Protein AF-0000000072278310 (afdb_homodimer)

pLDDT: mean 89.53, std 16.53, range [24.03, 98.81]

Nearest PDB structures (foldseek):
  1s1d-assembly2_B  TM=9.211E-01  e=7.479E-30  Homo sapiens
  2h2u-assembly1_A  TM=9.288E-01  e=3.136E-29  Homo sapiens
  9d8p-assembly1_A  TM=4.079E-01  e=2.972E-05  Homo sapiens
  6fhp-assembly2_B  TM=4.850E-01  e=1.511E-03  Streptomyces mobaraensis
  8k80-assembly1_C  TM=3.909E-01  e=3.725E-03  Langya virus

Radius of gyration: 33.29 Å; Cα contacts (8 Å, |Δi|>4): 1859; chains: 2; bounding box: 48×92×116 Å

Secondary structure (DSSP, 8-state):
------HHHHHHHHHHHHHHHHHHHHHHHHHHHHHHS---------TT-HHHHTS-SS-SEEEEEEEE--GGGGEETTEEEEEEEEEEEEEETTEEEEEEEEEEEEEE-EEETTB---EEEEEEETTEEEEEETTT-EEEEEETTTTEEEEEEE-BSTTS--SSBP---EEEEETTEEEEE----TTTTSTT--TT-EEEEE-TT--EEEEE-HHHHHHHHHHTT--TT-EEEEEEEEEETTTTEEEEEEEEEESS---HHHHTT-B--EEEEE-TTSSSEEEEE-TT--TTEEEEEEEEETTEEEEEEEEEEEEETTEEEEEEEEEE-TT-SSSSPPEEEEEEEEEESS-EEEEEEPPTT-/------HHHHHHHHHHHHHHHHHHHHHHHHHHHHHHS---------TT-HHHHTS-SS-SEEEEEEEE--GGGGEETTEEEEEEEEEEEEEETTEEEEEEEEEEEEEE-EEETTB---EEEEEEETTEEEEEETTT-EEEEEETTTTEEEEEEE-BSTTS--SSBP---EEEEETTEEEEE----TTTTSTT--TT-EEEEE-TT--EEEEE-HHHHHHHHHHTT--TT-EEEEEEEEEETTTTEEEEEEEEEESS---HHHHTT-B--EEEEE-TTSSSEEEEE-TT--TTEEEEEEEEETTEEEEEEEEEEEEETTEEEEEEEEEE-TT-SSSSPPEEEEEEEEEESS-EEEEEEPPTT-

Sequence (724 aa):
MGIFLTTEMKVNIVTMVVVLSIIVITTIGFVGIITGFSIQNTFKYPIVLDNYQSYEKKMTSINLGMISDDDELTRYGNDYYCQIYLGKIFITEKGWEYVETSHSKLISKFNKGTRGNELSELVWYNKKLYGFDDKTGIGYEINIDRQELYPRIILNEGNGTSEDGMKVEWGTVYNDEMIVGSQGNIHVQGINDYANSYIYHINTKLEKRVESWIDKYERIHKLLNISYPGYITNEGILYSNMYHEWYIFPRKVSKIEWIDELDEIASSQYIIICDENINVCRKYKDPQYVNERCFSSIKILPFNERTVIYTKSVEHNDKIESYIGAISLDGVNENEDVKIIMKDTLISKYKIEGIEILPNYWMGIFLTTEMKVNIVTMVVVLSIIVITTIGFVGIITGFSIQNTFKYPIVLDNYQSYEKKMTSINLGMISDDDELTRYGNDYYCQIYLGKIFITEKGWEYVETSHSKLISKFNKGTRGNELSELVWYNKKLYGFDDKTGIGYEINIDRQELYPRIILNEGNGTSEDGMKVEWGTVYNDEMIVGSQGNIHVQGINDYANSYIYHINTKLEKRVESWIDKYERIHKLLNISYPGYITNEGILYSNMYHEWYIFPRKVSKIEWIDELDEIASSQYIIICDENINVCRKYKDPQYVNERCFSSIKILPFNERTVIYTKSVEHNDKIESYIGAISLDGVNENEDVKIIMKDTLISKYKIEGIEILPNYW

Organism: Entamoeba histolytica (strain ATCC 30459 / HM-1:IMSS / ABRM) (NCBI:txid294381)

Foldseek 3Di:
DPPPPDPVVVVVVVVVVVVVVVVVVCVVVVVVVVPPPPVVVPDDAAPFPVQLVLDDLDDQKFKKKFKFFFWLVQDDPLKGKIKIWIWMWGQDPVFTDIDTDDMDIEIGNDDDPRTDDRWQAWDRTNNWIWTAIQFQQWIWTADPVVSYTHTDDFAAWDQGPHPTTHRWQAWEDDRQWIKTFFFQWAQQVHNHRRRRQKMWTQHPVRDIDIDGNNVLSVVVCVQVVADPPWTWTWREWYADPVQLKIKTFTFFTGNYHDDPQQRQQRADQWIKIAHNVSPDIDIAGDPQDDRRWGWQYWAARRSQRQKIKTKTWGDHPNFTWMWIFIWGNPPDDPPHHIGGRGHTDTDDSGGIRYMDTGHPVD/DDPPPDPVVVVVVVVVVVVVVVVVVVVVVVVVVVPPPPVVVPDDAAPFPVQLVLDDLDDQKFKKKFKFFFWLVQDDPLKGKIKIWIWMWGQDPVATDIDTDDMDIEIGNDDDPRDDDRWQAWDRTNNWIWTAIQFQQWIWTADPVVSYTHTDDFAAWDQGPHPTTHRWQAWEDDRQWIKTFFFQWAQQVHNHRRRRQKMWTQHPVRDIDIDGNNVLSVVVCVQVVADPPWTWTWREWYADPVQLKIKTFTFFTGNYHDDPQQRQQRADQWIKIAHNVSPDIDIAGDPQDDRRWGWQYWAARRSQRQKIKTKTWGDHPNFTWMWIFIWGNPPDDPPHHIGGRGHTDTDDSGGIRYMDTGHPVD

Structure (mmCIF, N/CA/C/O backbone):
data_AF-0000000072278310-model_v1
#
loop_
_entity.id
_entity.type
_entity.pdbx_description
1 polymer 'Apyrase, putative'
#
loop_
_atom_site.group_PDB
_atom_site.id
_atom_site.type_symbol
_atom_site.label_atom_id
_atom_site.label_alt_id
_atom_site.label_comp_id
_atom_site.label_asym_id
_atom_site.label_entity_id
_atom_site.label_seq_id
_atom_site.pdbx_PDB_ins_code
_atom_site.Cartn_x
_atom_site.Cartn_y
_atom_site.Cartn_z
_atom_site.occupancy
_atom_site.B_iso_or_equiv
_atom_site.auth_seq_id
_atom_site.auth_comp_id
_atom_site.auth_asym_id
_atom_site.auth_atom_id
_atom_site.pdbx_PDB_model_num
ATOM 1 N N . MET A 1 1 ? -20.891 18.375 -83.25 1 26.27 1 MET A N 1
ATOM 2 C CA . MET A 1 1 ? -19.859 19.297 -82.812 1 26.27 1 MET A CA 1
ATOM 3 C C . MET A 1 1 ? -18.891 18.609 -81.875 1 26.27 1 MET A C 1
ATOM 5 O O . MET A 1 1 ? -19.297 18.078 -80.812 1 26.27 1 MET A O 1
ATOM 9 N N . GLY A 1 2 ? -17.891 17.938 -82.5 1 31.12 2 GLY A N 1
ATOM 10 C CA . GLY A 1 2 ? -16.828 17.125 -81.938 1 31.12 2 GLY A CA 1
ATOM 11 C C . GLY A 1 2 ? -15.992 17.875 -80.875 1 31.12 2 GLY A C 1
ATOM 12 O O . GLY A 1 2 ? -15.625 19.031 -81.125 1 31.12 2 GLY A O 1
ATOM 13 N N . ILE A 1 3 ? -16.328 17.609 -79.688 1 32.66 3 ILE A N 1
ATOM 14 C CA . ILE A 1 3 ? -15.602 18.156 -78.562 1 32.66 3 ILE A CA 1
ATOM 15 C C . ILE A 1 3 ? -14.102 17.969 -78.75 1 32.66 3 ILE A C 1
ATOM 17 O O . ILE A 1 3 ? -13.602 16.844 -78.812 1 32.66 3 ILE A O 1
ATOM 21 N N . PHE A 1 4 ? -13.453 18.859 -79.625 1 32.22 4 PHE A N 1
ATOM 22 C CA . PHE A 1 4 ? -12.023 18.984 -79.938 1 32.22 4 PHE A CA 1
ATOM 23 C C . PHE A 1 4 ? -11.25 19.25 -78.625 1 32.22 4 PHE A C 1
ATOM 25 O O . PHE A 1 4 ? -11.422 20.281 -78 1 32.22 4 PHE A O 1
ATOM 32 N N . LEU A 1 5 ? -11.086 18.203 -77.875 1 37.44 5 LEU A N 1
ATOM 33 C CA . LEU A 1 5 ? -10.234 18.297 -76.688 1 37.44 5 LEU A CA 1
ATOM 34 C C . LEU A 1 5 ? -8.836 18.781 -77.062 1 37.44 5 LEU A C 1
ATOM 36 O O . LEU A 1 5 ? -8.242 18.297 -78.062 1 37.44 5 LEU A O 1
ATOM 40 N N . THR A 1 6 ? -8.633 20.094 -76.812 1 41.03 6 THR A N 1
ATOM 41 C CA . THR A 1 6 ? -7.387 20.781 -77.125 1 41.03 6 THR A CA 1
ATOM 42 C C . THR A 1 6 ? -6.191 19.984 -76.625 1 41.03 6 THR A C 1
ATOM 44 O O . THR A 1 6 ? -6.332 19.141 -75.75 1 41.03 6 THR A O 1
ATOM 47 N N . THR A 1 7 ? -5.035 20.016 -77.375 1 48.34 7 THR A N 1
ATOM 48 C CA . THR A 1 7 ? -3.744 19.375 -77.188 1 48.34 7 THR A CA 1
ATOM 49 C C . THR A 1 7 ? -3.254 19.531 -75.75 1 48.34 7 THR A C 1
ATOM 51 O O . THR A 1 7 ? -2.676 18.609 -75.188 1 48.34 7 THR A O 1
ATOM 54 N N . GLU A 1 8 ? -3.674 20.625 -75.125 1 52.25 8 GLU A N 1
ATOM 55 C CA . GLU A 1 8 ? -3.188 20.922 -73.75 1 52.25 8 GLU A CA 1
ATOM 56 C C . GLU A 1 8 ? -3.887 20.047 -72.75 1 52.25 8 GLU A C 1
ATOM 58 O O . GLU A 1 8 ? -3.256 19.578 -71.812 1 52.25 8 GLU A O 1
ATOM 63 N N . MET A 1 9 ? -5.113 19.766 -72.938 1 46.47 9 MET A N 1
ATOM 64 C CA . MET A 1 9 ? -5.836 18.922 -72 1 46.47 9 MET A CA 1
ATOM 65 C C . MET A 1 9 ? -5.383 17.469 -72.125 1 46.47 9 MET A C 1
ATOM 67 O O . MET A 1 9 ? -5.344 16.734 -71.188 1 46.47 9 MET A O 1
ATOM 71 N N . LYS A 1 10 ? -4.859 17.188 -73.438 1 50.47 10 LYS A N 1
ATOM 72 C CA . LYS A 1 10 ? -4.363 15.828 -73.625 1 50.47 10 LYS A CA 1
ATOM 73 C C . LYS A 1 10 ? -3.055 15.609 -72.875 1 50.47 10 LYS A C 1
ATOM 75 O O . LYS A 1 10 ? -2.854 14.562 -72.25 1 50.47 10 LYS A O 1
ATOM 80 N N . VAL A 1 11 ? -2.283 16.656 -72.875 1 54.62 11 VAL A N 1
ATOM 81 C CA . VAL A 1 11 ? -0.992 16.547 -72.188 1 54.62 11 VAL A CA 1
ATOM 82 C C . VAL A 1 11 ? -1.197 16.484 -70.688 1 54.62 11 VAL A C 1
ATOM 84 O O . VAL A 1 11 ? -0.551 15.688 -70 1 54.62 11 VAL A O 1
ATOM 87 N N . ASN A 1 12 ? -2.277 17.188 -70.312 1 54.81 12 ASN A N 1
ATOM 88 C CA . ASN A 1 12 ? -2.52 17.188 -68.875 1 54.81 12 ASN A CA 1
ATOM 89 C C . ASN A 1 12 ? -3.105 15.852 -68.375 1 54.81 12 ASN A C 1
ATOM 91 O O . ASN A 1 12 ? -2.762 15.367 -67.312 1 54.81 12 ASN A O 1
ATOM 95 N N . ILE A 1 13 ? -3.83 15.242 -69.312 1 56.91 13 ILE A N 1
ATOM 96 C CA . ILE A 1 13 ? -4.41 13.953 -68.938 1 56.91 13 ILE A CA 1
ATOM 97 C C . ILE A 1 13 ? -3.336 12.867 -69 1 56.91 13 ILE A C 1
ATOM 99 O O . ILE A 1 13 ? -3.252 12.023 -68.062 1 56.91 13 ILE A O 1
ATOM 103 N N . VAL A 1 14 ? -2.441 13.016 -70 1 57.03 14 VAL A N 1
ATOM 104 C CA . VAL A 1 14 ? -1.373 12.031 -70.125 1 57.03 14 VAL A CA 1
ATOM 105 C C . VAL A 1 14 ? -0.395 12.188 -68.938 1 57.03 14 VAL A C 1
ATOM 107 O O . VAL A 1 14 ? 0.033 11.203 -68.375 1 57.03 14 VAL A O 1
ATOM 110 N N . THR A 1 15 ? -0.153 13.469 -68.625 1 57.59 15 THR A N 1
ATOM 111 C CA . THR A 1 15 ? 0.728 13.695 -67.5 1 57.59 15 THR A CA 1
ATOM 112 C C . THR A 1 15 ? 0.069 13.234 -66.188 1 57.59 15 THR A C 1
ATOM 114 O O . THR A 1 15 ? 0.721 12.625 -65.312 1 57.59 15 THR A O 1
ATOM 117 N N . MET A 1 16 ? -1.253 13.344 -66.125 1 58.03 16 MET A N 1
ATOM 118 C CA . MET A 1 16 ? -1.961 12.891 -64.938 1 58.03 16 MET A CA 1
ATOM 119 C C . MET A 1 16 ? -2.016 11.367 -64.875 1 58.03 16 MET A C 1
ATOM 121 O O . MET A 1 16 ? -1.831 10.773 -63.781 1 58.03 16 MET A O 1
ATOM 125 N N . VAL A 1 17 ? -2.092 10.742 -66.062 1 58.16 17 VAL A N 1
ATOM 126 C CA . VAL A 1 17 ? -2.146 9.281 -66.062 1 58.16 17 VAL A CA 1
ATOM 127 C C . VAL A 1 17 ? -0.76 8.703 -65.812 1 58.16 17 VAL A C 1
ATOM 129 O O . VAL A 1 17 ? -0.623 7.719 -65.062 1 58.16 17 VAL A O 1
ATOM 132 N N . VAL A 1 18 ? 0.272 9.414 -66.25 1 56.81 18 VAL A N 1
ATOM 133 C CA . VAL A 1 18 ? 1.635 8.953 -66 1 56.81 18 VAL A CA 1
ATOM 134 C C . VAL A 1 18 ? 1.974 9.148 -64.562 1 56.81 18 VAL A C 1
ATOM 136 O O . VAL A 1 18 ? 2.553 8.266 -63.906 1 56.81 18 VAL A O 1
ATOM 139 N N . VAL A 1 19 ? 1.524 10.273 -63.969 1 57.47 19 VAL A N 1
ATOM 140 C CA . VAL A 1 19 ? 1.799 10.523 -62.562 1 57.47 19 VAL A CA 1
ATOM 141 C C . VAL A 1 19 ? 0.997 9.547 -61.688 1 57.47 19 VAL A C 1
ATOM 143 O O . VAL A 1 19 ? 1.525 8.977 -60.75 1 57.47 19 VAL A O 1
ATOM 146 N N . LEU A 1 20 ? -0.236 9.219 -62.094 1 56.91 20 LEU A N 1
ATOM 147 C CA . LEU A 1 20 ? -1.033 8.25 -61.344 1 56.91 20 LEU A CA 1
ATOM 148 C C . LEU A 1 20 ? -0.463 6.848 -61.5 1 56.91 20 LEU A C 1
ATOM 150 O O . LEU A 1 20 ? -0.432 6.078 -60.531 1 56.91 20 LEU A O 1
ATOM 154 N N . SER A 1 21 ? 0.115 6.543 -62.656 1 53.97 21 SER A N 1
ATOM 155 C CA . SER A 1 21 ? 0.73 5.234 -62.875 1 53.97 21 SER A CA 1
ATOM 156 C C . SER A 1 21 ? 2.029 5.102 -62.094 1 53.97 21 SER A C 1
ATOM 158 O O . SER A 1 21 ? 2.316 4.039 -61.531 1 53.97 21 SER A O 1
ATOM 160 N N . ILE A 1 22 ? 2.773 6.18 -61.969 1 53.88 22 ILE A N 1
ATOM 161 C CA . ILE A 1 22 ? 3.986 6.145 -61.188 1 53.88 22 ILE A CA 1
ATOM 162 C C . ILE A 1 22 ? 3.621 6.012 -59.688 1 53.88 22 ILE A C 1
ATOM 164 O O . ILE A 1 22 ? 4.246 5.246 -58.969 1 53.88 22 ILE A O 1
ATOM 168 N N . ILE A 1 23 ? 2.52 6.613 -59.25 1 53.5 23 ILE A N 1
ATOM 169 C CA . ILE A 1 23 ? 2.082 6.484 -57.875 1 53.5 23 ILE A CA 1
ATOM 170 C C . ILE A 1 23 ? 1.604 5.055 -57.625 1 53.5 23 ILE A C 1
ATOM 172 O O . ILE A 1 23 ? 1.926 4.461 -56.594 1 53.5 23 ILE A O 1
ATOM 176 N N . VAL A 1 24 ? 0.956 4.449 -58.594 1 52.25 24 VAL A N 1
ATOM 177 C CA . VAL A 1 24 ? 0.469 3.082 -58.406 1 52.25 24 VAL A CA 1
ATOM 178 C C . VAL A 1 24 ? 1.639 2.104 -58.469 1 52.25 24 VAL A C 1
ATOM 180 O O . VAL A 1 24 ? 1.727 1.174 -57.688 1 52.25 24 VAL A O 1
ATOM 183 N N . ILE A 1 25 ? 2.596 2.311 -59.375 1 49.47 25 ILE A N 1
ATOM 184 C CA . ILE A 1 25 ? 3.736 1.407 -59.469 1 49.47 25 ILE A CA 1
ATOM 185 C C . ILE A 1 25 ? 4.637 1.565 -58.25 1 49.47 25 ILE A C 1
ATOM 187 O O . ILE A 1 25 ? 5.109 0.575 -57.688 1 49.47 25 ILE A O 1
ATOM 191 N N . THR A 1 26 ? 4.887 2.838 -57.844 1 47.91 26 THR A N 1
ATOM 192 C CA . THR A 1 26 ? 5.68 3.012 -56.625 1 47.91 26 THR A CA 1
ATOM 193 C C . THR A 1 26 ? 4.926 2.492 -55.406 1 47.91 26 THR A C 1
ATOM 195 O O . THR A 1 26 ? 5.535 1.962 -54.5 1 47.91 26 THR A O 1
ATOM 198 N N . THR A 1 27 ? 3.547 2.559 -55.469 1 48.81 27 THR A N 1
ATOM 199 C CA . THR A 1 27 ? 2.783 1.964 -54.375 1 48.81 27 THR A CA 1
ATOM 200 C C . THR A 1 27 ? 2.768 0.442 -54.5 1 48.81 27 THR A C 1
ATOM 202 O O . THR A 1 27 ? 2.848 -0.264 -53.469 1 48.81 27 THR A O 1
ATOM 205 N N . ILE A 1 28 ? 2.729 -0.103 -55.688 1 47.69 28 ILE A N 1
ATOM 206 C CA . ILE A 1 28 ? 2.752 -1.553 -55.875 1 47.69 28 ILE A CA 1
ATOM 207 C C . ILE A 1 28 ? 4.164 -2.076 -55.625 1 47.69 28 ILE A C 1
ATOM 209 O O . ILE A 1 28 ? 4.348 -3.109 -54.969 1 47.69 28 ILE A O 1
ATOM 213 N N . GLY A 1 29 ? 5.23 -1.461 -56.188 1 43.12 29 GLY A N 1
ATOM 214 C CA . GLY A 1 29 ? 6.582 -1.883 -55.844 1 43.12 29 GLY A CA 1
ATOM 215 C C . GLY A 1 29 ? 6.906 -1.774 -54.375 1 43.12 29 GLY A C 1
ATOM 216 O O . GLY A 1 29 ? 7.574 -2.645 -53.812 1 43.12 29 GLY A O 1
ATOM 217 N N . PHE A 1 30 ? 6.441 -0.599 -53.781 1 41.69 30 PHE A N 1
ATOM 218 C CA . PHE A 1 30 ? 6.617 -0.512 -52.344 1 41.69 30 PHE A CA 1
ATOM 219 C C . PHE A 1 30 ? 5.746 -1.54 -51.625 1 41.69 30 PHE A C 1
ATOM 221 O O . PHE A 1 30 ? 6.152 -2.105 -50.594 1 41.69 30 PHE A O 1
ATOM 228 N N . VAL A 1 31 ? 4.598 -1.917 -52.219 1 43.25 31 VAL A N 1
ATOM 229 C CA . VAL A 1 31 ? 3.805 -2.965 -51.594 1 43.25 31 VAL A CA 1
ATOM 230 C C . VAL A 1 31 ? 4.457 -4.324 -51.844 1 43.25 31 VAL A C 1
ATOM 232 O O . VAL A 1 31 ? 4.445 -5.188 -50.938 1 43.25 31 VAL A O 1
ATOM 235 N N . GLY A 1 32 ? 5.078 -4.602 -52.969 1 38.41 32 GLY A N 1
ATOM 236 C CA . GLY A 1 32 ? 5.742 -5.875 -53.219 1 38.41 32 GLY A CA 1
ATOM 237 C C . GLY A 1 32 ? 6.98 -6.07 -52.344 1 38.41 32 GLY A C 1
ATOM 238 O O . GLY A 1 32 ? 7.289 -7.188 -51.938 1 38.41 32 GLY A O 1
ATOM 239 N N . ILE A 1 33 ? 7.918 -5.059 -52.25 1 39.31 33 ILE A N 1
ATOM 240 C CA . ILE A 1 33 ? 9.031 -5.18 -51.312 1 39.31 33 ILE A CA 1
ATOM 241 C C . ILE A 1 33 ? 8.508 -5.359 -49.906 1 39.31 33 ILE A C 1
ATOM 243 O O . ILE A 1 33 ? 9.062 -6.133 -49.125 1 39.31 33 ILE A O 1
ATOM 247 N N . ILE A 1 34 ? 7.355 -4.762 -49.625 1 38.19 34 ILE A N 1
ATOM 248 C CA . ILE A 1 34 ? 6.828 -4.992 -48.281 1 38.19 34 ILE A CA 1
ATOM 249 C C . ILE A 1 34 ? 6.281 -6.414 -48.188 1 38.19 34 ILE A C 1
ATOM 251 O O . ILE A 1 34 ? 6.383 -7.055 -47.125 1 38.19 34 ILE A O 1
ATOM 255 N N . THR A 1 35 ? 5.789 -7.012 -49.281 1 39.44 35 THR A N 1
ATOM 256 C CA . THR A 1 35 ? 5.16 -8.312 -49.125 1 39.44 35 THR A CA 1
ATOM 257 C C . THR A 1 35 ? 6.211 -9.414 -49 1 39.44 35 THR A C 1
ATOM 259 O O . THR A 1 35 ? 5.969 -10.461 -48.406 1 39.44 35 THR A O 1
ATOM 262 N N . GLY A 1 36 ? 7.195 -9.391 -49.844 1 38.97 36 GLY A N 1
ATOM 263 C CA . GLY A 1 36 ? 8.086 -10.539 -49.844 1 38.97 36 GLY A CA 1
ATOM 264 C C . GLY A 1 36 ? 8.961 -10.602 -48.594 1 38.97 36 GLY A C 1
ATOM 265 O O . GLY A 1 36 ? 9.781 -11.508 -48.469 1 38.97 36 GLY A O 1
ATOM 266 N N . PHE A 1 37 ? 9.453 -9.438 -48.094 1 35.72 37 PHE A N 1
ATOM 267 C CA . PHE A 1 37 ? 10.078 -9.695 -46.812 1 35.72 37 PHE A CA 1
ATOM 268 C C . PHE A 1 37 ? 9.109 -10.43 -45.875 1 35.72 37 PHE A C 1
ATOM 270 O O . PHE A 1 37 ? 8.086 -9.875 -45.5 1 35.72 37 PHE A O 1
ATOM 277 N N . SER A 1 38 ? 8.914 -11.641 -46.125 1 33.5 38 SER A N 1
ATOM 278 C CA . SER A 1 38 ? 8.445 -12.367 -44.938 1 33.5 38 SER A CA 1
ATOM 279 C C . SER A 1 38 ? 8.961 -11.734 -43.656 1 33.5 38 SER A C 1
ATOM 281 O O . SER A 1 38 ? 10.156 -11.82 -43.375 1 33.5 38 SER A O 1
ATOM 283 N N . ILE A 1 39 ? 8.68 -10.5 -43.375 1 36.34 39 ILE A N 1
ATOM 284 C CA . ILE A 1 39 ? 8.93 -10.086 -42 1 36.34 39 ILE A CA 1
ATOM 285 C C . ILE A 1 39 ? 8.703 -11.258 -41.062 1 36.34 39 ILE A C 1
ATOM 287 O O . ILE A 1 39 ? 7.559 -11.672 -40.844 1 36.34 39 ILE A O 1
ATOM 291 N N . GLN A 1 40 ? 9.422 -12.344 -41.25 1 38.06 40 GLN A N 1
ATOM 292 C CA . GLN A 1 40 ? 9.391 -13.242 -40.125 1 38.06 40 GLN A CA 1
ATOM 293 C C . GLN A 1 40 ? 9.148 -12.477 -38.812 1 38.06 40 GLN A C 1
ATOM 295 O O . GLN A 1 40 ? 10 -11.695 -38.375 1 38.06 40 GLN A O 1
ATOM 300 N N . ASN A 1 41 ? 8.07 -11.867 -38.656 1 47.44 41 ASN A N 1
ATOM 301 C CA . ASN A 1 41 ? 7.566 -11.18 -37.5 1 47.44 41 ASN A CA 1
ATOM 302 C C . ASN A 1 41 ? 8.07 -11.828 -36.188 1 47.44 41 ASN A C 1
ATOM 304 O O . ASN A 1 41 ? 7.527 -12.836 -35.75 1 47.44 41 ASN A O 1
ATOM 308 N N . THR A 1 42 ? 9.445 -11.859 -36.094 1 68.25 42 THR A N 1
ATOM 309 C CA . THR A 1 42 ? 10.078 -12.359 -34.875 1 68.25 42 THR A CA 1
ATOM 310 C C . THR A 1 42 ? 9.383 -11.812 -33.625 1 68.25 42 THR A C 1
ATOM 312 O O . THR A 1 42 ? 9.18 -10.602 -33.5 1 68.25 42 THR A O 1
ATOM 315 N N . PHE A 1 43 ? 8.711 -12.68 -32.938 1 86.06 43 PHE A N 1
ATOM 316 C CA . PHE A 1 43 ? 8.07 -12.328 -31.688 1 86.06 43 PHE A CA 1
ATOM 317 C C . PHE A 1 43 ? 9.023 -11.555 -30.797 1 86.06 43 PHE A C 1
ATOM 319 O O . PHE A 1 43 ? 10.188 -11.922 -30.656 1 86.06 43 PHE A O 1
ATOM 326 N N . LYS A 1 44 ? 8.5 -10.352 -30.484 1 88.38 44 LYS A N 1
ATOM 327 C CA . LYS A 1 44 ? 9.242 -9.562 -29.516 1 88.38 44 LYS A CA 1
ATOM 328 C C . LYS A 1 44 ? 8.469 -9.422 -28.219 1 88.38 44 LYS A C 1
ATOM 330 O O . LYS A 1 44 ? 7.277 -9.086 -28.219 1 88.38 44 LYS A O 1
ATOM 335 N N . TYR A 1 45 ? 9.133 -9.734 -27.172 1 93.62 45 TYR A N 1
ATOM 336 C CA . TYR A 1 45 ? 8.5 -9.586 -25.859 1 93.62 45 TYR A CA 1
ATOM 337 C C . TYR A 1 45 ? 8.234 -8.125 -25.547 1 93.62 45 TYR A C 1
ATOM 339 O O . TYR A 1 45 ? 9 -7.246 -25.953 1 93.62 45 TYR A O 1
ATOM 347 N N . PRO A 1 46 ? 7.109 -7.887 -24.766 1 94 46 PRO A N 1
ATOM 348 C CA . PRO A 1 46 ? 6.938 -6.527 -24.25 1 94 46 PRO A CA 1
ATOM 349 C C . PRO A 1 46 ? 8.164 -6.027 -23.484 1 94 46 PRO A C 1
ATOM 351 O O . PRO A 1 46 ? 8.883 -6.824 -22.875 1 94 46 PRO A O 1
ATOM 354 N N . ILE A 1 47 ? 8.336 -4.691 -23.469 1 94.88 47 ILE A N 1
ATOM 355 C CA . ILE A 1 47 ? 9.516 -4.066 -22.875 1 94.88 47 ILE A CA 1
ATOM 356 C C . ILE A 1 47 ? 9.578 -4.387 -21.375 1 94.88 47 ILE A C 1
ATOM 358 O O . ILE A 1 47 ? 10.664 -4.512 -20.812 1 94.88 47 ILE A O 1
ATOM 362 N N . VAL A 1 48 ? 8.469 -4.641 -20.734 1 97 48 VAL A N 1
ATOM 363 C CA . VAL A 1 48 ? 8.383 -4.852 -19.297 1 97 48 VAL A CA 1
ATOM 364 C C . VAL A 1 48 ? 8.867 -6.258 -18.953 1 97 48 VAL A C 1
ATOM 366 O O . VAL A 1 48 ? 9.109 -6.57 -17.781 1 97 48 VAL A O 1
ATOM 369 N N . LEU A 1 49 ? 8.984 -7.145 -19.938 1 97.25 49 LEU A N 1
ATOM 370 C CA . LEU A 1 49 ? 9.516 -8.492 -19.75 1 97.25 49 LEU A CA 1
ATOM 371 C C . LEU A 1 49 ? 10.984 -8.555 -20.172 1 97.25 49 LEU A C 1
ATOM 373 O O . LEU A 1 49 ? 11.367 -9.414 -20.969 1 97.25 49 LEU A O 1
ATOM 377 N N . ASP A 1 50 ? 11.766 -7.676 -19.578 1 96.5 50 ASP A N 1
ATOM 378 C CA . ASP A 1 50 ? 13.18 -7.551 -19.922 1 96.5 50 ASP A CA 1
ATOM 379 C C . ASP A 1 50 ? 13.961 -8.781 -19.484 1 96.5 50 ASP A C 1
ATOM 381 O O . ASP A 1 50 ? 15.008 -9.094 -20.047 1 96.5 50 ASP A O 1
ATOM 385 N N . ASN A 1 51 ? 13.438 -9.5 -18.516 1 96.75 51 ASN A N 1
ATOM 386 C CA . ASN A 1 51 ? 14.086 -10.758 -18.141 1 96.75 51 ASN A CA 1
ATOM 387 C C . ASN A 1 51 ? 14.008 -11.781 -19.281 1 96.75 51 ASN A C 1
ATOM 389 O O . ASN A 1 51 ? 15 -12.438 -19.594 1 96.75 51 ASN A O 1
ATOM 393 N N . TYR A 1 52 ? 12.859 -11.906 -19.891 1 96.44 52 TYR A N 1
ATOM 394 C CA . TYR A 1 52 ? 12.703 -12.828 -21 1 96.44 52 TYR A CA 1
ATOM 395 C C . TYR A 1 52 ? 13.531 -12.367 -22.203 1 96.44 52 TYR A C 1
ATOM 397 O O . TYR A 1 52 ? 14.164 -13.188 -22.875 1 96.44 52 TYR A O 1
ATOM 405 N N . GLN A 1 53 ? 13.617 -11.031 -22.391 1 95 53 GLN A N 1
ATOM 406 C CA . GLN A 1 53 ? 14.367 -10.461 -23.5 1 95 53 GLN A CA 1
ATOM 407 C C . GLN A 1 53 ? 15.867 -10.727 -23.359 1 95 53 GLN A C 1
ATOM 409 O O . GLN A 1 53 ? 16.594 -10.742 -24.344 1 95 53 GLN A O 1
ATOM 414 N N . SER A 1 54 ? 16.266 -10.898 -22.188 1 96.06 54 SER A N 1
ATOM 415 C CA . SER A 1 54 ? 17.688 -11.039 -21.906 1 96.06 54 SER A CA 1
ATOM 416 C C . SER A 1 54 ? 18.203 -12.406 -22.359 1 96.06 54 SER A C 1
ATOM 418 O O . SER A 1 54 ? 19.422 -12.617 -22.422 1 96.06 54 SER A O 1
ATOM 420 N N . TYR A 1 55 ? 17.312 -13.32 -22.688 1 95.94 55 TYR A N 1
ATOM 421 C CA . TYR A 1 55 ? 17.719 -14.664 -23.094 1 95.94 55 TYR A CA 1
ATOM 422 C C . TYR A 1 55 ? 17.766 -14.781 -24.625 1 95.94 55 TYR A C 1
ATOM 424 O O . TYR A 1 55 ? 17.219 -13.938 -25.328 1 95.94 55 TYR A O 1
ATOM 432 N N . GLU A 1 56 ? 18.484 -15.844 -25.047 1 91.94 56 GLU A N 1
ATOM 433 C CA . GLU A 1 56 ? 18.469 -16.25 -26.438 1 91.94 56 GLU A CA 1
ATOM 434 C C . GLU A 1 56 ? 17.578 -17.453 -26.656 1 91.94 56 GLU A C 1
ATOM 436 O O . GLU A 1 56 ? 17.203 -18.141 -25.703 1 91.94 56 GLU A O 1
ATOM 441 N N . LYS A 1 57 ? 17.219 -17.625 -27.859 1 90.25 57 LYS A N 1
ATOM 442 C CA . LYS A 1 57 ? 16.359 -18.766 -28.203 1 90.25 57 LYS A CA 1
ATOM 443 C C . LYS A 1 57 ? 16.984 -20.078 -27.75 1 90.25 57 LYS A C 1
ATOM 445 O O . LYS A 1 57 ? 16.297 -20.938 -27.203 1 90.25 57 LYS A O 1
ATOM 450 N N . LYS A 1 58 ? 18.281 -20.172 -28.047 1 89.44 58 LYS A N 1
ATOM 451 C CA . LYS A 1 58 ? 19.016 -21.328 -27.547 1 89.44 58 LYS A CA 1
ATOM 452 C C . LYS A 1 58 ? 19.672 -21.016 -26.203 1 89.44 58 LYS A C 1
ATOM 454 O O . LYS A 1 58 ? 20.5 -20.094 -26.109 1 89.44 58 LYS A O 1
ATOM 459 N N . MET A 1 59 ? 19.156 -21.75 -25.203 1 90.69 59 MET A N 1
ATOM 460 C CA . MET A 1 59 ? 19.672 -21.484 -23.875 1 90.69 59 MET A CA 1
ATOM 461 C C . MET A 1 59 ? 20.297 -22.75 -23.281 1 90.69 59 MET A C 1
ATOM 463 O O . MET A 1 59 ? 19.828 -23.859 -23.531 1 90.69 59 MET A O 1
ATOM 467 N N . THR A 1 60 ? 21.359 -22.516 -22.5 1 94.25 60 THR A N 1
ATOM 468 C CA . THR A 1 60 ? 22.031 -23.625 -21.812 1 94.25 60 THR A CA 1
ATOM 469 C C . THR A 1 60 ? 21.703 -23.609 -20.328 1 94.25 60 THR A C 1
ATOM 471 O O . THR A 1 60 ? 21.953 -24.594 -19.625 1 94.25 60 THR A O 1
ATOM 474 N N . SER A 1 61 ? 21.156 -22.5 -19.906 1 96.31 61 SER A N 1
ATOM 475 C CA . SER A 1 61 ? 20.75 -22.406 -18.516 1 96.31 61 SER A CA 1
ATOM 476 C C . SER A 1 61 ? 19.719 -21.297 -18.312 1 96.31 61 SER A C 1
ATOM 478 O O . SER A 1 61 ? 19.562 -20.422 -19.172 1 96.31 61 SER A O 1
ATOM 480 N N . ILE A 1 62 ? 19.031 -21.391 -17.25 1 97.12 62 ILE A N 1
ATOM 481 C CA . ILE A 1 62 ? 18.047 -20.391 -16.859 1 97.12 62 ILE A CA 1
ATOM 482 C C . ILE A 1 62 ? 18.234 -20.031 -15.383 1 97.12 62 ILE A C 1
ATOM 484 O O . ILE A 1 62 ? 18.422 -20.922 -14.547 1 97.12 62 ILE A O 1
ATOM 488 N N . ASN A 1 63 ? 18.25 -18.766 -15.102 1 98.12 63 ASN A N 1
ATOM 489 C CA . ASN A 1 63 ? 18.344 -18.297 -13.727 1 98.12 63 ASN A CA 1
ATOM 490 C C . ASN A 1 63 ? 16.969 -18.219 -13.055 1 98.12 63 ASN A C 1
ATOM 492 O O . ASN A 1 63 ? 16.016 -17.734 -13.648 1 98.12 63 ASN A O 1
ATOM 496 N N . LEU A 1 64 ? 16.953 -18.703 -11.812 1 98.19 64 LEU A N 1
ATOM 497 C CA . LEU A 1 64 ? 15.672 -18.766 -11.117 1 98.19 64 LEU A CA 1
ATOM 498 C C . LEU A 1 64 ? 15.758 -18.094 -9.75 1 98.19 64 LEU A C 1
ATOM 500 O O . LEU A 1 64 ? 16.797 -18.141 -9.094 1 98.19 64 LEU A O 1
ATOM 504 N N . GLY A 1 65 ? 14.703 -17.438 -9.375 1 98.19 65 GLY A N 1
ATOM 505 C CA . GLY A 1 65 ? 14.414 -17.062 -8 1 98.19 65 GLY A CA 1
ATOM 506 C C . GLY A 1 65 ? 13.18 -17.734 -7.445 1 98.19 65 GLY A C 1
ATOM 507 O O . GLY A 1 65 ? 12.164 -17.844 -8.133 1 98.19 65 GLY A O 1
ATOM 508 N N . MET A 1 66 ? 13.297 -18.203 -6.242 1 98.25 66 MET A N 1
ATOM 509 C CA . MET A 1 66 ? 12.172 -18.828 -5.551 1 98.25 66 MET A CA 1
ATOM 510 C C . MET A 1 66 ? 12 -18.25 -4.152 1 98.25 66 MET A C 1
ATOM 512 O O . MET A 1 66 ? 12.961 -17.766 -3.553 1 98.25 66 MET A O 1
ATOM 516 N N . ILE A 1 67 ? 10.758 -18.297 -3.684 1 97.81 67 ILE A N 1
ATOM 517 C CA . ILE A 1 67 ? 10.492 -17.703 -2.381 1 97.81 67 ILE A CA 1
ATOM 518 C C . ILE A 1 67 ? 9.695 -18.688 -1.521 1 97.81 67 ILE A C 1
ATOM 520 O O . ILE A 1 67 ? 8.844 -19.422 -2.031 1 97.81 67 ILE A O 1
ATOM 524 N N . SER A 1 68 ? 9.953 -18.625 -0.227 1 94.81 68 SER A N 1
ATOM 525 C CA . SER A 1 68 ? 9.266 -19.516 0.698 1 94.81 68 SER A CA 1
ATOM 526 C C . SER A 1 68 ? 8.109 -18.812 1.398 1 94.81 68 SER A C 1
ATOM 528 O O . SER A 1 68 ? 8.109 -17.578 1.512 1 94.81 68 SER A O 1
ATOM 530 N N . ASP A 1 69 ? 7.156 -19.516 1.789 1 92.75 69 ASP A N 1
ATOM 531 C CA . ASP A 1 69 ? 6.098 -19.141 2.719 1 92.75 69 ASP A CA 1
ATOM 532 C C . ASP A 1 69 ? 5.992 -20.141 3.865 1 92.75 69 ASP A C 1
ATOM 534 O O . ASP A 1 69 ? 5.48 -21.25 3.686 1 92.75 69 ASP A O 1
ATOM 538 N N . ASP A 1 70 ? 6.363 -19.719 5.027 1 82 70 ASP A N 1
ATOM 539 C CA . ASP A 1 70 ? 6.418 -20.641 6.16 1 82 70 ASP A CA 1
ATOM 540 C C . ASP A 1 70 ? 5.227 -20.422 7.09 1 82 70 ASP A C 1
ATOM 542 O O . ASP A 1 70 ? 5.262 -20.828 8.258 1 82 70 ASP A O 1
ATOM 546 N N . ASP A 1 71 ? 4.266 -19.75 6.656 1 77.81 71 ASP A N 1
ATOM 547 C CA . ASP A 1 71 ? 3.039 -19.484 7.402 1 77.81 71 ASP A CA 1
ATOM 548 C C . ASP A 1 71 ? 3.35 -18.906 8.781 1 77.81 71 ASP A C 1
ATOM 550 O O . ASP A 1 71 ? 4.074 -17.922 8.906 1 77.81 71 ASP A O 1
ATOM 554 N N . GLU A 1 72 ? 2.885 -19.516 9.797 1 73.81 72 GLU A N 1
ATOM 555 C CA . GLU A 1 72 ? 3.012 -18.984 11.148 1 73.81 72 GLU A CA 1
ATOM 556 C C . GLU A 1 72 ? 4.453 -19.078 11.641 1 73.81 72 GLU A C 1
ATOM 558 O O . GLU A 1 72 ? 4.82 -18.422 12.617 1 73.81 72 GLU A O 1
ATOM 563 N N . LEU A 1 73 ? 5.277 -19.766 10.867 1 72.69 73 LEU A N 1
ATOM 564 C CA . LEU A 1 73 ? 6.664 -19.938 11.289 1 72.69 73 LEU A CA 1
ATOM 565 C C . LEU A 1 73 ? 7.523 -18.781 10.789 1 72.69 73 LEU A C 1
ATOM 567 O O . LEU A 1 73 ? 8.734 -18.734 11.047 1 72.69 73 LEU A O 1
ATOM 571 N N . THR A 1 74 ? 6.875 -17.828 10.258 1 78.12 74 THR A N 1
ATOM 572 C CA . THR A 1 74 ? 7.613 -16.703 9.68 1 78.12 74 THR A CA 1
ATOM 573 C C . THR A 1 74 ? 8.062 -15.734 10.766 1 78.12 74 THR A C 1
ATOM 575 O O . THR A 1 74 ? 8.906 -14.867 10.516 1 78.12 74 THR A O 1
ATOM 578 N N . ARG A 1 75 ? 7.648 -15.844 11.938 1 81.81 75 ARG A N 1
ATOM 579 C CA . ARG A 1 75 ? 7.957 -14.875 12.984 1 81.81 75 ARG A CA 1
ATOM 580 C C . ARG A 1 75 ? 9.453 -14.867 13.297 1 81.81 75 ARG A C 1
ATOM 582 O O . ARG A 1 75 ? 10.078 -15.922 13.383 1 81.81 75 ARG A O 1
ATOM 589 N N . TYR A 1 76 ? 10 -13.797 13.414 1 84.69 76 TYR A N 1
ATOM 590 C CA . TYR A 1 76 ? 11.391 -13.516 13.742 1 84.69 76 TYR A CA 1
ATOM 591 C C . TYR A 1 76 ? 11.492 -12.375 14.742 1 84.69 76 TYR A C 1
ATOM 593 O O . TYR A 1 76 ? 11.664 -11.211 14.359 1 84.69 76 TYR A O 1
ATOM 601 N N . GLY A 1 77 ? 11.406 -12.688 16.047 1 81.12 77 GLY A N 1
ATOM 602 C CA . GLY A 1 77 ? 11.234 -11.633 17.031 1 81.12 77 GLY A CA 1
ATOM 603 C C . GLY A 1 77 ? 9.938 -10.867 16.859 1 81.12 77 GLY A C 1
ATOM 604 O O . GLY A 1 77 ? 8.859 -11.461 16.875 1 81.12 77 GLY A O 1
ATOM 605 N N . ASN A 1 78 ? 10.102 -9.578 16.609 1 81.44 78 ASN A N 1
ATOM 606 C CA . ASN A 1 78 ? 8.938 -8.742 16.344 1 81.44 78 ASN A CA 1
ATOM 607 C C . ASN A 1 78 ? 8.703 -8.539 14.852 1 81.44 78 ASN A C 1
ATOM 609 O O . ASN A 1 78 ? 7.785 -7.82 14.453 1 81.44 78 ASN A O 1
ATOM 613 N N . ASP A 1 79 ? 9.555 -9.312 14.148 1 90.56 79 ASP A N 1
ATOM 614 C CA . ASP A 1 79 ? 9.477 -9.18 12.695 1 90.56 79 ASP A CA 1
ATOM 615 C C . ASP A 1 79 ? 9.078 -10.508 12.047 1 90.56 79 ASP A C 1
ATOM 617 O O . ASP A 1 79 ? 8.695 -11.453 12.742 1 90.56 79 ASP A O 1
ATOM 621 N N . TYR A 1 80 ? 9.055 -10.516 10.781 1 92 80 TYR A N 1
ATOM 622 C CA . TYR A 1 80 ? 8.711 -11.688 9.992 1 92 80 TYR A CA 1
ATOM 623 C C . TYR A 1 80 ? 9.719 -11.906 8.867 1 92 80 TYR A C 1
ATOM 625 O O . TYR A 1 80 ? 10.219 -10.945 8.273 1 92 80 TYR A O 1
ATOM 633 N N . TYR A 1 81 ? 9.984 -13.172 8.594 1 93.06 81 TYR A N 1
ATOM 634 C CA . TYR A 1 81 ? 10.969 -13.422 7.547 1 93.06 81 TYR A CA 1
ATOM 635 C C . TYR A 1 81 ? 10.438 -14.414 6.52 1 93.06 81 TYR A C 1
ATOM 637 O O . TYR A 1 81 ? 9.492 -15.156 6.797 1 93.06 81 TYR A O 1
ATOM 645 N N . CYS A 1 82 ? 10.938 -14.359 5.352 1 94 82 CYS A N 1
ATOM 646 C CA . CYS A 1 82 ? 10.891 -15.398 4.336 1 94 82 CYS A CA 1
ATOM 647 C C . CYS A 1 82 ? 12.273 -15.641 3.732 1 94 82 CYS A C 1
ATOM 649 O O . CYS A 1 82 ? 13.234 -14.945 4.07 1 94 82 CYS A O 1
ATOM 651 N N . GLN A 1 83 ? 12.328 -16.703 2.996 1 94.88 83 GLN A N 1
ATOM 652 C CA . GLN A 1 83 ? 13.609 -17.031 2.383 1 94.88 83 GLN A CA 1
ATOM 653 C C . GLN A 1 83 ? 13.523 -16.984 0.861 1 94.88 83 GLN A C 1
ATOM 655 O O . GLN A 1 83 ? 12.555 -17.484 0.279 1 94.88 83 GLN A O 1
ATOM 660 N N . ILE A 1 84 ? 14.523 -16.344 0.308 1 96.69 84 ILE A N 1
ATOM 661 C CA . ILE A 1 84 ? 14.641 -16.375 -1.146 1 96.69 84 ILE A CA 1
ATOM 662 C C . ILE A 1 84 ? 15.766 -17.328 -1.552 1 96.69 84 ILE A C 1
ATOM 664 O O . ILE A 1 84 ? 16.828 -17.344 -0.943 1 96.69 84 ILE A O 1
ATOM 668 N N . TYR A 1 85 ? 15.461 -18.188 -2.504 1 96.75 85 TYR A N 1
ATOM 669 C CA . TYR A 1 85 ? 16.406 -19.141 -3.072 1 96.75 85 TYR A CA 1
ATOM 670 C C . TYR A 1 85 ? 16.75 -18.781 -4.512 1 96.75 85 TYR A C 1
ATOM 672 O O . TYR A 1 85 ? 15.852 -18.609 -5.344 1 96.75 85 TYR A O 1
ATOM 680 N N . LEU A 1 86 ? 18 -18.625 -4.73 1 97.44 86 LEU A N 1
ATOM 681 C CA . LEU A 1 86 ? 18.484 -18.422 -6.09 1 97.44 86 LEU A CA 1
ATOM 682 C C . LEU A 1 86 ? 19.109 -19.703 -6.645 1 97.44 86 LEU A C 1
ATOM 684 O O . LEU A 1 86 ? 19.734 -20.453 -5.902 1 97.44 86 LEU A O 1
ATOM 688 N N . GLY A 1 87 ? 18.844 -19.922 -7.898 1 97.25 87 GLY A N 1
ATOM 689 C CA . GLY A 1 87 ? 19.406 -21.109 -8.539 1 97.25 87 GLY A CA 1
ATOM 690 C C . GLY A 1 87 ? 19.344 -21.047 -10.055 1 97.25 87 GLY A C 1
ATOM 691 O O . GLY A 1 87 ? 19.047 -20 -10.625 1 97.25 87 GLY A O 1
ATOM 692 N N . LYS A 1 88 ? 19.797 -22.234 -10.641 1 97 88 LYS A N 1
ATOM 693 C CA . LYS A 1 88 ? 19.844 -22.359 -12.094 1 97 88 LYS A CA 1
ATOM 694 C C . LYS A 1 88 ? 19.344 -23.734 -12.539 1 97 88 LYS A C 1
ATOM 696 O O . LYS A 1 88 ? 19.562 -24.719 -11.852 1 97 88 LYS A O 1
ATOM 701 N N . ILE A 1 89 ? 18.609 -23.688 -13.609 1 97.69 89 ILE A N 1
ATOM 702 C CA . ILE A 1 89 ? 18.391 -24.938 -14.336 1 97.69 89 ILE A CA 1
ATOM 703 C C . ILE A 1 89 ? 19.344 -25.031 -15.516 1 97.69 89 ILE A C 1
ATOM 705 O O . ILE A 1 89 ? 19.359 -24.156 -16.391 1 97.69 89 ILE A O 1
ATOM 709 N N . PHE A 1 90 ? 20.156 -26.047 -15.516 1 97.12 90 PHE A N 1
ATOM 710 C CA . PHE A 1 90 ? 21.031 -26.328 -16.641 1 97.12 90 PHE A CA 1
ATOM 711 C C . PHE A 1 90 ? 20.328 -27.234 -17.656 1 97.12 90 PHE A C 1
ATOM 713 O O . PHE A 1 90 ? 19.734 -28.25 -17.297 1 97.12 90 PHE A O 1
ATOM 720 N N . ILE A 1 91 ? 20.375 -26.812 -18.844 1 95.12 91 ILE A N 1
ATOM 721 C CA . ILE A 1 91 ? 19.75 -27.531 -19.953 1 95.12 91 ILE A CA 1
ATOM 722 C C . ILE A 1 91 ? 20.812 -28.234 -20.781 1 95.12 91 ILE A C 1
ATOM 724 O O . ILE A 1 91 ? 21.562 -27.609 -21.531 1 95.12 91 ILE A O 1
ATOM 728 N N . THR A 1 92 ? 20.875 -29.562 -20.625 1 90.94 92 THR A N 1
ATOM 729 C CA . THR A 1 92 ? 21.875 -30.344 -21.359 1 90.94 92 THR A CA 1
ATOM 730 C C . THR A 1 92 ? 21.203 -31.438 -22.188 1 90.94 92 THR A C 1
ATOM 732 O O . THR A 1 92 ? 19.984 -31.625 -22.109 1 90.94 92 THR A O 1
ATOM 735 N N . GLU A 1 93 ? 22 -32.156 -22.969 1 89.31 93 GLU A N 1
ATOM 736 C CA . GLU A 1 93 ? 21.5 -33.281 -23.75 1 89.31 93 GLU A CA 1
ATOM 737 C C . GLU A 1 93 ? 21.016 -34.406 -22.859 1 89.31 93 GLU A C 1
ATOM 739 O O . GLU A 1 93 ? 20.141 -35.188 -23.234 1 89.31 93 GLU A O 1
ATOM 744 N N . LYS A 1 94 ? 21.531 -34.469 -21.719 1 90.19 94 LYS A N 1
ATOM 745 C CA . LYS A 1 94 ? 21.203 -35.531 -20.766 1 90.19 94 LYS A CA 1
ATOM 746 C C . LYS A 1 94 ? 19.922 -35.219 -20 1 90.19 94 LYS A C 1
ATOM 748 O O . LYS A 1 94 ? 19.344 -36.062 -19.344 1 90.19 94 LYS A O 1
ATOM 753 N N . GLY A 1 95 ? 19.516 -33.906 -20.094 1 93 95 GLY A N 1
ATOM 754 C CA . GLY A 1 95 ? 18.312 -33.5 -19.375 1 93 95 GLY A CA 1
ATOM 755 C C . GLY A 1 95 ? 18.484 -32.188 -18.641 1 93 95 GLY A C 1
ATOM 756 O O . GLY A 1 95 ? 19.516 -31.516 -18.797 1 93 95 GLY A O 1
ATOM 757 N N . TRP A 1 96 ? 17.422 -31.812 -17.906 1 96.69 96 TRP A N 1
ATOM 758 C CA . TRP A 1 96 ? 17.422 -30.578 -17.141 1 96.69 96 TRP A CA 1
ATOM 759 C C . TRP A 1 96 ? 17.797 -30.844 -15.68 1 96.69 96 TRP A C 1
ATOM 761 O O . TRP A 1 96 ? 17.328 -31.812 -15.078 1 96.69 96 TRP A O 1
ATOM 771 N N . GLU A 1 97 ? 18.703 -30.016 -15.164 1 96.62 97 GLU A N 1
ATOM 772 C CA . GLU A 1 97 ? 19.141 -30.172 -13.781 1 96.62 97 GLU A CA 1
ATOM 773 C C . GLU A 1 97 ? 19.109 -28.844 -13.039 1 96.62 97 GLU A C 1
ATOM 775 O O . GLU A 1 97 ? 19.641 -27.828 -13.523 1 96.62 97 GLU A O 1
ATOM 780 N N . TYR A 1 98 ? 18.469 -28.859 -11.883 1 97.44 98 TYR A N 1
ATOM 781 C CA . TYR A 1 98 ? 18.438 -27.672 -11.039 1 97.44 98 TYR A CA 1
ATOM 782 C C . TYR A 1 98 ? 19.594 -27.672 -10.047 1 97.44 98 TYR A C 1
ATOM 784 O O . TYR A 1 98 ? 19.906 -28.703 -9.438 1 97.44 98 TYR A O 1
ATOM 792 N N . VAL A 1 99 ? 20.25 -26.5 -9.859 1 97.12 99 VAL A N 1
ATOM 793 C CA . VAL A 1 99 ? 21.312 -26.297 -8.867 1 97.12 99 VAL A CA 1
ATOM 794 C C . VAL A 1 99 ? 21.047 -25 -8.094 1 97.12 99 VAL A C 1
ATOM 796 O O . VAL A 1 99 ? 20.906 -23.938 -8.695 1 97.12 99 VAL A O 1
ATOM 799 N N . GLU A 1 100 ? 20.938 -25.094 -6.793 1 96.75 100 GLU A N 1
ATOM 800 C CA . GLU A 1 100 ? 20.828 -23.891 -5.973 1 96.75 100 GLU A CA 1
ATOM 801 C C . GLU A 1 100 ? 22.156 -23.156 -5.891 1 96.75 100 GLU A C 1
ATOM 803 O O . GLU A 1 100 ? 23.203 -23.766 -5.684 1 96.75 100 GLU A O 1
ATOM 808 N N . THR A 1 101 ? 22.125 -21.875 -6.035 1 95.69 101 THR A N 1
ATOM 809 C CA . THR A 1 101 ? 23.344 -21.078 -5.969 1 95.69 101 THR A CA 1
ATOM 810 C C . THR A 1 101 ? 23.453 -20.375 -4.625 1 95.69 101 THR A C 1
ATOM 812 O O . THR A 1 101 ? 24.547 -20.219 -4.086 1 95.69 101 THR A O 1
ATOM 815 N N . SER A 1 102 ? 22.391 -19.875 -4.043 1 95.12 102 SER A N 1
ATOM 816 C CA . SER A 1 102 ? 22.391 -19.203 -2.752 1 95.12 102 SER A CA 1
ATOM 817 C C . SER A 1 102 ? 20.969 -19.062 -2.199 1 95.12 102 SER A C 1
ATOM 819 O O . SER A 1 102 ? 20 -19.234 -2.93 1 95.12 102 SER A O 1
ATOM 821 N N . HIS A 1 103 ? 20.859 -18.812 -0.924 1 94.81 103 HIS A N 1
ATOM 822 C CA . HIS A 1 103 ? 19.609 -18.438 -0.286 1 94.81 103 HIS A CA 1
ATOM 823 C C . HIS A 1 103 ? 19.844 -17.438 0.839 1 94.81 103 HIS A C 1
ATOM 825 O O . HIS A 1 103 ? 20.938 -17.359 1.395 1 94.81 103 HIS A O 1
ATOM 831 N N . SER A 1 104 ? 18.922 -16.641 1.086 1 95.56 104 SER A N 1
ATOM 832 C CA . SER A 1 104 ? 19.016 -15.625 2.131 1 95.56 104 SER A CA 1
ATOM 833 C C . SER A 1 104 ? 17.641 -15.297 2.713 1 95.56 104 SER A C 1
ATOM 835 O O . SER A 1 104 ? 16.609 -15.602 2.102 1 95.56 104 SER A O 1
ATOM 837 N N . LYS A 1 105 ? 17.703 -14.688 3.881 1 94.06 105 LYS A N 1
ATOM 838 C CA . LYS A 1 105 ? 16.453 -14.273 4.539 1 94.06 105 LYS A CA 1
ATOM 839 C C . LYS A 1 105 ? 16.062 -12.859 4.137 1 94.06 105 LYS A C 1
ATOM 841 O O . LYS A 1 105 ? 16.922 -11.984 3.996 1 94.06 105 LYS A O 1
ATOM 846 N N . LEU A 1 106 ? 14.852 -12.695 3.902 1 96.31 106 LEU A N 1
ATOM 847 C CA . LEU A 1 106 ? 14.234 -11.383 3.736 1 96.31 106 LEU A CA 1
ATOM 848 C C . LEU A 1 106 ? 13.328 -11.055 4.918 1 96.31 106 LEU A C 1
ATOM 850 O O . LEU A 1 106 ? 12.469 -11.859 5.289 1 96.31 106 LEU A O 1
ATOM 854 N N . ILE A 1 107 ? 13.516 -9.859 5.48 1 94.62 107 ILE A N 1
ATOM 855 C CA . ILE A 1 107 ? 12.828 -9.523 6.723 1 94.62 107 ILE A CA 1
ATOM 856 C C . ILE A 1 107 ? 11.875 -8.359 6.477 1 94.62 107 ILE A C 1
ATOM 858 O O . ILE A 1 107 ? 12.227 -7.395 5.789 1 94.62 107 ILE A O 1
ATOM 862 N N . SER A 1 108 ? 10.664 -8.469 7.008 1 93.25 108 SER A N 1
ATOM 863 C CA . SER A 1 108 ? 9.688 -7.383 6.98 1 93.25 108 SER A CA 1
ATOM 864 C C . SER A 1 108 ? 9.055 -7.172 8.352 1 93.25 108 SER A C 1
ATOM 866 O O . SER A 1 108 ? 8.906 -8.125 9.125 1 93.25 108 SER A O 1
ATOM 868 N N . LYS A 1 109 ? 8.641 -5.938 8.633 1 89.81 109 LYS A N 1
ATOM 869 C CA . LYS A 1 109 ? 7.973 -5.613 9.891 1 89.81 109 LYS A CA 1
ATOM 870 C C . LYS A 1 109 ? 6.457 -5.535 9.703 1 89.81 109 LYS A C 1
ATOM 872 O O . LYS A 1 109 ? 5.715 -5.445 10.68 1 89.81 109 LYS A O 1
ATOM 877 N N . PHE A 1 110 ? 6.035 -5.578 8.523 1 92.44 110 PHE A N 1
ATOM 878 C CA . PHE A 1 110 ? 4.613 -5.426 8.242 1 92.44 110 PHE A CA 1
ATOM 879 C C . PHE A 1 110 ? 3.861 -6.719 8.531 1 92.44 110 PHE A C 1
ATOM 881 O O . PHE A 1 110 ? 4.34 -7.809 8.211 1 92.44 110 PHE A O 1
ATOM 888 N N . ASN A 1 111 ? 2.732 -6.531 9.188 1 88.75 111 ASN A N 1
ATOM 889 C CA . ASN A 1 111 ? 1.901 -7.703 9.438 1 88.75 111 ASN A CA 1
ATOM 890 C C . ASN A 1 111 ? 0.429 -7.328 9.578 1 88.75 111 ASN A C 1
ATOM 892 O O . ASN A 1 111 ? 0.089 -6.145 9.625 1 88.75 111 ASN A O 1
ATOM 896 N N . LYS A 1 112 ? -0.334 -8.234 9.445 1 88.06 112 LYS A N 1
ATOM 897 C CA . LYS A 1 112 ? -1.767 -8.164 9.719 1 88.06 112 LYS A CA 1
ATOM 898 C C . LYS A 1 112 ? -2.164 -9.148 10.812 1 88.06 112 LYS A C 1
ATOM 900 O O . LYS A 1 112 ? -2.09 -10.359 10.625 1 88.06 112 LYS A O 1
ATOM 905 N N . GLY A 1 113 ? -2.549 -8.508 11.93 1 83.94 113 GLY A N 1
ATOM 906 C CA . GLY A 1 113 ? -2.74 -9.344 13.102 1 83.94 113 GLY A CA 1
ATOM 907 C C . GLY A 1 113 ? -1.439 -9.875 13.672 1 83.94 113 GLY A C 1
ATOM 908 O O . GLY A 1 113 ? -0.712 -9.156 14.359 1 83.94 113 GLY A O 1
ATOM 909 N N . THR A 1 114 ? -1.171 -11.148 13.352 1 81.88 114 THR A N 1
ATOM 910 C CA . THR A 1 114 ? 0.055 -11.75 13.867 1 81.88 114 THR A CA 1
ATOM 911 C C . THR A 1 114 ? 0.803 -12.484 12.758 1 81.88 114 THR A C 1
ATOM 913 O O . THR A 1 114 ? 1.673 -13.312 13.031 1 81.88 114 THR A O 1
ATOM 916 N N . ARG A 1 115 ? 0.414 -12.117 11.617 1 87.12 115 ARG A N 1
ATOM 917 C CA . ARG A 1 115 ? 1.024 -12.812 10.484 1 87.12 115 ARG A CA 1
ATOM 918 C C . ARG A 1 115 ? 1.515 -11.812 9.438 1 87.12 115 ARG A C 1
ATOM 920 O O . ARG A 1 115 ? 0.875 -10.789 9.203 1 87.12 115 ARG A O 1
ATOM 927 N N . GLY A 1 116 ? 2.684 -12.148 8.922 1 88.75 116 GLY A N 1
ATOM 928 C CA . GLY A 1 116 ? 3.26 -11.281 7.906 1 88.75 116 GLY A CA 1
ATOM 929 C C . GLY A 1 116 ? 4.41 -11.922 7.152 1 88.75 116 GLY A C 1
ATOM 930 O O . GLY A 1 116 ? 4.941 -12.945 7.582 1 88.75 116 GLY A O 1
ATOM 931 N N . ASN A 1 117 ? 4.578 -11.344 5.996 1 93.19 117 ASN A N 1
ATOM 932 C CA . ASN A 1 117 ? 5.695 -11.742 5.141 1 93.19 117 ASN A CA 1
ATOM 933 C C . ASN A 1 117 ? 5.539 -13.172 4.641 1 93.19 117 ASN A C 1
ATOM 935 O O . ASN A 1 117 ? 6.516 -13.922 4.582 1 93.19 117 ASN A O 1
ATOM 939 N N . GLU A 1 118 ? 4.367 -13.586 4.375 1 93.94 118 GLU A N 1
ATOM 940 C CA . GLU A 1 118 ? 4.043 -14.867 3.74 1 93.94 118 GLU A CA 1
ATOM 941 C C . GLU A 1 118 ? 3.924 -14.711 2.227 1 93.94 118 GLU A C 1
ATOM 943 O O . GLU A 1 118 ? 2.82 -14.773 1.678 1 93.94 118 GLU A O 1
ATOM 948 N N . LEU A 1 119 ? 5.047 -14.602 1.562 1 96.5 119 LEU A N 1
ATOM 949 C CA . LEU A 1 119 ? 5.062 -14.328 0.128 1 96.5 119 LEU A CA 1
ATOM 950 C C . LEU A 1 119 ? 4.719 -15.586 -0.667 1 96.5 119 LEU A C 1
ATOM 952 O O . LEU A 1 119 ? 5.352 -16.625 -0.492 1 96.5 119 LEU A O 1
ATOM 956 N N . SER A 1 120 ? 3.725 -15.445 -1.526 1 96.81 120 SER A N 1
ATOM 957 C CA . SER A 1 120 ? 3.162 -16.609 -2.188 1 96.81 120 SER A CA 1
ATOM 958 C C . SER A 1 120 ? 3.461 -16.609 -3.684 1 96.81 120 SER A C 1
ATOM 960 O O . SER A 1 120 ? 3.189 -17.578 -4.383 1 96.81 120 SER A O 1
ATOM 962 N N . GLU A 1 121 ? 4.023 -15.539 -4.207 1 98.31 121 GLU A N 1
ATOM 963 C CA . GLU A 1 121 ? 4.281 -15.453 -5.641 1 98.31 121 GLU A CA 1
ATOM 964 C C . GLU A 1 121 ? 5.379 -14.438 -5.945 1 98.31 121 GLU A C 1
ATOM 966 O O . GLU A 1 121 ? 5.543 -13.453 -5.219 1 98.31 121 GLU A O 1
ATOM 971 N N . LEU A 1 122 ? 6.09 -14.711 -7.059 1 98.75 122 LEU A N 1
ATOM 972 C CA . LEU A 1 122 ? 7.086 -13.797 -7.605 1 98.75 122 LEU A CA 1
ATOM 973 C C . LEU A 1 122 ? 6.75 -13.422 -9.039 1 98.75 122 LEU A C 1
ATOM 975 O O . LEU A 1 122 ? 6.301 -14.266 -9.82 1 98.75 122 LEU A O 1
ATOM 979 N N . VAL A 1 123 ? 6.988 -12.18 -9.375 1 98.81 123 VAL A N 1
ATOM 980 C CA . VAL A 1 123 ? 6.84 -11.711 -10.75 1 98.81 123 VAL A CA 1
ATOM 981 C C . VAL A 1 123 ? 7.965 -10.742 -11.086 1 98.81 123 VAL A C 1
ATOM 983 O O . VAL A 1 123 ? 8.188 -9.766 -10.367 1 98.81 123 VAL A O 1
ATOM 986 N N . TRP A 1 124 ? 8.711 -11.07 -12.125 1 98.62 124 TRP A N 1
ATOM 987 C CA . TRP A 1 124 ? 9.609 -10.062 -12.695 1 98.62 124 TRP A CA 1
ATOM 988 C C . TRP A 1 124 ? 8.844 -9.117 -13.625 1 98.62 124 TRP A C 1
ATOM 990 O O . TRP A 1 124 ? 8.164 -9.57 -14.555 1 98.62 124 TRP A O 1
ATOM 1000 N N . TYR A 1 125 ? 8.953 -7.816 -13.336 1 98.56 125 TYR A N 1
ATOM 1001 C CA . TYR A 1 125 ? 8.18 -6.828 -14.078 1 98.56 125 TYR A CA 1
ATOM 1002 C C . TYR A 1 125 ? 8.922 -5.5 -14.156 1 98.56 125 TYR A C 1
ATOM 1004 O O . TYR A 1 125 ? 9.266 -4.914 -13.125 1 98.56 125 TYR A O 1
ATOM 1012 N N . ASN A 1 126 ? 9.219 -5.051 -15.383 1 97.81 126 ASN A N 1
ATOM 1013 C CA . ASN A 1 126 ? 9.812 -3.74 -15.633 1 97.81 126 ASN A CA 1
ATOM 1014 C C . ASN A 1 126 ? 11.094 -3.541 -14.828 1 97.81 126 ASN A C 1
ATOM 1016 O O . ASN A 1 126 ? 11.211 -2.57 -14.078 1 97.81 126 ASN A O 1
ATOM 1020 N N . LYS A 1 127 ? 12.016 -4.52 -14.875 1 97.06 127 LYS A N 1
ATOM 1021 C CA . LYS A 1 127 ? 13.383 -4.504 -14.367 1 97.06 127 LYS A CA 1
ATOM 1022 C C . LYS A 1 127 ? 13.406 -4.711 -12.852 1 97.06 127 LYS A C 1
ATOM 1024 O O . LYS A 1 127 ? 14.414 -4.434 -12.203 1 97.06 127 LYS A O 1
ATOM 1029 N N . LYS A 1 128 ? 12.297 -5.156 -12.32 1 97.62 128 LYS A N 1
ATOM 1030 C CA . LYS A 1 128 ? 12.203 -5.371 -10.883 1 97.62 128 LYS A CA 1
ATOM 1031 C C . LYS A 1 128 ? 11.578 -6.727 -10.57 1 97.62 128 LYS A C 1
ATOM 1033 O O . LYS A 1 128 ? 10.734 -7.219 -11.328 1 97.62 128 LYS A O 1
ATOM 1038 N N . LEU A 1 129 ? 12.016 -7.289 -9.453 1 98.62 129 LEU A N 1
ATOM 1039 C CA . LEU A 1 129 ? 11.375 -8.484 -8.922 1 98.62 129 LEU A CA 1
ATOM 1040 C C . LEU A 1 129 ? 10.352 -8.125 -7.852 1 98.62 129 LEU A C 1
ATOM 1042 O O . LEU A 1 129 ? 10.688 -7.445 -6.875 1 98.62 129 LEU A O 1
ATOM 1046 N N . TYR A 1 130 ? 9.141 -8.594 -8.062 1 98.75 130 TYR A N 1
ATOM 1047 C CA . TYR A 1 130 ? 8.086 -8.352 -7.086 1 98.75 130 TYR A CA 1
ATOM 1048 C C . TYR A 1 130 ? 7.703 -9.633 -6.363 1 98.75 130 TYR A C 1
ATOM 1050 O O . TYR A 1 130 ? 7.684 -10.711 -6.965 1 98.75 130 TYR A O 1
ATOM 1058 N N . GLY A 1 131 ? 7.445 -9.531 -5.082 1 98.5 131 GLY A N 1
ATOM 1059 C CA . GLY A 1 131 ? 6.848 -10.57 -4.258 1 98.5 131 GLY A CA 1
ATOM 1060 C C . GLY A 1 131 ? 5.566 -10.125 -3.576 1 98.5 131 GLY A C 1
ATOM 1061 O O . GLY A 1 131 ? 5.449 -8.977 -3.154 1 98.5 131 GLY A O 1
ATOM 1062 N N . PHE A 1 132 ? 4.652 -11.062 -3.422 1 98.25 132 PHE A N 1
ATOM 1063 C CA . PHE A 1 132 ? 3.342 -10.672 -2.91 1 98.25 132 PHE A CA 1
ATOM 1064 C C . PHE A 1 132 ? 2.984 -11.477 -1.666 1 98.25 132 PHE A C 1
ATOM 1066 O O . PHE A 1 132 ? 3.078 -12.711 -1.666 1 98.25 132 PHE A O 1
ATOM 1073 N N . ASP A 1 133 ? 2.57 -10.766 -0.617 1 96.38 133 ASP A N 1
ATOM 1074 C CA . ASP A 1 133 ? 2.162 -11.352 0.656 1 96.38 133 ASP A CA 1
ATOM 1075 C C . ASP A 1 133 ? 0.685 -11.734 0.632 1 96.38 133 ASP A C 1
ATOM 1077 O O . ASP A 1 133 ? -0.179 -10.898 0.37 1 96.38 133 ASP A O 1
ATOM 1081 N N . ASP A 1 134 ? 0.382 -12.945 0.982 1 94.25 134 ASP A N 1
ATOM 1082 C CA . ASP A 1 134 ? -0.99 -13.43 0.856 1 94.25 134 ASP A CA 1
ATOM 1083 C C . ASP A 1 134 ? -1.794 -13.133 2.121 1 94.25 134 ASP A C 1
ATOM 1085 O O . ASP A 1 134 ? -2.932 -13.586 2.26 1 94.25 134 ASP A O 1
ATOM 1089 N N . LYS A 1 135 ? -1.256 -12.398 3.021 1 93.31 135 LYS A N 1
ATOM 1090 C CA . LYS A 1 135 ? -1.966 -12.016 4.238 1 93.31 135 LYS A CA 1
ATOM 1091 C C . LYS A 1 135 ? -2.268 -10.523 4.254 1 93.31 135 LYS A C 1
ATOM 1093 O O . LYS A 1 135 ? -3.426 -10.117 4.383 1 93.31 135 LYS A O 1
ATOM 1098 N N . THR A 1 136 ? -1.257 -9.781 4.023 1 94.31 136 THR A N 1
ATOM 1099 C CA . THR A 1 136 ? -1.406 -8.336 4.121 1 94.31 136 THR A CA 1
ATOM 1100 C C . THR A 1 136 ? -1.889 -7.75 2.795 1 94.31 136 THR A C 1
ATOM 1102 O O . THR A 1 136 ? -2.438 -6.648 2.76 1 94.31 136 THR A O 1
ATOM 1105 N N . GLY A 1 137 ? -1.67 -8.469 1.714 1 96.56 137 GLY A N 1
ATOM 1106 C CA . GLY A 1 137 ? -1.968 -7.906 0.407 1 96.56 137 GLY A CA 1
ATOM 1107 C C . GLY A 1 137 ? -0.902 -6.945 -0.087 1 96.56 137 GLY A C 1
ATOM 1108 O O . GLY A 1 137 ? -1.059 -6.324 -1.14 1 96.56 137 GLY A O 1
ATOM 1109 N N . ILE A 1 138 ? 0.199 -6.852 0.596 1 97.75 138 ILE A N 1
ATOM 1110 C CA . ILE A 1 138 ? 1.288 -5.965 0.201 1 97.75 138 ILE A CA 1
ATOM 1111 C C . ILE A 1 138 ? 2.137 -6.637 -0.875 1 97.75 138 ILE A C 1
ATOM 1113 O O . ILE A 1 138 ? 2.459 -7.824 -0.771 1 97.75 138 ILE A O 1
ATOM 1117 N N . GLY A 1 139 ? 2.387 -5.926 -1.94 1 98.12 139 GLY A N 1
ATOM 1118 C CA . GLY A 1 139 ? 3.408 -6.273 -2.916 1 98.12 139 GLY A CA 1
ATOM 1119 C C . GLY A 1 139 ? 4.727 -5.566 -2.676 1 98.12 139 GLY A C 1
ATOM 1120 O O . GLY A 1 139 ? 4.773 -4.34 -2.58 1 98.12 139 GLY A O 1
ATOM 1121 N N . TYR A 1 140 ? 5.777 -6.379 -2.621 1 98.31 140 TYR A N 1
ATOM 1122 C CA . TYR A 1 140 ? 7.113 -5.852 -2.359 1 98.31 140 TYR A CA 1
ATOM 1123 C C . TYR A 1 140 ? 7.969 -5.879 -3.621 1 98.31 140 TYR A C 1
ATOM 1125 O O . TYR A 1 140 ? 7.879 -6.812 -4.418 1 98.31 140 TYR A O 1
ATOM 1133 N N . GLU A 1 141 ? 8.742 -4.836 -3.779 1 98.25 141 GLU A N 1
ATOM 1134 C CA . GLU A 1 141 ? 9.945 -4.965 -4.602 1 98.25 141 GLU A CA 1
ATOM 1135 C C . GLU A 1 141 ? 11.07 -5.656 -3.832 1 98.25 141 GLU A C 1
ATOM 1137 O O . GLU A 1 141 ? 11.398 -5.258 -2.711 1 98.25 141 GLU A O 1
ATOM 1142 N N . ILE A 1 142 ? 11.602 -6.637 -4.375 1 98.19 142 ILE A N 1
ATOM 1143 C CA . ILE A 1 142 ? 12.656 -7.398 -3.729 1 98.19 142 ILE A CA 1
ATOM 1144 C C . ILE A 1 142 ? 14.016 -6.988 -4.301 1 98.19 142 ILE A C 1
ATOM 1146 O O . ILE A 1 142 ? 14.266 -7.16 -5.496 1 98.19 142 ILE A O 1
ATOM 1150 N N . ASN A 1 143 ? 14.82 -6.434 -3.492 1 97.31 143 ASN A N 1
ATOM 1151 C CA . ASN A 1 143 ? 16.219 -6.203 -3.855 1 97.31 143 ASN A CA 1
ATOM 1152 C C . ASN A 1 143 ? 17.094 -7.375 -3.453 1 97.31 143 ASN A C 1
ATOM 1154 O O . ASN A 1 143 ? 17.484 -7.5 -2.287 1 97.31 143 ASN A O 1
ATOM 1158 N N . ILE A 1 144 ? 17.422 -8.148 -4.367 1 96 144 ILE A N 1
ATOM 1159 C CA . ILE A 1 144 ? 18.141 -9.391 -4.113 1 96 144 ILE A CA 1
ATOM 1160 C C . ILE A 1 144 ? 19.516 -9.086 -3.543 1 96 144 ILE A C 1
ATOM 1162 O O . ILE A 1 144 ? 19.938 -9.703 -2.562 1 96 144 ILE A O 1
ATOM 1166 N N . ASP A 1 145 ? 20.234 -8.133 -4.086 1 94.88 145 ASP A N 1
ATOM 1167 C CA . ASP A 1 145 ? 21.594 -7.805 -3.678 1 94.88 145 ASP A CA 1
ATOM 1168 C C . ASP A 1 145 ? 21.641 -7.305 -2.234 1 94.88 145 ASP A C 1
ATOM 1170 O O . ASP A 1 145 ? 22.516 -7.695 -1.459 1 94.88 145 ASP A O 1
ATOM 1174 N N . ARG A 1 146 ? 20.672 -6.535 -1.9 1 95.81 146 ARG A N 1
ATOM 1175 C CA . ARG A 1 146 ? 20.656 -5.941 -0.567 1 95.81 146 ARG A CA 1
ATOM 1176 C C . ARG A 1 146 ? 19.875 -6.812 0.41 1 95.81 146 ARG A C 1
ATOM 1178 O O . ARG A 1 146 ? 19.875 -6.559 1.616 1 95.81 146 ARG A O 1
ATOM 1185 N N . GLN A 1 147 ? 19.219 -7.805 -0.129 1 96.38 147 GLN A N 1
ATOM 1186 C CA . GLN A 1 147 ? 18.359 -8.672 0.672 1 96.38 147 GLN A CA 1
ATOM 1187 C C . GLN A 1 147 ? 17.328 -7.855 1.441 1 96.38 147 GLN A C 1
ATOM 1189 O O . GLN A 1 147 ? 17.172 -8.016 2.654 1 96.38 147 GLN A O 1
ATOM 1194 N N . GLU A 1 148 ? 16.656 -6.977 0.682 1 97 148 GLU A N 1
ATOM 1195 C CA . GLU A 1 148 ? 15.688 -6.062 1.282 1 97 148 GLU A CA 1
ATOM 1196 C C . GLU A 1 148 ? 14.336 -6.152 0.576 1 97 148 GLU A C 1
ATOM 1198 O O . GLU A 1 148 ? 14.273 -6.473 -0.612 1 97 148 GLU A O 1
ATOM 1203 N N . LEU A 1 149 ? 13.297 -5.887 1.358 1 97.25 149 LEU A N 1
ATOM 1204 C CA . LEU A 1 149 ? 11.93 -5.805 0.859 1 97.25 149 LEU A CA 1
ATOM 1205 C C . LEU A 1 149 ? 11.406 -4.375 0.936 1 97.25 149 LEU A C 1
ATOM 1207 O O . LEU A 1 149 ? 11.359 -3.785 2.018 1 97.25 149 LEU A O 1
ATOM 1211 N N . TYR A 1 150 ? 11.055 -3.83 -0.209 1 97.19 150 TYR A N 1
ATOM 1212 C CA . TYR A 1 150 ? 10.445 -2.506 -0.241 1 97.19 150 TYR A CA 1
ATOM 1213 C C . TYR A 1 150 ? 8.953 -2.602 -0.533 1 97.19 150 TYR A C 1
ATOM 1215 O O . TYR A 1 150 ? 8.547 -2.988 -1.633 1 97.19 150 TYR A O 1
ATOM 1223 N N . PRO A 1 151 ? 8.086 -2.25 0.456 1 96.94 151 PRO A N 1
ATOM 1224 C CA . PRO A 1 151 ? 6.656 -2.244 0.122 1 96.94 151 PRO A CA 1
ATOM 1225 C C . PRO A 1 151 ? 6.312 -1.238 -0.974 1 96.94 151 PRO A C 1
ATOM 1227 O O . PRO A 1 151 ? 6.738 -0.083 -0.914 1 96.94 151 PRO A O 1
ATOM 1230 N N . ARG A 1 152 ? 5.555 -1.678 -2.027 1 97.44 152 ARG A N 1
ATOM 1231 C CA . ARG A 1 152 ? 5.281 -0.816 -3.174 1 97.44 152 ARG A CA 1
ATOM 1232 C C . ARG A 1 152 ? 3.781 -0.645 -3.389 1 97.44 152 ARG A C 1
ATOM 1234 O O . ARG A 1 152 ? 3.328 0.414 -3.826 1 97.44 152 ARG A O 1
ATOM 1241 N N . ILE A 1 153 ? 3.055 -1.693 -3.111 1 97.25 153 ILE A N 1
ATOM 1242 C CA . ILE A 1 153 ? 1.634 -1.691 -3.439 1 97.25 153 ILE A CA 1
ATOM 1243 C C . ILE A 1 153 ? 0.852 -2.424 -2.35 1 97.25 153 ILE A C 1
ATOM 1245 O O . ILE A 1 153 ? 1.399 -3.281 -1.654 1 97.25 153 ILE A O 1
ATOM 1249 N N . ILE A 1 154 ? -0.363 -2.059 -2.137 1 97.56 154 ILE A N 1
ATOM 1250 C CA . ILE A 1 154 ? -1.269 -2.775 -1.246 1 97.56 154 ILE A CA 1
ATOM 1251 C C . ILE A 1 154 ? -2.598 -3.029 -1.956 1 97.56 154 ILE A C 1
ATOM 1253 O O . ILE A 1 154 ? -3.178 -2.113 -2.545 1 97.56 154 ILE A O 1
ATOM 1257 N N . LEU A 1 155 ? -3.021 -4.262 -1.939 1 97.94 155 LEU A N 1
ATOM 1258 C CA . LEU A 1 155 ? -4.203 -4.695 -2.676 1 97.94 155 LEU A CA 1
ATOM 1259 C C . LEU A 1 155 ? -5.297 -5.164 -1.72 1 97.94 155 LEU A C 1
ATOM 1261 O O . LEU A 1 155 ? -5.012 -5.867 -0.745 1 97.94 155 LEU A O 1
ATOM 1265 N N . ASN A 1 156 ? -6.527 -4.805 -2.08 1 96.44 156 ASN A N 1
ATOM 1266 C CA . ASN A 1 156 ? -7.672 -5.203 -1.269 1 96.44 156 ASN A CA 1
ATOM 1267 C C . ASN A 1 156 ? -8.273 -6.516 -1.755 1 96.44 156 ASN A C 1
ATOM 1269 O O . ASN A 1 156 ? -8.25 -6.809 -2.953 1 96.44 156 ASN A O 1
ATOM 1273 N N . GLU A 1 157 ? -8.766 -7.18 -0.779 1 95.62 157 GLU A N 1
ATOM 1274 C CA . GLU A 1 157 ? -9.555 -8.344 -1.152 1 95.62 157 GLU A CA 1
ATOM 1275 C C . GLU A 1 157 ? -10.82 -7.938 -1.908 1 95.62 157 GLU A C 1
ATOM 1277 O O . GLU A 1 157 ? -11.344 -6.844 -1.703 1 95.62 157 GLU A O 1
ATOM 1282 N N . GLY A 1 158 ? -11.25 -8.812 -2.74 1 94.38 158 GLY A N 1
ATOM 1283 C CA . GLY A 1 158 ? -12.516 -8.594 -3.424 1 94.38 158 GLY A CA 1
ATOM 1284 C C . GLY A 1 158 ? -12.445 -7.523 -4.492 1 94.38 158 GLY A C 1
ATOM 1285 O O . GLY A 1 158 ? -11.461 -7.449 -5.238 1 94.38 158 GLY A O 1
ATOM 1286 N N . ASN A 1 159 ? -13.523 -6.738 -4.598 1 93.44 159 ASN A N 1
ATOM 1287 C CA . ASN A 1 159 ? -13.672 -5.781 -5.688 1 93.44 159 ASN A CA 1
ATOM 1288 C C . ASN A 1 159 ? -13.016 -4.445 -5.355 1 93.44 159 ASN A C 1
ATOM 1290 O O . ASN A 1 159 ? -13.281 -3.436 -6.008 1 93.44 159 ASN A O 1
ATOM 1294 N N . GLY A 1 160 ? -12.258 -4.43 -4.32 1 91.12 160 GLY A N 1
ATOM 1295 C CA . GLY A 1 160 ? -11.531 -3.217 -3.984 1 91.12 160 GLY A CA 1
ATOM 1296 C C . GLY A 1 160 ? -12.109 -2.492 -2.781 1 91.12 160 GLY A C 1
ATOM 1297 O O . GLY A 1 160 ? -11.523 -1.517 -2.303 1 91.12 160 GLY A O 1
ATOM 1298 N N . THR A 1 161 ? -13.227 -2.855 -2.264 1 90.94 161 THR A N 1
ATOM 1299 C CA . THR A 1 161 ? -13.852 -2.176 -1.135 1 90.94 161 THR A CA 1
ATOM 1300 C C . THR A 1 161 ? -13.836 -3.061 0.108 1 90.94 161 THR A C 1
ATOM 1302 O O . THR A 1 161 ? -14.875 -3.291 0.728 1 90.94 161 THR A O 1
ATOM 1305 N N . SER A 1 162 ? -12.703 -3.615 0.38 1 93.12 162 SER A N 1
ATOM 1306 C CA . SER A 1 162 ? -12.508 -4.449 1.56 1 93.12 162 SER A CA 1
ATOM 1307 C C . SER A 1 162 ? -11.492 -3.832 2.512 1 93.12 162 SER A C 1
ATOM 1309 O O . SER A 1 162 ? -10.547 -3.166 2.072 1 93.12 162 SER A O 1
ATOM 1311 N N . GLU A 1 163 ? -11.719 -4.059 3.791 1 94.81 163 GLU A N 1
ATOM 1312 C CA . GLU A 1 163 ? -10.742 -3.654 4.801 1 94.81 163 GLU A CA 1
ATOM 1313 C C . GLU A 1 163 ? -9.555 -4.613 4.84 1 94.81 163 GLU A C 1
ATOM 1315 O O . GLU A 1 163 ? -8.523 -4.309 5.445 1 94.81 163 GLU A O 1
ATOM 1320 N N . ASP A 1 164 ? -9.742 -5.719 4.141 1 93.88 164 ASP A N 1
ATOM 1321 C CA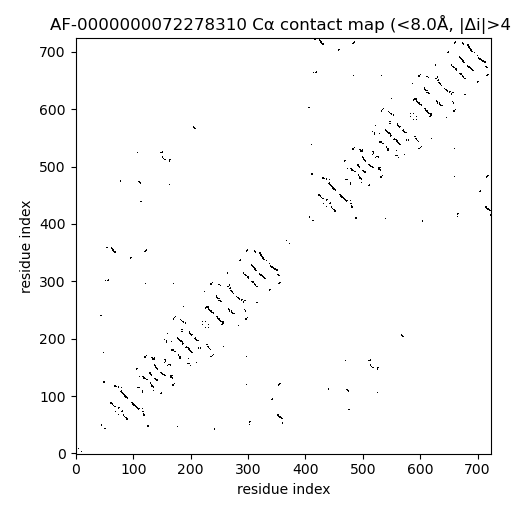 . ASP A 1 164 ? -8.727 -6.766 4.191 1 93.88 164 ASP A CA 1
ATOM 1322 C C . ASP A 1 164 ? -7.816 -6.707 2.961 1 93.88 164 ASP A C 1
ATOM 1324 O O . ASP A 1 164 ? -8.234 -6.242 1.898 1 93.88 164 ASP A O 1
ATOM 1328 N N . GLY A 1 165 ? -6.555 -7.164 3.184 1 95.06 165 GLY A N 1
ATOM 1329 C CA . GLY A 1 165 ? -5.645 -7.324 2.061 1 95.06 165 GLY A CA 1
ATOM 1330 C C . GLY A 1 165 ? -5.992 -8.508 1.178 1 95.06 165 GLY A C 1
ATOM 1331 O O . GLY A 1 165 ? -6.496 -9.523 1.662 1 95.06 165 GLY A O 1
ATOM 1332 N N . MET A 1 166 ? -5.672 -8.383 -0.038 1 97.06 166 MET A N 1
ATOM 1333 C CA . MET A 1 166 ? -5.906 -9.477 -0.979 1 97.06 166 MET A CA 1
ATOM 1334 C C . MET A 1 166 ? -4.984 -10.656 -0.682 1 97.06 166 MET A C 1
ATOM 1336 O O . MET A 1 166 ? -3.799 -10.469 -0.406 1 97.06 166 MET A O 1
ATOM 1340 N N . LYS A 1 167 ? -5.551 -11.82 -0.781 1 96.5 167 LYS A N 1
ATOM 1341 C CA . LYS A 1 167 ? -4.75 -13.047 -0.755 1 96.5 167 LYS A CA 1
ATOM 1342 C C . LYS A 1 167 ? -4.141 -13.328 -2.123 1 96.5 167 LYS A C 1
ATOM 1344 O O . LYS A 1 167 ? -4.676 -14.133 -2.895 1 96.5 167 LYS A O 1
ATOM 1349 N N . VAL A 1 168 ? -3.041 -12.773 -2.416 1 97.94 168 VAL A N 1
ATOM 1350 C CA . VAL A 1 168 ? -2.402 -12.938 -3.717 1 97.94 168 VAL A CA 1
ATOM 1351 C C . VAL A 1 168 ? -1.721 -14.305 -3.783 1 97.94 168 VAL A C 1
ATOM 1353 O O . VAL A 1 168 ? -0.853 -14.617 -2.965 1 97.94 168 VAL A O 1
ATOM 1356 N N . GLU A 1 169 ? -2.053 -15.055 -4.824 1 98.25 169 GLU A N 1
ATOM 1357 C CA . GLU A 1 169 ? -1.554 -16.422 -4.871 1 98.25 169 GLU A CA 1
ATOM 1358 C C . GLU A 1 169 ? -0.865 -16.719 -6.199 1 98.25 169 GLU A C 1
ATOM 1360 O O . GLU A 1 169 ? -0.146 -17.703 -6.328 1 98.25 169 GLU A O 1
ATOM 1365 N N . TRP A 1 170 ? -1.096 -15.883 -7.164 1 98.69 170 TRP A N 1
ATOM 1366 C CA . TRP A 1 170 ? -0.441 -16.062 -8.453 1 98.69 170 TRP A CA 1
ATOM 1367 C C . TRP A 1 170 ? -0.256 -14.734 -9.164 1 98.69 170 TRP A C 1
ATOM 1369 O O . TRP A 1 170 ? -0.874 -13.734 -8.789 1 98.69 170 TRP A O 1
ATOM 1379 N N . GLY A 1 171 ? 0.629 -14.711 -10.148 1 98.75 171 GLY A N 1
ATOM 1380 C CA . GLY A 1 171 ? 0.908 -13.508 -10.914 1 98.75 171 GLY A CA 1
ATOM 1381 C C . GLY A 1 171 ? 1.585 -13.797 -12.242 1 98.75 171 GLY A C 1
ATOM 1382 O O . GLY A 1 171 ? 2.275 -14.805 -12.391 1 98.75 171 GLY A O 1
ATOM 1383 N N . THR A 1 172 ? 1.358 -12.898 -13.188 1 98.62 172 THR A N 1
ATOM 1384 C CA . THR A 1 172 ? 1.907 -13.023 -14.531 1 98.62 172 THR A CA 1
ATOM 1385 C C . THR A 1 172 ? 1.979 -11.664 -15.211 1 98.62 172 THR A C 1
ATOM 1387 O O . THR A 1 172 ? 1.521 -10.664 -14.656 1 98.62 172 THR A O 1
ATOM 1390 N N . VAL A 1 173 ? 2.682 -11.648 -16.312 1 98.5 173 VAL A N 1
ATOM 1391 C CA . VAL A 1 173 ? 2.689 -10.453 -17.141 1 98.5 173 VAL A CA 1
ATOM 1392 C C . VAL A 1 173 ? 1.788 -10.656 -18.344 1 98.5 173 VAL A C 1
ATOM 1394 O O . VAL A 1 173 ? 1.961 -11.617 -19.109 1 98.5 173 VAL A O 1
ATOM 1397 N N . TYR A 1 174 ? 0.773 -9.875 -18.438 1 97.81 174 TYR A N 1
ATOM 1398 C CA . TYR A 1 174 ? -0.189 -9.828 -19.531 1 97.81 174 TYR A CA 1
ATOM 1399 C C . TYR A 1 174 ? 0.025 -8.594 -20.406 1 97.81 174 TYR A C 1
ATOM 1401 O O . TYR A 1 174 ? -0.354 -7.484 -20.016 1 97.81 174 TYR A O 1
ATOM 1409 N N . ASN A 1 175 ? 0.647 -8.797 -21.609 1 95.75 175 ASN A N 1
ATOM 1410 C CA . ASN A 1 175 ? 1.061 -7.684 -22.453 1 95.75 175 ASN A CA 1
ATOM 1411 C C . ASN A 1 175 ? 2.029 -6.758 -21.734 1 95.75 175 ASN A C 1
ATOM 1413 O O . ASN A 1 175 ? 3.152 -7.152 -21.406 1 95.75 175 ASN A O 1
ATOM 1417 N N . ASP A 1 176 ? 1.572 -5.57 -21.375 1 97 176 ASP A N 1
ATOM 1418 C CA . ASP A 1 176 ? 2.498 -4.641 -20.734 1 97 176 ASP A CA 1
ATOM 1419 C C . ASP A 1 176 ? 2.123 -4.414 -19.281 1 97 176 ASP A C 1
ATOM 1421 O O . ASP A 1 176 ? 2.629 -3.486 -18.641 1 97 176 ASP A O 1
ATOM 1425 N N . GLU A 1 177 ? 1.244 -5.301 -18.766 1 98.38 177 GLU A N 1
ATOM 1426 C CA . GLU A 1 177 ? 0.808 -5.133 -17.375 1 98.38 177 GLU A CA 1
ATOM 1427 C C . GLU A 1 177 ? 1.133 -6.367 -16.547 1 98.38 177 GLU A C 1
ATOM 1429 O O . GLU A 1 177 ? 1.165 -7.484 -17.062 1 98.38 177 GLU A O 1
ATOM 1434 N N . MET A 1 178 ? 1.395 -6.098 -15.312 1 98.62 178 MET A N 1
ATOM 1435 C CA . MET A 1 178 ? 1.448 -7.18 -14.336 1 98.62 178 MET A CA 1
ATOM 1436 C C . MET A 1 178 ? 0.054 -7.512 -13.812 1 98.62 178 MET A C 1
ATOM 1438 O O . MET A 1 178 ? -0.708 -6.617 -13.453 1 98.62 178 MET A O 1
ATOM 1442 N N . ILE A 1 179 ? -0.291 -8.773 -13.859 1 98.69 179 ILE A N 1
ATOM 1443 C CA . ILE A 1 179 ? -1.553 -9.242 -13.297 1 98.69 179 ILE A CA 1
ATOM 1444 C C . ILE A 1 179 ? -1.28 -10.141 -12.094 1 98.69 179 ILE A C 1
ATOM 1446 O O . ILE A 1 179 ? -0.408 -11.016 -12.148 1 98.69 179 ILE A O 1
ATOM 1450 N N . VAL A 1 180 ? -1.975 -9.844 -11.016 1 98.75 180 VAL A N 1
ATOM 1451 C CA . VAL A 1 180 ? -1.928 -10.742 -9.859 1 98.75 180 VAL A CA 1
ATOM 1452 C C . VAL A 1 180 ? -3.346 -11.125 -9.445 1 98.75 180 VAL A C 1
ATOM 1454 O O . VAL A 1 180 ? -4.285 -10.352 -9.633 1 98.75 180 VAL A O 1
ATOM 1457 N N . GLY A 1 181 ? -3.463 -12.32 -8.93 1 98.62 181 GLY A N 1
ATOM 1458 C CA . GLY A 1 181 ? -4.793 -12.797 -8.586 1 98.62 181 GLY A CA 1
ATOM 1459 C C . GLY A 1 181 ? -4.816 -13.617 -7.309 1 98.62 181 GLY A C 1
ATOM 1460 O O . GLY A 1 181 ? -3.771 -14.047 -6.816 1 98.62 181 GLY A O 1
ATOM 1461 N N . SER A 1 182 ? -6.004 -13.711 -6.793 1 97.81 182 SER A N 1
ATOM 1462 C CA . SER A 1 182 ? -6.258 -14.555 -5.633 1 97.81 182 SER A CA 1
ATOM 1463 C C . SER A 1 182 ? -6.559 -15.992 -6.051 1 97.81 182 SER A C 1
ATOM 1465 O O . SER A 1 182 ? -6.414 -16.344 -7.223 1 97.81 182 SER A O 1
ATOM 1467 N N . GLN A 1 183 ? -6.961 -16.844 -5.141 1 97.25 183 GLN A N 1
ATOM 1468 C CA . GLN A 1 183 ? -7.004 -18.281 -5.316 1 97.25 183 GLN A CA 1
ATOM 1469 C C . GLN A 1 183 ? -8.156 -18.703 -6.227 1 97.25 183 GLN A C 1
ATOM 1471 O O . GLN A 1 183 ? -8.156 -19.797 -6.77 1 97.25 183 GLN A O 1
ATOM 1476 N N . GLY A 1 184 ? -9.148 -17.875 -6.344 1 97.12 184 GLY A N 1
ATOM 1477 C CA . GLY A 1 184 ? -10.273 -18.203 -7.199 1 97.12 184 GLY A CA 1
ATOM 1478 C C . GLY A 1 184 ? -11.109 -19.359 -6.672 1 97.12 184 GLY A C 1
ATOM 1479 O O . GLY A 1 184 ? -11.844 -20 -7.43 1 97.12 184 GLY A O 1
ATOM 1480 N N . ASN A 1 185 ? -10.953 -19.703 -5.395 1 95.38 185 ASN A N 1
ATOM 1481 C CA . ASN A 1 185 ? -11.773 -20.766 -4.824 1 95.38 185 ASN A CA 1
ATOM 1482 C C . ASN A 1 185 ? -13.156 -20.266 -4.438 1 95.38 185 ASN A C 1
ATOM 1484 O O . ASN A 1 185 ? -13.43 -20.031 -3.26 1 95.38 185 ASN A O 1
ATOM 1488 N N . ILE A 1 186 ? -14.047 -20.344 -5.359 1 91.69 186 ILE A N 1
ATOM 1489 C CA . ILE A 1 186 ? -15.383 -19.797 -5.164 1 91.69 186 ILE A CA 1
ATOM 1490 C C . ILE A 1 186 ? -16.203 -20.766 -4.305 1 91.69 186 ILE A C 1
ATOM 1492 O O . ILE A 1 186 ? -15.953 -21.969 -4.293 1 91.69 186 ILE A O 1
ATOM 1496 N N . HIS A 1 187 ? -17.141 -20.281 -3.402 1 88.81 187 HIS A N 1
ATOM 1497 C CA . HIS A 1 187 ? -18.203 -20.984 -2.68 1 88.81 187 HIS A CA 1
ATOM 1498 C C . HIS A 1 187 ? -17.641 -21.703 -1.455 1 88.81 187 HIS A C 1
ATOM 1500 O O . HIS A 1 187 ? -18.328 -22.562 -0.875 1 88.81 187 HIS A O 1
ATOM 1506 N N . VAL A 1 188 ? -16.438 -21.391 -1.1 1 88 188 VAL A N 1
ATOM 1507 C CA . VAL A 1 188 ? -15.836 -22.109 0.026 1 88 188 VAL A CA 1
ATOM 1508 C C . VAL A 1 188 ? -16.531 -21.688 1.324 1 88 188 VAL A C 1
ATOM 1510 O O . VAL A 1 188 ? -16.797 -22.531 2.189 1 88 188 VAL A O 1
ATOM 1513 N N . GLN A 1 189 ? -16.844 -20.422 1.518 1 85.75 189 GLN A N 1
ATOM 1514 C CA . GLN A 1 189 ? -17.531 -19.938 2.713 1 85.75 189 GLN A CA 1
ATOM 1515 C C . GLN A 1 189 ? -19.016 -19.75 2.457 1 85.75 189 GLN A C 1
ATOM 1517 O O . GLN A 1 189 ? -19.656 -18.891 3.076 1 85.75 189 GLN A O 1
ATOM 1522 N N . GLY A 1 190 ? -19.594 -20.453 1.508 1 89.5 190 GLY A N 1
ATOM 1523 C CA . GLY A 1 190 ? -20.984 -20.344 1.106 1 89.5 190 GLY A CA 1
ATOM 1524 C C . GLY A 1 190 ? -21.156 -20.156 -0.388 1 89.5 190 GLY A C 1
ATOM 1525 O O . GLY A 1 190 ? -20.219 -19.75 -1.083 1 89.5 190 GLY A O 1
ATOM 1526 N N . ILE A 1 191 ? -22.344 -20.375 -0.844 1 86.88 191 ILE A N 1
ATOM 1527 C CA . ILE A 1 191 ? -22.625 -20.422 -2.273 1 86.88 191 ILE A CA 1
ATOM 1528 C C . ILE A 1 191 ? -22.359 -19.047 -2.896 1 86.88 191 ILE A C 1
ATOM 1530 O O . ILE A 1 191 ? -22.016 -18.953 -4.078 1 86.88 191 ILE A O 1
ATOM 1534 N N . ASN A 1 192 ? -22.422 -17.938 -2.166 1 90.12 192 ASN A N 1
ATOM 1535 C CA . ASN A 1 192 ? -22.234 -16.578 -2.682 1 90.12 192 ASN A CA 1
ATOM 1536 C C . ASN A 1 192 ? -20.844 -16.031 -2.334 1 90.12 192 ASN A C 1
ATOM 1538 O O . ASN A 1 192 ? -20.625 -14.828 -2.402 1 90.12 192 ASN A O 1
ATOM 1542 N N . ASP A 1 193 ? -19.938 -16.922 -2.027 1 91 193 ASP A N 1
ATOM 1543 C CA . ASP A 1 193 ? -18.578 -16.516 -1.67 1 91 193 ASP A CA 1
ATOM 1544 C C . ASP A 1 193 ? -17.719 -16.328 -2.916 1 91 193 ASP A C 1
ATOM 1546 O O . ASP A 1 193 ? -17.344 -17.297 -3.572 1 91 193 ASP A O 1
ATOM 1550 N N . TYR A 1 194 ? -17.406 -15.039 -3.238 1 94.06 194 TYR A N 1
ATOM 1551 C CA . TYR A 1 194 ? -16.578 -14.727 -4.402 1 94.06 194 TYR A CA 1
ATOM 1552 C C . TYR A 1 194 ? -15.406 -13.836 -4.016 1 94.06 194 TYR A C 1
ATOM 1554 O O . TYR A 1 194 ? -14.812 -13.172 -4.871 1 94.06 194 TYR A O 1
ATOM 1562 N N . ALA A 1 195 ? -15 -13.836 -2.748 1 93.31 195 ALA A N 1
ATOM 1563 C CA . ALA A 1 195 ? -14.016 -12.898 -2.225 1 93.31 195 ALA A CA 1
ATOM 1564 C C . ALA A 1 195 ? -12.656 -13.094 -2.896 1 93.31 195 ALA A C 1
ATOM 1566 O O . ALA A 1 195 ? -11.938 -12.125 -3.146 1 93.31 195 ALA A O 1
ATOM 1567 N N . ASN A 1 196 ? -12.344 -14.281 -3.289 1 96.62 196 ASN A N 1
ATOM 1568 C CA . ASN A 1 196 ? -11.047 -14.617 -3.855 1 96.62 196 ASN A CA 1
ATOM 1569 C C . ASN A 1 196 ? -11.102 -14.719 -5.375 1 96.62 196 ASN A C 1
ATOM 1571 O O . ASN A 1 196 ? -10.266 -15.383 -5.992 1 96.62 196 ASN A O 1
ATOM 1575 N N . SER A 1 197 ? -12.094 -14.07 -6.012 1 97.81 197 SER A N 1
ATOM 1576 C CA . SER A 1 197 ? -12.32 -14.289 -7.434 1 97.81 197 SER A CA 1
ATOM 1577 C C . SER A 1 197 ? -11.984 -13.039 -8.242 1 97.81 197 SER A C 1
ATOM 1579 O O . SER A 1 197 ? -12.555 -12.82 -9.32 1 97.81 197 SER A O 1
ATOM 1581 N N . TYR A 1 198 ? -11.078 -12.266 -7.723 1 98 198 TYR A N 1
ATOM 1582 C CA . TYR A 1 198 ? -10.711 -11.023 -8.391 1 98 198 TYR A CA 1
ATOM 1583 C C . TYR A 1 198 ? -9.219 -10.992 -8.703 1 98 198 TYR A C 1
ATOM 1585 O O . TYR A 1 198 ? -8.438 -11.719 -8.086 1 98 198 TYR A O 1
ATOM 1593 N N . ILE A 1 199 ? -8.883 -10.156 -9.734 1 98.62 199 ILE A N 1
ATOM 1594 C CA . ILE A 1 199 ? -7.484 -9.953 -10.094 1 98.62 199 ILE A CA 1
ATOM 1595 C C . ILE A 1 199 ? -7.195 -8.453 -10.203 1 98.62 199 ILE A C 1
ATOM 1597 O O . ILE A 1 199 ? -8.117 -7.645 -10.312 1 98.62 199 ILE A O 1
ATOM 1601 N N . TYR A 1 200 ? -5.977 -8.102 -10.055 1 98.56 200 TYR A N 1
ATOM 1602 C CA . TYR A 1 200 ? -5.539 -6.727 -10.25 1 98.56 200 TYR A CA 1
ATOM 1603 C C . TYR A 1 200 ? -4.633 -6.609 -11.469 1 98.56 200 TYR A C 1
ATOM 1605 O O . TYR A 1 200 ? -3.717 -7.418 -11.648 1 98.56 200 TYR A O 1
ATOM 1613 N N . HIS A 1 201 ? -4.965 -5.656 -12.359 1 98.5 201 HIS A N 1
ATOM 1614 C CA . HIS A 1 201 ? -4.035 -5.145 -13.359 1 98.5 201 HIS A CA 1
ATOM 1615 C C . HIS A 1 201 ? -3.17 -4.027 -12.781 1 98.5 201 HIS A C 1
ATOM 1617 O O . HIS A 1 201 ? -3.688 -3.082 -12.18 1 98.5 201 HIS A O 1
ATOM 1623 N N . ILE A 1 202 ? -1.896 -4.137 -12.93 1 98.31 202 ILE A N 1
ATOM 1624 C CA . ILE A 1 202 ? -0.954 -3.154 -12.406 1 98.31 202 ILE A CA 1
ATOM 1625 C C . ILE A 1 202 ? -0.019 -2.693 -13.523 1 98.31 202 ILE A C 1
ATOM 1627 O O . ILE A 1 202 ? 0.676 -3.51 -14.133 1 98.31 202 ILE A O 1
ATOM 1631 N N . ASN A 1 203 ? 0.084 -1.419 -13.789 1 97.81 203 ASN A N 1
ATOM 1632 C CA . ASN A 1 203 ? 0.954 -0.923 -14.852 1 97.81 203 ASN A CA 1
ATOM 1633 C C . ASN A 1 203 ? 2.307 -0.479 -14.305 1 97.81 203 ASN A C 1
ATOM 1635 O O . ASN A 1 203 ? 2.613 -0.707 -13.133 1 97.81 203 ASN A O 1
ATOM 1639 N N . THR A 1 204 ? 3.172 0.126 -15.172 1 97.06 204 THR A N 1
ATOM 1640 C CA . THR A 1 204 ? 4.555 0.423 -14.82 1 97.06 204 THR A CA 1
ATOM 1641 C C . THR A 1 204 ? 4.625 1.555 -13.805 1 97.06 204 THR A C 1
ATOM 1643 O O . THR A 1 204 ? 5.66 1.76 -13.164 1 97.06 204 THR A O 1
ATOM 1646 N N . LYS A 1 205 ? 3.547 2.307 -13.672 1 95.5 205 LYS A N 1
ATOM 1647 C CA . LYS A 1 205 ? 3.482 3.367 -12.672 1 95.5 205 LYS A CA 1
ATOM 1648 C C . LYS A 1 205 ? 2.803 2.879 -11.398 1 95.5 205 LYS A C 1
ATOM 1650 O O . LYS A 1 205 ? 2.551 3.664 -10.477 1 95.5 205 LYS A O 1
ATOM 1655 N N . LEU A 1 206 ? 2.367 1.589 -11.367 1 96.19 206 LEU A N 1
ATOM 1656 C CA . LEU A 1 206 ? 1.753 0.869 -10.258 1 96.19 206 LEU A CA 1
ATOM 1657 C C . LEU A 1 206 ? 0.321 1.342 -10.031 1 96.19 206 LEU A C 1
ATOM 1659 O O . LEU A 1 206 ? -0.171 1.319 -8.898 1 96.19 206 LEU A O 1
ATOM 1663 N N . GLU A 1 207 ? -0.237 1.898 -11.117 1 96.25 207 GLU A N 1
ATOM 1664 C CA . GLU A 1 207 ? -1.685 2.088 -11.102 1 96.25 207 GLU A CA 1
ATOM 1665 C C . GLU A 1 207 ? -2.416 0.748 -11.102 1 96.25 207 GLU A C 1
ATOM 1667 O O . GLU A 1 207 ? -2.016 -0.183 -11.805 1 96.25 207 GLU A O 1
ATOM 1672 N N . LYS A 1 208 ? -3.49 0.679 -10.281 1 96.94 208 LYS A N 1
ATOM 1673 C CA . LYS A 1 208 ? -4.203 -0.583 -10.102 1 96.94 208 LYS A CA 1
ATOM 1674 C C . LYS A 1 208 ? -5.609 -0.51 -10.688 1 96.94 208 LYS A C 1
ATOM 1676 O O . LYS A 1 208 ? -6.297 0.502 -10.531 1 96.94 208 LYS A O 1
ATOM 1681 N N . ARG A 1 209 ? -5.941 -1.594 -11.32 1 96.69 209 ARG A N 1
ATOM 1682 C CA . ARG A 1 209 ? -7.32 -1.791 -11.758 1 96.69 209 ARG A CA 1
ATOM 1683 C C . ARG A 1 209 ? -7.812 -3.191 -11.414 1 96.69 209 ARG A C 1
ATOM 1685 O O . ARG A 1 209 ? -7.16 -4.184 -11.742 1 96.69 209 ARG A O 1
ATOM 1692 N N . VAL A 1 210 ? -8.961 -3.275 -10.719 1 97.25 210 VAL A N 1
ATOM 1693 C CA . VAL A 1 210 ? -9.5 -4.562 -10.289 1 97.25 210 VAL A CA 1
ATOM 1694 C C . VAL A 1 210 ? -10.43 -5.113 -11.359 1 97.25 210 VAL A C 1
ATOM 1696 O O . VAL A 1 210 ? -11.125 -4.352 -12.047 1 97.25 210 VAL A O 1
ATOM 1699 N N . GLU A 1 211 ? -10.391 -6.375 -11.562 1 98.12 211 GLU A N 1
ATOM 1700 C CA . GLU A 1 211 ? -11.258 -7.086 -12.5 1 98.12 211 GLU A CA 1
ATOM 1701 C C . GLU A 1 211 ? -11.844 -8.344 -11.867 1 98.12 211 GLU A C 1
ATOM 1703 O O . GLU A 1 211 ? -11.141 -9.086 -11.188 1 98.12 211 GLU A O 1
ATOM 1708 N N . SER A 1 212 ? -13.133 -8.562 -12.086 1 97.94 212 SER A N 1
ATOM 1709 C CA . SER A 1 212 ? -13.773 -9.789 -11.633 1 97.94 212 SER A CA 1
ATOM 1710 C C . SER A 1 212 ? -13.438 -10.961 -12.555 1 97.94 212 SER A C 1
ATOM 1712 O O . SER A 1 212 ? -13.562 -10.852 -13.773 1 97.94 212 SER A O 1
ATOM 1714 N N . TRP A 1 213 ? -13.016 -12.062 -11.984 1 98.38 213 TRP A N 1
ATOM 1715 C CA . TRP A 1 213 ? -12.789 -13.297 -12.727 1 98.38 213 TRP A CA 1
ATOM 1716 C C . TRP A 1 213 ? -13.812 -14.359 -12.352 1 98.38 213 TRP A C 1
ATOM 1718 O O . TRP A 1 213 ? -13.617 -15.547 -12.625 1 98.38 213 TRP A O 1
ATOM 1728 N N . ILE A 1 214 ? -14.906 -13.953 -11.758 1 97.56 214 ILE A N 1
ATOM 1729 C CA . ILE A 1 214 ? -15.938 -14.875 -11.289 1 97.56 214 ILE A CA 1
ATOM 1730 C C . ILE A 1 214 ? -16.406 -15.766 -12.438 1 97.56 214 ILE A C 1
ATOM 1732 O O . ILE A 1 214 ? -16.422 -17 -12.305 1 97.56 214 ILE A O 1
ATOM 1736 N N . ASP A 1 215 ? -16.75 -15.172 -13.57 1 97.62 215 ASP A N 1
ATOM 1737 C CA . ASP A 1 215 ? -17.234 -15.938 -14.719 1 97.62 215 ASP A CA 1
ATOM 1738 C C . ASP A 1 215 ? -16.172 -16.906 -15.211 1 97.62 215 ASP A C 1
ATOM 1740 O O . ASP A 1 215 ? -16.484 -18.031 -15.617 1 97.62 215 ASP A O 1
ATOM 1744 N N . LYS A 1 216 ? -14.953 -16.5 -15.219 1 98.25 216 LYS A N 1
ATOM 1745 C CA . LYS A 1 216 ? -13.852 -17.344 -15.68 1 98.25 216 LYS A CA 1
ATOM 1746 C C . LYS A 1 216 ? -13.656 -18.547 -14.75 1 98.25 216 LYS A C 1
ATOM 1748 O O . LYS A 1 216 ? -13.5 -19.672 -15.211 1 98.25 216 LYS A O 1
ATOM 1753 N N . TYR A 1 217 ? -13.688 -18.312 -13.414 1 97.94 217 TYR A N 1
ATOM 1754 C CA . TYR A 1 217 ? -13.531 -19.406 -12.461 1 97.94 217 TYR A CA 1
ATOM 1755 C C . TYR A 1 217 ? -14.727 -20.359 -12.523 1 97.94 217 TYR A C 1
ATOM 1757 O O . TYR A 1 217 ? -14.57 -21.562 -12.359 1 97.94 217 TYR A O 1
ATOM 1765 N N . GLU A 1 218 ? -15.891 -19.844 -12.773 1 96.75 218 GLU A N 1
ATOM 1766 C CA . GLU A 1 218 ? -17.062 -20.703 -12.945 1 96.75 218 GLU A CA 1
ATOM 1767 C C . GLU A 1 218 ? -16.906 -21.609 -14.164 1 96.75 218 GLU A C 1
ATOM 1769 O O . GLU A 1 218 ? -17.312 -22.766 -14.141 1 96.75 218 GLU A O 1
ATOM 1774 N N . ARG A 1 219 ? -16.344 -21.078 -15.211 1 97.62 219 ARG A N 1
ATOM 1775 C CA . ARG A 1 219 ? -16.109 -21.891 -16.406 1 97.62 219 ARG A CA 1
ATOM 1776 C C . ARG A 1 219 ? -15.133 -23.031 -16.109 1 97.62 219 ARG A C 1
ATOM 1778 O O . ARG A 1 219 ? -15.297 -24.125 -16.625 1 97.62 219 ARG A O 1
ATOM 1785 N N . ILE A 1 220 ? -14.156 -22.719 -15.352 1 98 220 ILE A N 1
ATOM 1786 C CA . ILE A 1 220 ? -13.195 -23.75 -14.984 1 98 220 ILE A CA 1
ATOM 1787 C C . ILE A 1 220 ? -13.883 -24.812 -14.133 1 98 220 ILE A C 1
ATOM 1789 O O . ILE A 1 220 ? -13.617 -26.016 -14.289 1 98 220 ILE A O 1
ATOM 1793 N N . HIS A 1 221 ? -14.719 -24.391 -13.156 1 97.44 221 HIS A N 1
ATOM 1794 C CA . HIS A 1 221 ? -15.516 -25.328 -12.383 1 97.44 221 HIS A CA 1
ATOM 1795 C C . HIS A 1 221 ? -16.312 -26.266 -13.289 1 97.44 221 HIS A C 1
ATOM 1797 O O . HIS A 1 221 ? -16.312 -27.469 -13.094 1 97.44 221 HIS A O 1
ATOM 1803 N N . LYS A 1 222 ? -16.984 -25.672 -14.273 1 97.44 222 LYS A N 1
ATOM 1804 C CA . LYS A 1 222 ? -17.797 -26.453 -15.211 1 97.44 222 LYS A CA 1
ATOM 1805 C C . LYS A 1 222 ? -16.922 -27.422 -16 1 97.44 222 LYS A C 1
ATOM 1807 O O . LYS A 1 222 ? -17.297 -28.594 -16.188 1 97.44 222 LYS A O 1
ATOM 1812 N N . LEU A 1 223 ? -15.781 -26.938 -16.453 1 98.06 223 LEU A N 1
ATOM 1813 C CA . LEU A 1 223 ? -14.859 -27.781 -17.219 1 98.06 223 LEU A CA 1
ATOM 1814 C C . LEU A 1 223 ? -14.484 -29.031 -16.438 1 98.06 223 LEU A C 1
ATOM 1816 O O . LEU A 1 223 ? -14.383 -30.125 -17 1 98.06 223 LEU A O 1
ATOM 1820 N N . LEU A 1 224 ? -14.266 -28.875 -15.117 1 97.88 224 LEU A N 1
ATOM 1821 C CA . LEU A 1 224 ? -13.781 -29.969 -14.289 1 97.88 224 LEU A CA 1
ATOM 1822 C C . LEU A 1 224 ? -14.938 -30.672 -13.586 1 97.88 224 LEU A C 1
ATOM 1824 O O . LEU A 1 224 ? -14.719 -31.562 -12.758 1 97.88 224 LEU A O 1
ATOM 1828 N N . ASN A 1 225 ? -16.188 -30.297 -13.859 1 97.44 225 ASN A N 1
ATOM 1829 C CA . ASN A 1 225 ? -17.391 -30.875 -13.273 1 97.44 225 ASN A CA 1
ATOM 1830 C C . ASN A 1 225 ? -17.391 -30.766 -11.758 1 97.44 225 ASN A C 1
ATOM 1832 O O . ASN A 1 225 ? -17.609 -31.75 -11.055 1 97.44 225 ASN A O 1
ATOM 1836 N N . ILE A 1 226 ? -17.031 -29.609 -11.258 1 97.31 226 ILE A N 1
ATOM 1837 C CA . ILE A 1 226 ? -17.062 -29.312 -9.828 1 97.31 226 ILE A CA 1
ATOM 1838 C C . ILE A 1 226 ? -18.266 -28.422 -9.531 1 97.31 226 ILE A C 1
ATOM 1840 O O . ILE A 1 226 ? -18.453 -27.375 -10.156 1 97.31 226 ILE A O 1
ATOM 1844 N N . SER A 1 227 ? -19.109 -28.844 -8.625 1 94.5 227 SER A N 1
ATOM 1845 C CA . SER A 1 227 ? -20.266 -28.078 -8.156 1 94.5 227 SER A CA 1
ATOM 1846 C C . SER A 1 227 ? -20.203 -27.859 -6.648 1 94.5 227 SER A C 1
ATOM 1848 O O . SER A 1 227 ? -19.5 -28.594 -5.941 1 94.5 227 SER A O 1
ATOM 1850 N N . TYR A 1 228 ? -20.922 -26.859 -6.246 1 93.56 228 TYR A N 1
ATOM 1851 C CA . TYR A 1 228 ? -21.016 -26.641 -4.809 1 93.56 228 TYR A CA 1
ATOM 1852 C C . TYR A 1 228 ? -21.422 -27.922 -4.09 1 93.56 228 TYR A C 1
ATOM 1854 O O . TYR A 1 228 ? -22.344 -28.609 -4.531 1 93.56 228 TYR A O 1
ATOM 1862 N N . PRO A 1 229 ? -20.75 -28.328 -2.961 1 95.38 229 PRO A N 1
ATOM 1863 C CA . PRO A 1 229 ? -19.812 -27.562 -2.131 1 95.38 229 PRO A CA 1
ATOM 1864 C C . PRO A 1 229 ? -18.359 -27.844 -2.492 1 95.38 229 PRO A C 1
ATOM 1866 O O . PRO A 1 229 ? -17.453 -27.516 -1.727 1 95.38 229 PRO A O 1
ATOM 1869 N N . GLY A 1 230 ? -18.141 -28.5 -3.658 1 96.88 230 GLY A N 1
ATOM 1870 C CA . GLY A 1 230 ? -16.766 -28.703 -4.109 1 96.88 230 GLY A CA 1
ATOM 1871 C C . GLY A 1 230 ? -16.031 -27.406 -4.414 1 96.88 230 GLY A C 1
ATOM 1872 O O . GLY A 1 230 ? -16.641 -26.344 -4.445 1 96.88 230 GLY A O 1
ATOM 1873 N N . TYR A 1 231 ? -14.664 -27.5 -4.617 1 97 231 TYR A N 1
ATOM 1874 C CA . TYR A 1 231 ? -13.906 -26.281 -4.82 1 97 231 TYR A CA 1
ATOM 1875 C C . TYR A 1 231 ? -12.656 -26.547 -5.648 1 97 231 TYR A C 1
ATOM 1877 O O . TYR A 1 231 ? -12.227 -27.688 -5.789 1 97 231 TYR A O 1
ATOM 1885 N N . ILE A 1 232 ? -12.195 -25.516 -6.27 1 98.12 232 ILE A N 1
ATOM 1886 C CA . ILE A 1 232 ? -10.914 -25.469 -6.961 1 98.12 232 ILE A CA 1
ATOM 1887 C C . ILE A 1 232 ? -10.07 -24.328 -6.402 1 98.12 232 ILE A C 1
ATOM 1889 O O . ILE A 1 232 ? -10.531 -23.188 -6.328 1 98.12 232 ILE A O 1
ATOM 1893 N N . THR A 1 233 ? -8.844 -24.609 -5.918 1 97.94 233 THR A N 1
ATOM 1894 C CA . THR A 1 233 ? -7.887 -23.609 -5.492 1 97.94 233 THR A CA 1
ATOM 1895 C C . THR A 1 233 ? -6.785 -23.422 -6.535 1 97.94 233 THR A C 1
ATOM 1897 O O . THR A 1 233 ? -6.133 -24.391 -6.926 1 97.94 233 THR A O 1
ATOM 1900 N N . ASN A 1 234 ? -6.621 -22.219 -6.957 1 98.44 234 ASN A N 1
ATOM 1901 C CA . ASN A 1 234 ? -5.641 -21.953 -8.008 1 98.44 234 ASN A CA 1
ATOM 1902 C C . ASN A 1 234 ? -4.426 -21.203 -7.465 1 98.44 234 ASN A C 1
ATOM 1904 O O . ASN A 1 234 ? -4.57 -20.172 -6.797 1 98.44 234 ASN A O 1
ATOM 1908 N N . GLU A 1 235 ? -3.219 -21.672 -7.801 1 98.12 235 GLU A N 1
ATOM 1909 C CA . GLU A 1 235 ? -1.991 -20.969 -7.422 1 98.12 235 GLU A CA 1
ATOM 1910 C C . GLU A 1 235 ? -0.999 -20.938 -8.578 1 98.12 235 GLU A C 1
ATOM 1912 O O . GLU A 1 235 ? 0.053 -20.297 -8.484 1 98.12 235 GLU A O 1
ATOM 1917 N N . GLY A 1 236 ? -1.305 -21.594 -9.672 1 98.5 236 GLY A N 1
ATOM 1918 C CA . GLY A 1 236 ? -0.504 -21.578 -10.891 1 98.5 236 GLY A CA 1
ATOM 1919 C C . GLY A 1 236 ? -1.269 -21.094 -12.102 1 98.5 236 GLY A C 1
ATOM 1920 O O . GLY A 1 236 ? -1.838 -21.891 -12.852 1 98.5 236 GLY A O 1
ATOM 1921 N N . ILE A 1 237 ? -1.297 -19.828 -12.273 1 98.69 237 ILE A N 1
ATOM 1922 C CA . ILE A 1 237 ? -1.937 -19.234 -13.438 1 98.69 237 ILE A CA 1
ATOM 1923 C C . ILE A 1 237 ? -0.944 -18.328 -14.156 1 98.69 237 ILE A C 1
ATOM 1925 O O . ILE A 1 237 ? -0.269 -17.516 -13.531 1 98.69 237 ILE A O 1
ATOM 1929 N N . LEU A 1 238 ? -0.896 -18.531 -15.477 1 98.31 238 LEU A N 1
ATOM 1930 C CA . LEU A 1 238 ? 0.076 -17.797 -16.281 1 98.31 238 LEU A CA 1
ATOM 1931 C C . LEU A 1 238 ? -0.49 -17.469 -17.656 1 98.31 238 LEU A C 1
ATOM 1933 O O . LEU A 1 238 ? -1.257 -18.266 -18.219 1 98.31 238 LEU A O 1
ATOM 1937 N N . TYR A 1 239 ? -0.086 -16.312 -18.156 1 98.31 239 TYR A N 1
ATOM 1938 C CA . TYR A 1 239 ? -0.454 -15.914 -19.516 1 98.31 239 TYR A CA 1
ATOM 1939 C C . TYR A 1 239 ? 0.741 -16.016 -20.453 1 98.31 239 TYR A C 1
ATOM 1941 O O . TYR A 1 239 ? 1.828 -15.523 -20.141 1 98.31 239 TYR A O 1
ATOM 1949 N N . SER A 1 240 ? 0.556 -16.625 -21.594 1 97.69 240 SER A N 1
ATOM 1950 C CA . SER A 1 240 ? 1.562 -16.672 -22.641 1 97.69 240 SER A CA 1
ATOM 1951 C C . SER A 1 240 ? 1.365 -15.547 -23.641 1 97.69 240 SER A C 1
ATOM 1953 O O . SER A 1 240 ? 0.428 -15.578 -24.453 1 97.69 240 SER A O 1
ATOM 1955 N N . ASN A 1 241 ? 2.293 -14.633 -23.641 1 96.38 241 ASN A N 1
ATOM 1956 C CA . ASN A 1 241 ? 2.221 -13.523 -24.594 1 96.38 241 ASN A CA 1
ATOM 1957 C C . ASN A 1 241 ? 2.457 -13.992 -26.031 1 96.38 241 ASN A C 1
ATOM 1959 O O . ASN A 1 241 ? 1.896 -13.43 -26.969 1 96.38 241 ASN A O 1
ATOM 1963 N N . MET A 1 242 ? 3.207 -14.992 -26.219 1 95.06 242 MET A N 1
ATOM 1964 C CA . MET A 1 242 ? 3.539 -15.516 -27.547 1 95.06 242 MET A CA 1
ATOM 1965 C C . MET A 1 242 ? 2.342 -16.234 -28.156 1 95.06 242 MET A C 1
ATOM 1967 O O . MET A 1 242 ? 2.057 -16.062 -29.344 1 95.06 242 MET A O 1
ATOM 1971 N N . TYR A 1 243 ? 1.63 -17 -27.359 1 96.12 243 TYR A N 1
ATOM 1972 C CA . TYR A 1 243 ? 0.571 -17.844 -27.891 1 96.12 243 TYR A CA 1
ATOM 1973 C C . TYR A 1 243 ? -0.803 -17.266 -27.578 1 96.12 243 TYR A C 1
ATOM 1975 O O . TYR A 1 243 ? -1.822 -17.781 -28.047 1 96.12 243 TYR A O 1
ATOM 1983 N N . HIS A 1 244 ? -0.843 -16.219 -26.781 1 97.06 244 HIS A N 1
ATOM 1984 C CA . HIS A 1 244 ? -2.096 -15.609 -26.344 1 97.06 244 HIS A CA 1
ATOM 1985 C C . HIS A 1 244 ? -3.021 -16.641 -25.719 1 97.06 244 HIS A C 1
ATOM 1987 O O . HIS A 1 244 ? -4.188 -16.75 -26.094 1 97.06 244 HIS A O 1
ATOM 1993 N N . GLU A 1 245 ? -2.42 -17.375 -24.75 1 97.69 245 GLU A N 1
ATOM 1994 C CA . GLU A 1 245 ? -3.121 -18.438 -24.031 1 97.69 245 GLU A CA 1
ATOM 1995 C C . GLU A 1 245 ? -2.91 -18.297 -22.516 1 97.69 245 GLU A C 1
ATOM 1997 O O . GLU A 1 245 ? -1.895 -17.75 -22.078 1 97.69 245 GLU A O 1
ATOM 2002 N N . TRP A 1 246 ? -3.922 -18.766 -21.844 1 98.62 246 TRP A N 1
ATOM 2003 C CA . TRP A 1 246 ? -3.791 -18.891 -20.406 1 98.62 246 TRP A CA 1
ATOM 2004 C C . TRP A 1 246 ? -3.488 -20.328 -20 1 98.62 246 TRP A C 1
ATOM 2006 O O . TRP A 1 246 ? -4.086 -21.266 -20.531 1 98.62 246 TRP A O 1
ATOM 2016 N N . TYR A 1 247 ? -2.498 -20.531 -19.188 1 98.81 247 TYR A N 1
ATOM 2017 C CA . TYR A 1 247 ? -2.205 -21.797 -18.531 1 98.81 247 TYR A CA 1
ATOM 2018 C C . TYR A 1 247 ? -2.652 -21.781 -17.078 1 98.81 247 TYR A C 1
ATOM 2020 O O . TYR A 1 247 ? -2.242 -20.906 -16.297 1 98.81 247 TYR A O 1
ATOM 2028 N N . ILE A 1 248 ? -3.523 -22.688 -16.719 1 98.81 248 ILE A N 1
ATOM 2029 C CA . ILE A 1 248 ? -4.059 -22.781 -15.359 1 98.81 248 ILE A CA 1
ATOM 2030 C C . ILE A 1 248 ? -3.752 -24.156 -14.766 1 98.81 248 ILE A C 1
ATOM 2032 O O . ILE A 1 248 ? -4.238 -25.172 -15.266 1 98.81 248 ILE A O 1
ATOM 2036 N N . PHE A 1 249 ? -2.861 -24.141 -13.789 1 98.75 249 PHE A N 1
ATOM 2037 C CA . PHE A 1 249 ? -2.506 -25.328 -13.023 1 98.75 249 PHE A CA 1
ATOM 2038 C C . PHE A 1 249 ? -3.09 -25.266 -11.617 1 98.75 249 PHE A C 1
ATOM 2040 O O . PHE A 1 249 ? -2.418 -24.828 -10.68 1 98.75 249 PHE A O 1
ATOM 2047 N N . PRO A 1 250 ? -4.375 -25.781 -11.469 1 98.75 250 PRO A N 1
ATOM 2048 C CA . PRO A 1 250 ? -4.977 -25.703 -10.141 1 98.75 250 PRO A CA 1
ATOM 2049 C C . PRO A 1 250 ? -4.156 -26.438 -9.078 1 98.75 250 PRO A C 1
ATOM 2051 O O . PRO A 1 250 ? -3.59 -27.5 -9.344 1 98.75 250 PRO A O 1
ATOM 2054 N N . ARG A 1 251 ? -4.105 -25.859 -7.918 1 98.5 251 ARG A N 1
ATOM 2055 C CA . ARG A 1 251 ? -3.416 -26.453 -6.785 1 98.5 251 ARG A CA 1
ATOM 2056 C C . ARG A 1 251 ? -4.227 -27.609 -6.199 1 98.5 251 ARG A C 1
ATOM 2058 O O . ARG A 1 251 ? -3.691 -28.703 -5.957 1 98.5 251 ARG A O 1
ATOM 2065 N N . LYS A 1 252 ? -5.496 -27.297 -5.922 1 98.12 252 LYS A N 1
ATOM 2066 C CA . LYS A 1 252 ? -6.414 -28.25 -5.316 1 98.12 252 LYS A CA 1
ATOM 2067 C C . LYS A 1 252 ? -7.703 -28.375 -6.125 1 98.12 252 LYS A C 1
ATOM 2069 O O . LYS A 1 252 ? -8.211 -27.375 -6.641 1 98.12 252 LYS A O 1
ATOM 2074 N N . VAL A 1 253 ? -8.18 -29.547 -6.203 1 98.06 253 VAL A N 1
ATOM 2075 C CA . VAL A 1 253 ? -9.492 -29.812 -6.789 1 98.06 253 VAL A CA 1
ATOM 2076 C C . VAL A 1 253 ? -10.242 -30.828 -5.938 1 98.06 253 VAL A C 1
ATOM 2078 O O . VAL A 1 253 ? -9.75 -31.953 -5.723 1 98.06 253 VAL A O 1
ATOM 2081 N N . SER A 1 254 ? -11.398 -30.422 -5.473 1 97.25 254 SER A N 1
ATOM 2082 C CA . SER A 1 254 ? -12.203 -31.312 -4.641 1 97.25 254 SER A CA 1
ATOM 2083 C C . SER A 1 254 ? -13.672 -31.266 -5.043 1 97.25 254 SER A C 1
ATOM 2085 O O . SER A 1 254 ? -14.211 -30.203 -5.336 1 97.25 254 SER A O 1
ATOM 2087 N N . LYS A 1 255 ? -14.359 -32.406 -5.035 1 96.12 255 LYS A N 1
ATOM 2088 C CA . LYS A 1 255 ? -15.781 -32.469 -5.344 1 96.12 255 LYS A CA 1
ATOM 2089 C C . LYS A 1 255 ? -16.625 -32.312 -4.086 1 96.12 255 LYS A C 1
ATOM 2091 O O . LYS A 1 255 ? -17.844 -32.125 -4.168 1 96.12 255 LYS A O 1
ATOM 2096 N N . ILE A 1 256 ? -15.945 -32.375 -2.969 1 95.38 256 ILE A N 1
ATOM 2097 C CA . ILE A 1 256 ? -16.656 -32.219 -1.703 1 95.38 256 ILE A CA 1
ATOM 2098 C C . ILE A 1 256 ? -16.203 -30.906 -1.03 1 95.38 256 ILE A C 1
ATOM 2100 O O . ILE A 1 256 ? -15.289 -30.234 -1.517 1 95.38 256 ILE A O 1
ATOM 2104 N N . GLU A 1 257 ? -16.859 -30.625 0.102 1 94.5 257 GLU A N 1
ATOM 2105 C CA . GLU A 1 257 ? -16.562 -29.375 0.807 1 94.5 257 GLU A CA 1
ATOM 2106 C C . GLU A 1 257 ? -15.164 -29.391 1.4 1 94.5 257 GLU A C 1
ATOM 2108 O O . GLU A 1 257 ? -14.57 -30.453 1.575 1 94.5 257 GLU A O 1
ATOM 2113 N N . TRP A 1 258 ? -14.75 -28.281 1.73 1 94.38 258 TRP A N 1
ATOM 2114 C CA . TRP A 1 258 ? -13.422 -28.125 2.311 1 94.38 258 TRP A CA 1
ATOM 2115 C C . TRP A 1 258 ? -13.344 -28.797 3.682 1 94.38 258 TRP A C 1
ATOM 2117 O O . TRP A 1 258 ? -14.117 -28.469 4.582 1 94.38 258 TRP A O 1
ATOM 2127 N N . ILE A 1 259 ? -12.516 -29.656 3.771 1 93.12 259 ILE A N 1
ATOM 2128 C CA . ILE A 1 259 ? -12.094 -30.297 5.016 1 93.12 259 I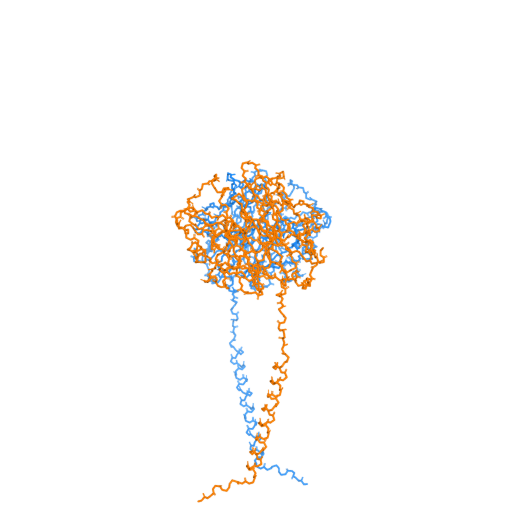LE A CA 1
ATOM 2129 C C . ILE A 1 259 ? -10.57 -30.25 5.133 1 93.12 259 ILE A C 1
ATOM 2131 O O . ILE A 1 259 ? -9.859 -30.766 4.273 1 93.12 259 ILE A O 1
ATOM 2135 N N . ASP A 1 260 ? -10.047 -29.688 6.199 1 90.62 260 ASP A N 1
ATOM 2136 C CA . ASP A 1 260 ? -8.625 -29.391 6.344 1 90.62 260 ASP A CA 1
ATOM 2137 C C . ASP A 1 260 ? -7.773 -30.625 6.062 1 90.62 260 ASP A C 1
ATOM 2139 O O . ASP A 1 260 ? -6.82 -30.562 5.285 1 90.62 260 ASP A O 1
ATOM 2143 N N . GLU A 1 261 ? -8.148 -31.672 6.633 1 91.19 261 GLU A N 1
ATOM 2144 C CA . GLU A 1 261 ? -7.375 -32.906 6.496 1 91.19 261 GLU A CA 1
ATOM 2145 C C . GLU A 1 261 ? -7.414 -33.438 5.062 1 91.19 261 GLU A C 1
ATOM 2147 O O . GLU A 1 261 ? -6.402 -33.906 4.543 1 91.19 261 GLU A O 1
ATOM 2152 N N . LEU A 1 262 ? -8.508 -33.312 4.473 1 93.88 262 LEU A N 1
ATOM 2153 C CA . LEU A 1 262 ? -8.672 -33.844 3.127 1 93.88 262 LEU A CA 1
ATOM 2154 C C . LEU A 1 262 ? -8.078 -32.906 2.088 1 93.88 262 LEU A C 1
ATOM 2156 O O . LEU A 1 262 ? -7.656 -33.344 1.016 1 93.88 262 LEU A O 1
ATOM 2160 N N . ASP A 1 263 ? -8.039 -31.625 2.41 1 94.69 263 ASP A N 1
ATOM 2161 C CA . ASP A 1 263 ? -7.469 -30.625 1.503 1 94.69 263 ASP A CA 1
ATOM 2162 C C . ASP A 1 263 ? -5.992 -30.906 1.242 1 94.69 263 ASP A C 1
ATOM 2164 O O . ASP A 1 263 ? -5.48 -30.609 0.159 1 94.69 263 ASP A O 1
ATOM 2168 N N . GLU A 1 264 ? -5.328 -31.484 2.152 1 93.38 264 GLU A N 1
ATOM 2169 C CA . GLU A 1 264 ? -3.895 -31.734 2.053 1 93.38 264 GLU A CA 1
ATOM 2170 C C . GLU A 1 264 ? -3.592 -32.781 0.976 1 93.38 264 GLU A C 1
ATOM 2172 O O . GLU A 1 264 ? -2.467 -32.844 0.478 1 93.38 264 GLU A O 1
ATOM 2177 N N . ILE A 1 265 ? -4.609 -33.562 0.647 1 95.25 265 ILE A N 1
ATOM 2178 C CA . ILE A 1 265 ? -4.391 -34.625 -0.35 1 95.25 265 ILE A CA 1
ATOM 2179 C C . ILE A 1 265 ? -5.316 -34.406 -1.542 1 95.25 265 ILE A C 1
ATOM 2181 O O . ILE A 1 265 ? -5.668 -35.344 -2.248 1 95.25 265 ILE A O 1
ATOM 2185 N N . ALA A 1 266 ? -5.742 -33.25 -1.723 1 96.81 266 ALA A N 1
ATOM 2186 C CA . ALA A 1 266 ? -6.656 -32.938 -2.816 1 96.81 266 ALA A CA 1
ATOM 2187 C C . ALA A 1 266 ? -5.914 -32.281 -3.986 1 96.81 266 ALA A C 1
ATOM 2189 O O . ALA A 1 266 ? -6.469 -31.453 -4.699 1 96.81 266 ALA A O 1
ATOM 2190 N N . SER A 1 267 ? -4.68 -32.656 -4.215 1 97.56 267 SER A N 1
ATOM 2191 C CA . SER A 1 267 ? -3.881 -32.125 -5.309 1 97.56 267 SER A CA 1
ATOM 2192 C C . SER A 1 267 ? -4.602 -32.25 -6.645 1 97.56 267 SER A C 1
ATOM 2194 O O . SER A 1 267 ? -5.262 -33.25 -6.895 1 97.56 267 SER A O 1
ATOM 2196 N N . SER A 1 268 ? -4.445 -31.266 -7.398 1 97.81 268 SER A N 1
ATOM 2197 C CA . SER A 1 268 ? -5.039 -31.297 -8.727 1 97.81 268 SER A CA 1
ATOM 2198 C C . SER A 1 268 ? -4.266 -32.219 -9.656 1 97.81 268 SER A C 1
ATOM 2200 O O . SER A 1 268 ? -3.035 -32.219 -9.672 1 97.81 268 SER A O 1
ATOM 2202 N N . GLN A 1 269 ? -4.969 -32.969 -10.461 1 97.5 269 GLN A N 1
ATOM 2203 C CA . GLN A 1 269 ? -4.355 -33.781 -11.5 1 97.5 269 GLN A CA 1
ATOM 2204 C C . GLN A 1 269 ? -4.449 -33.125 -12.859 1 97.5 269 GLN A C 1
ATOM 2206 O O . GLN A 1 269 ? -4.066 -33.688 -13.883 1 97.5 269 GLN A O 1
ATOM 2211 N N . TYR A 1 270 ? -4.91 -31.875 -12.883 1 97.62 270 TYR A N 1
ATOM 2212 C CA . TYR A 1 270 ? -5.285 -31.281 -14.164 1 97.62 270 TYR A CA 1
ATOM 2213 C C . TYR A 1 270 ? -4.332 -30.156 -14.539 1 97.62 270 TYR A C 1
ATOM 2215 O O . TYR A 1 270 ? -3.885 -29.406 -13.672 1 97.62 270 TYR A O 1
ATOM 2223 N N . ILE A 1 271 ? -4.07 -30.078 -15.797 1 98.19 271 ILE A N 1
ATOM 2224 C CA . ILE A 1 271 ? -3.479 -28.953 -16.5 1 98.19 271 ILE A CA 1
ATOM 2225 C C . ILE A 1 271 ? -4.484 -28.375 -17.5 1 98.19 271 ILE A C 1
ATOM 2227 O O . ILE A 1 271 ? -5.059 -29.109 -18.297 1 98.19 271 ILE A O 1
ATOM 2231 N N . ILE A 1 272 ? -4.684 -27.078 -17.391 1 98.38 272 ILE A N 1
ATOM 2232 C CA . ILE A 1 272 ? -5.723 -26.484 -18.219 1 98.38 272 ILE A CA 1
ATOM 2233 C C . ILE A 1 272 ? -5.109 -25.422 -19.141 1 98.38 272 ILE A C 1
ATOM 2235 O O . ILE A 1 272 ? -4.309 -24.594 -18.703 1 98.38 272 ILE A O 1
ATOM 2239 N N . ILE A 1 273 ? -5.418 -25.5 -20.422 1 98.31 273 ILE A N 1
ATOM 2240 C CA . ILE A 1 273 ? -5.035 -24.5 -21.422 1 98.31 273 ILE A CA 1
ATOM 2241 C C . ILE A 1 273 ? -6.281 -23.797 -21.938 1 98.31 273 ILE A C 1
ATOM 2243 O O . ILE A 1 273 ? -7.238 -24.453 -22.359 1 98.31 273 ILE A O 1
ATOM 2247 N N . CYS A 1 274 ? -6.285 -22.453 -21.875 1 98.25 274 CYS A N 1
ATOM 2248 C CA . CYS A 1 274 ? -7.438 -21.688 -22.312 1 98.25 274 CYS A CA 1
ATOM 2249 C C . CYS A 1 274 ? -7.027 -20.656 -23.359 1 98.25 274 CYS A C 1
ATOM 2251 O O . CYS A 1 274 ? -5.863 -20.266 -23.438 1 98.25 274 CYS A O 1
ATOM 2253 N N . ASP A 1 275 ? -8.016 -20.234 -24.109 1 97.88 275 ASP A N 1
ATOM 2254 C CA . ASP A 1 275 ? -7.789 -19.141 -25.047 1 97.88 275 ASP A CA 1
ATOM 2255 C C . ASP A 1 275 ? -7.621 -17.812 -24.312 1 97.88 275 ASP A C 1
ATOM 2257 O O . ASP A 1 275 ? -7.66 -17.766 -23.078 1 97.88 275 ASP A O 1
ATOM 2261 N N . GLU A 1 276 ? -7.43 -16.75 -25.031 1 96.94 276 GLU A N 1
ATOM 2262 C CA . GLU A 1 276 ? -7.059 -15.445 -24.484 1 96.94 276 GLU A CA 1
ATOM 2263 C C . GLU A 1 276 ? -8.148 -14.906 -23.562 1 96.94 276 GLU A C 1
ATOM 2265 O O . GLU A 1 276 ? -7.852 -14.203 -22.594 1 96.94 276 GLU A O 1
ATOM 2270 N N . ASN A 1 277 ? -9.352 -15.266 -23.797 1 96.25 277 ASN A N 1
ATOM 2271 C CA . ASN A 1 277 ? -10.461 -14.742 -23 1 96.25 277 ASN A CA 1
ATOM 2272 C C . ASN A 1 277 ? -11.008 -15.789 -22.031 1 96.25 277 ASN A C 1
ATOM 2274 O O . ASN A 1 277 ? -12.008 -15.555 -21.359 1 96.25 277 ASN A O 1
ATOM 2278 N N . ILE A 1 278 ? -10.383 -16.984 -22.016 1 97.62 278 ILE A N 1
ATOM 2279 C CA . ILE A 1 278 ? -10.773 -18.109 -21.172 1 97.62 278 ILE A CA 1
ATOM 2280 C C . ILE A 1 278 ? -12.219 -18.516 -21.484 1 97.62 278 ILE A C 1
ATOM 2282 O O . ILE A 1 278 ? -13 -18.781 -20.578 1 97.62 278 ILE A O 1
ATOM 2286 N N . ASN A 1 279 ? -12.516 -18.469 -22.703 1 97.12 279 ASN A N 1
ATOM 2287 C CA . ASN A 1 279 ? -13.82 -18.938 -23.172 1 97.12 279 ASN A CA 1
ATOM 2288 C C . ASN A 1 279 ? -13.789 -20.422 -23.531 1 97.12 279 ASN A C 1
ATOM 2290 O O . ASN A 1 279 ? -14.75 -21.141 -23.266 1 97.12 279 ASN A O 1
ATOM 2294 N N . VAL A 1 280 ? -12.727 -20.797 -24.188 1 97.12 280 VAL A N 1
ATOM 2295 C CA . VAL A 1 280 ? -12.508 -22.188 -24.547 1 97.12 280 VAL A CA 1
ATOM 2296 C C . VAL A 1 280 ? -11.312 -22.734 -23.766 1 97.12 280 VAL A C 1
ATOM 2298 O O . VAL A 1 280 ? -10.195 -22.234 -23.891 1 97.12 280 VAL A O 1
ATOM 2301 N N . CYS A 1 281 ? -11.594 -23.766 -23.016 1 97.62 281 CYS A N 1
ATOM 2302 C CA . CYS A 1 281 ? -10.57 -24.375 -22.188 1 97.62 281 CYS A CA 1
ATOM 2303 C C . CYS A 1 281 ? -10.516 -25.875 -22.406 1 97.62 281 CYS A C 1
ATOM 2305 O O . CYS A 1 281 ? -11.547 -26.516 -22.656 1 97.62 281 CYS A O 1
ATOM 2307 N N . ARG A 1 282 ? -9.32 -26.391 -22.391 1 97.12 282 ARG A N 1
ATOM 2308 C CA . ARG A 1 282 ? -9.07 -27.828 -22.484 1 97.12 282 ARG A CA 1
ATOM 2309 C C . ARG A 1 282 ? -8.266 -28.328 -21.281 1 97.12 282 ARG A C 1
ATOM 2311 O O . ARG A 1 282 ? -7.355 -27.641 -20.812 1 97.12 282 ARG A O 1
ATOM 2318 N N . LYS A 1 283 ? -8.664 -29.453 -20.797 1 97.5 283 LYS A N 1
ATOM 2319 C CA . LYS A 1 283 ? -7.961 -30.016 -19.656 1 97.5 283 LYS A CA 1
ATOM 2320 C C . LYS A 1 283 ? -7.105 -31.203 -20.062 1 97.5 283 LYS A C 1
ATOM 2322 O O . LYS A 1 283 ? -7.488 -31.984 -20.938 1 97.5 283 LYS A O 1
ATOM 2327 N N . TYR A 1 284 ? -5.988 -31.328 -19.5 1 97.69 284 TYR A N 1
ATOM 2328 C CA . TYR A 1 284 ? -5.047 -32.438 -19.656 1 97.69 284 TYR A CA 1
ATOM 2329 C C . TYR A 1 284 ? -4.598 -32.969 -18.297 1 97.69 284 TYR A C 1
ATOM 2331 O O . TYR A 1 284 ? -4.82 -32.312 -17.266 1 97.69 284 TYR A O 1
ATOM 2339 N N . LYS A 1 285 ? -3.973 -34.094 -18.344 1 97 285 LYS A N 1
ATOM 2340 C CA . LYS A 1 285 ? -3.523 -34.688 -17.094 1 97 285 LYS A CA 1
ATOM 2341 C C . LYS A 1 285 ? -2.086 -34.312 -16.781 1 97 285 LYS A C 1
ATOM 2343 O O . LYS A 1 285 ? -1.236 -34.25 -17.672 1 97 285 LYS A O 1
ATOM 2348 N N . ASP A 1 286 ? -1.85 -33.969 -15.531 1 97.94 286 ASP A N 1
ATOM 2349 C CA . ASP A 1 286 ? -0.48 -33.844 -15.039 1 97.94 286 ASP A CA 1
ATOM 2350 C C . ASP A 1 286 ? 0.242 -35.188 -15.109 1 97.94 286 ASP A C 1
ATOM 2352 O O . ASP A 1 286 ? -0.115 -36.125 -14.398 1 97.94 286 ASP A O 1
ATOM 2356 N N . PRO A 1 287 ? 1.254 -35.281 -15.922 1 97.88 287 PRO A N 1
ATOM 2357 C CA . PRO A 1 287 ? 1.944 -36.562 -16.062 1 97.88 287 PRO A CA 1
ATOM 2358 C C . PRO A 1 287 ? 2.725 -36.969 -14.82 1 97.88 287 PRO A C 1
ATOM 2360 O O . PRO A 1 287 ? 3.184 -38.094 -14.711 1 97.88 287 PRO A O 1
ATOM 2363 N N . GLN A 1 288 ? 2.832 -36.062 -13.898 1 98.12 288 GLN A N 1
ATOM 2364 C CA . GLN A 1 288 ? 3.59 -36.375 -12.688 1 98.12 288 GLN A CA 1
ATOM 2365 C C . GLN A 1 288 ? 2.727 -36.188 -11.438 1 98.12 288 GLN A C 1
ATOM 2367 O O . GLN A 1 288 ? 3.223 -35.781 -10.383 1 98.12 288 GLN A O 1
ATOM 2372 N N . TYR A 1 289 ? 1.529 -36.469 -11.555 1 98 289 TYR A N 1
ATOM 2373 C CA . TYR A 1 289 ? 0.531 -36.281 -10.508 1 98 289 TYR A CA 1
ATOM 2374 C C . TYR A 1 289 ? 0.818 -37.156 -9.305 1 98 289 TYR A C 1
ATOM 2376 O O . TYR A 1 289 ? 1.08 -38.375 -9.461 1 98 289 TYR A O 1
ATOM 2384 N N . VAL A 1 290 ? 0.904 -36.594 -8.195 1 96.75 290 VAL A N 1
ATOM 2385 C CA . VAL A 1 290 ? 0.906 -37.219 -6.875 1 96.75 290 VAL A CA 1
ATOM 2386 C C . VAL A 1 290 ? -0.115 -36.531 -5.977 1 96.75 290 VAL A C 1
ATOM 2388 O O . VAL A 1 290 ? -0.156 -35.312 -5.906 1 96.75 290 VAL A O 1
ATOM 2391 N N . ASN A 1 291 ? -0.941 -37.219 -5.223 1 95.38 291 ASN A N 1
ATOM 2392 C CA . ASN A 1 291 ? -2.133 -36.688 -4.562 1 95.38 291 ASN A CA 1
ATOM 2393 C C . ASN A 1 291 ? -1.777 -35.656 -3.5 1 95.38 291 ASN A C 1
ATOM 2395 O O . ASN A 1 291 ? -2.605 -34.812 -3.145 1 95.38 291 ASN A O 1
ATOM 2399 N N . GLU A 1 292 ? -0.608 -35.719 -2.975 1 96.12 292 GLU A N 1
ATOM 2400 C CA . GLU A 1 292 ? -0.245 -34.781 -1.914 1 96.12 292 GLU A CA 1
ATOM 2401 C C . GLU A 1 292 ? 0.69 -33.688 -2.436 1 96.12 292 GLU A C 1
ATOM 2403 O O . GLU A 1 292 ? 1.043 -32.75 -1.702 1 96.12 292 GLU A O 1
ATOM 2408 N N . ARG A 1 293 ? 1.125 -33.75 -3.643 1 97.12 293 ARG A N 1
ATOM 2409 C CA . ARG A 1 293 ? 2.082 -32.844 -4.23 1 97.12 293 ARG A CA 1
ATOM 2410 C C . ARG A 1 293 ? 1.382 -31.828 -5.137 1 97.12 293 ARG A C 1
ATOM 2412 O O . ARG A 1 293 ? 1.057 -32.125 -6.285 1 97.12 293 ARG A O 1
ATOM 2419 N N . CYS A 1 294 ? 1.223 -30.594 -4.617 1 97.62 294 CYS A N 1
ATOM 2420 C CA . CYS A 1 294 ? 0.326 -29.609 -5.23 1 97.62 294 CYS A CA 1
ATOM 2421 C C . CYS A 1 294 ? 1.114 -28.531 -5.949 1 97.62 294 CYS A C 1
ATOM 2423 O O . CYS A 1 294 ? 2.141 -28.062 -5.449 1 97.62 294 CYS A O 1
ATOM 2425 N N . PHE A 1 295 ? 0.626 -28.109 -7.113 1 98.5 295 PHE A N 1
ATOM 2426 C CA . PHE A 1 295 ? 1.23 -26.969 -7.793 1 98.5 295 PHE A CA 1
ATOM 2427 C C . PHE A 1 295 ? 1.22 -25.734 -6.895 1 98.5 295 PHE A C 1
ATOM 2429 O O . PHE A 1 295 ? 0.192 -25.406 -6.301 1 98.5 295 PHE A O 1
ATOM 2436 N N . SER A 1 296 ? 2.33 -25.047 -6.758 1 97.81 296 SER A N 1
ATOM 2437 C CA . SER A 1 296 ? 2.414 -23.844 -5.945 1 97.81 296 SER A CA 1
ATOM 2438 C C . SER A 1 296 ? 2.699 -22.609 -6.809 1 97.81 296 SER A C 1
ATOM 2440 O O . SER A 1 296 ? 2.332 -21.5 -6.445 1 97.81 296 SER A O 1
ATOM 2442 N N . SER A 1 297 ? 3.422 -22.766 -7.934 1 98.62 297 SER A N 1
ATOM 2443 C CA . SER A 1 297 ? 3.719 -21.672 -8.859 1 98.62 297 SER A CA 1
ATOM 2444 C C . SER A 1 297 ? 4.195 -22.203 -10.203 1 98.62 297 SER A C 1
ATOM 2446 O O . SER A 1 297 ? 4.785 -23.297 -10.281 1 98.62 297 SER A O 1
ATOM 2448 N N . ILE A 1 298 ? 3.949 -21.438 -11.312 1 98.81 298 ILE A N 1
ATOM 2449 C CA . ILE A 1 298 ? 4.387 -21.859 -12.633 1 98.81 298 ILE A CA 1
ATOM 2450 C C . ILE A 1 298 ? 4.973 -20.672 -13.391 1 98.81 298 ILE A C 1
ATOM 2452 O O . ILE A 1 298 ? 4.547 -19.531 -13.18 1 98.81 298 ILE A O 1
ATOM 2456 N N . LYS A 1 299 ? 5.926 -20.938 -14.25 1 98.62 299 LYS A N 1
ATOM 2457 C CA . LYS A 1 299 ? 6.488 -19.969 -15.18 1 98.62 299 LYS A CA 1
ATOM 2458 C C . LYS A 1 299 ? 6.789 -20.609 -16.531 1 98.62 299 LYS A C 1
ATOM 2460 O O . LYS A 1 299 ? 6.949 -21.828 -16.625 1 98.62 299 LYS A O 1
ATOM 2465 N N . ILE A 1 300 ? 6.77 -19.812 -17.531 1 97.81 300 ILE A N 1
ATOM 2466 C CA . ILE A 1 300 ? 7.043 -20.328 -18.875 1 97.81 300 ILE A CA 1
ATOM 2467 C C . ILE A 1 300 ? 8.477 -20 -19.281 1 97.81 300 ILE A C 1
ATOM 2469 O O . ILE A 1 300 ? 9.055 -19.016 -18.781 1 97.81 300 ILE A O 1
ATOM 2473 N N . LEU A 1 301 ? 9.016 -20.797 -20.141 1 96.44 301 LEU A N 1
ATOM 2474 C CA . LEU A 1 301 ? 10.367 -20.594 -20.656 1 96.44 301 LEU A CA 1
ATOM 2475 C C . LEU A 1 301 ? 10.391 -19.5 -21.719 1 96.44 301 LEU A C 1
ATOM 2477 O O . LEU A 1 301 ? 9.586 -19.516 -22.641 1 96.44 301 LEU A O 1
ATOM 2481 N N . PRO A 1 302 ? 11.383 -18.531 -21.547 1 95.69 302 PRO A N 1
ATOM 2482 C CA . PRO A 1 302 ? 11.523 -17.531 -22.609 1 95.69 302 PRO A CA 1
ATOM 2483 C C . PRO A 1 302 ? 11.742 -18.156 -23.984 1 95.69 302 PRO A C 1
ATOM 2485 O O . PRO A 1 302 ? 12.492 -19.141 -24.109 1 95.69 302 PRO A O 1
ATOM 2488 N N . PHE A 1 303 ? 11.055 -17.656 -25.047 1 93.5 303 PHE A N 1
ATOM 2489 C CA . PHE A 1 303 ? 11.156 -18.016 -26.469 1 93.5 303 PHE A CA 1
ATOM 2490 C C . PHE A 1 303 ? 10.664 -19.438 -26.703 1 93.5 303 PHE A C 1
ATOM 2492 O O . PHE A 1 303 ? 10.773 -19.953 -27.812 1 93.5 303 PHE A O 1
ATOM 2499 N N . ASN A 1 304 ? 10.234 -20.141 -25.719 1 93.5 304 ASN A N 1
ATOM 2500 C CA . ASN A 1 304 ? 9.523 -21.422 -25.781 1 93.5 304 ASN A CA 1
ATOM 2501 C C . ASN A 1 304 ? 8.438 -21.5 -24.719 1 93.5 304 ASN A C 1
ATOM 2503 O O . ASN A 1 304 ? 8.516 -22.328 -23.812 1 93.5 304 ASN A O 1
ATOM 2507 N N . GLU A 1 305 ? 7.391 -20.828 -24.938 1 95.75 305 GLU A N 1
ATOM 2508 C CA . GLU A 1 305 ? 6.414 -20.594 -23.875 1 95.75 305 GLU A CA 1
ATOM 2509 C C . GLU A 1 305 ? 5.5 -21.812 -23.688 1 95.75 305 GLU A C 1
ATOM 2511 O O . GLU A 1 305 ? 4.652 -21.828 -22.797 1 95.75 305 GLU A O 1
ATOM 2516 N N . ARG A 1 306 ? 5.703 -22.844 -24.406 1 95.5 306 ARG A N 1
ATOM 2517 C CA . ARG A 1 306 ? 4.973 -24.094 -24.172 1 95.5 306 ARG A CA 1
ATOM 2518 C C . ARG A 1 306 ? 5.715 -24.984 -23.188 1 95.5 306 ARG A C 1
ATOM 2520 O O . ARG A 1 306 ? 5.18 -26 -22.734 1 95.5 306 ARG A O 1
ATOM 2527 N N . THR A 1 307 ? 6.879 -24.641 -22.922 1 97.19 307 THR A N 1
ATOM 2528 C CA . THR A 1 307 ? 7.602 -25.281 -21.828 1 97.19 307 THR A CA 1
ATOM 2529 C C . THR A 1 307 ? 7.344 -24.562 -20.516 1 97.19 307 THR A C 1
ATOM 2531 O O . THR A 1 307 ? 7.605 -23.359 -20.391 1 97.19 307 THR A O 1
ATOM 2534 N N . VAL A 1 308 ? 6.832 -25.297 -19.531 1 98.56 308 VAL A N 1
ATOM 2535 C CA . VAL A 1 308 ? 6.441 -24.719 -18.25 1 98.56 308 VAL A CA 1
ATOM 2536 C C . VAL A 1 308 ? 7.293 -25.297 -17.141 1 98.56 308 VAL A C 1
ATOM 2538 O O . VAL A 1 308 ? 7.406 -26.516 -17 1 98.56 308 VAL A O 1
ATOM 2541 N N . ILE A 1 309 ? 7.934 -24.438 -16.406 1 98.56 309 ILE A N 1
ATOM 2542 C CA . ILE A 1 309 ? 8.609 -24.781 -15.164 1 98.56 309 ILE A CA 1
ATOM 2543 C C . ILE A 1 309 ? 7.672 -24.531 -13.984 1 98.56 309 ILE A C 1
ATOM 2545 O O . ILE A 1 309 ? 6.973 -23.516 -13.938 1 98.56 309 ILE A O 1
ATOM 2549 N N . TYR A 1 310 ? 7.609 -25.469 -13.047 1 98.75 310 TYR A N 1
ATOM 2550 C CA . TYR A 1 310 ? 6.684 -25.328 -11.93 1 98.75 310 TYR A CA 1
ATOM 2551 C C . TYR A 1 310 ? 7.332 -25.781 -10.625 1 98.75 310 TYR A C 1
ATOM 2553 O O . TYR A 1 310 ? 8.336 -26.484 -10.633 1 98.75 310 TYR A O 1
ATOM 2561 N N . THR A 1 311 ? 6.812 -25.281 -9.539 1 98.56 311 THR A N 1
ATOM 2562 C CA . THR A 1 311 ? 7.066 -25.844 -8.219 1 98.56 311 THR A CA 1
ATOM 2563 C C . THR A 1 311 ? 5.816 -26.531 -7.672 1 98.56 311 THR A C 1
ATOM 2565 O O . THR A 1 311 ? 4.695 -26.109 -7.973 1 98.56 311 THR A O 1
ATOM 2568 N N . LYS A 1 312 ? 6.051 -27.578 -6.953 1 98.19 312 LYS A N 1
ATOM 2569 C CA . LYS A 1 312 ? 5.02 -28.281 -6.188 1 98.19 312 LYS A CA 1
ATOM 2570 C C . LYS A 1 312 ? 5.406 -28.391 -4.715 1 98.19 312 LYS A C 1
ATOM 2572 O O . LYS A 1 312 ? 6.574 -28.594 -4.387 1 98.19 312 LYS A O 1
ATOM 2577 N N . SER A 1 313 ? 4.43 -28.25 -3.887 1 96.31 313 SER A N 1
ATOM 2578 C CA . SER A 1 313 ? 4.684 -28.375 -2.455 1 96.31 313 SER A CA 1
ATOM 2579 C C . SER A 1 313 ? 3.832 -29.469 -1.83 1 96.31 313 SER A C 1
ATOM 2581 O O . SER A 1 313 ? 2.729 -29.75 -2.301 1 96.31 313 SER A O 1
ATOM 2583 N N . VAL A 1 314 ? 4.391 -30.109 -0.831 1 96.25 314 VAL A N 1
ATOM 2584 C CA . VAL A 1 314 ? 3.707 -31.125 -0.025 1 96.25 314 VAL A CA 1
ATOM 2585 C C . VAL A 1 314 ? 3.6 -30.641 1.42 1 96.25 314 VAL A C 1
ATOM 2587 O O . VAL A 1 314 ? 4.59 -30.203 2.012 1 96.25 314 VAL A O 1
ATOM 2590 N N . GLU A 1 315 ? 2.441 -30.562 1.885 1 92.5 315 GLU A N 1
ATOM 2591 C CA . GLU A 1 315 ? 2.158 -30.344 3.301 1 92.5 315 GLU A CA 1
ATOM 2592 C C . GLU A 1 315 ? 1.214 -31.422 3.84 1 92.5 315 GLU A C 1
ATOM 2594 O O . GLU A 1 315 ? -0.006 -31.25 3.814 1 92.5 315 GLU A O 1
ATOM 2599 N N . HIS A 1 316 ? 1.786 -32.469 4.348 1 91.56 316 HIS A N 1
ATOM 2600 C CA . HIS A 1 316 ? 0.987 -33.594 4.789 1 91.56 316 HIS A CA 1
ATOM 2601 C C . HIS A 1 316 ? 1.713 -34.406 5.867 1 91.56 316 HIS A C 1
ATOM 2603 O O . HIS A 1 316 ? 2.896 -34.719 5.723 1 91.56 316 HIS A O 1
ATOM 2609 N N . ASN A 1 317 ? 0.894 -34.781 6.945 1 88.06 317 ASN A N 1
ATOM 2610 C CA . ASN A 1 317 ? 1.423 -35.594 8.031 1 88.06 317 ASN A CA 1
ATOM 2611 C C . ASN A 1 317 ? 2.75 -35.031 8.547 1 88.06 317 ASN A C 1
ATOM 2613 O O . ASN A 1 317 ? 3.742 -35.75 8.617 1 88.06 317 ASN A O 1
ATOM 2617 N N . ASP A 1 318 ? 2.902 -33.75 8.797 1 83.25 318 ASP A N 1
ATOM 2618 C CA . ASP A 1 318 ? 4.039 -33.062 9.383 1 83.25 318 ASP A CA 1
ATOM 2619 C C . ASP A 1 318 ? 5.211 -33 8.398 1 83.25 318 ASP A C 1
ATOM 2621 O O . ASP A 1 318 ? 6.328 -32.625 8.781 1 83.25 318 ASP A O 1
ATOM 2625 N N . LYS A 1 319 ? 4.902 -33.469 7.211 1 90.19 319 LYS A N 1
ATOM 2626 C CA . LYS A 1 319 ? 5.918 -33.375 6.164 1 90.19 319 LYS A CA 1
ATOM 2627 C C . LYS A 1 319 ? 5.727 -32.156 5.297 1 90.19 319 LYS A C 1
ATOM 2629 O O . LYS A 1 319 ? 4.617 -31.859 4.844 1 90.19 319 LYS A O 1
ATOM 2634 N N . ILE A 1 320 ? 6.812 -31.375 5.172 1 93 320 ILE A N 1
ATOM 2635 C CA . ILE A 1 320 ? 6.863 -30.234 4.254 1 93 320 ILE A CA 1
ATOM 2636 C C . ILE A 1 320 ? 7.988 -30.438 3.244 1 93 320 ILE A C 1
ATOM 2638 O O . ILE A 1 320 ? 9.148 -30.641 3.625 1 93 320 ILE A O 1
ATOM 2642 N N . GLU A 1 321 ? 7.609 -30.453 1.947 1 95.69 321 GLU A N 1
ATOM 2643 C CA . GLU A 1 321 ? 8.562 -30.641 0.855 1 95.69 321 GLU A CA 1
ATOM 2644 C C . GLU A 1 321 ? 8.211 -29.75 -0.334 1 95.69 321 GLU A C 1
ATOM 2646 O O . GLU A 1 321 ? 7.047 -29.422 -0.551 1 95.69 321 GLU A O 1
ATOM 2651 N N . SER A 1 322 ? 9.219 -29.391 -1.018 1 97.31 322 SER A N 1
ATOM 2652 C CA . SER A 1 322 ? 9.016 -28.656 -2.262 1 97.31 322 SER A CA 1
ATOM 2653 C C . SER A 1 322 ? 9.781 -29.281 -3.414 1 97.31 322 SER A C 1
ATOM 2655 O O . SER A 1 322 ? 10.914 -29.734 -3.236 1 97.31 322 SER A O 1
ATOM 2657 N N . TYR A 1 323 ? 9.125 -29.312 -4.523 1 98.31 323 TYR A N 1
ATOM 2658 C CA . TYR A 1 323 ? 9.664 -29.922 -5.734 1 98.31 323 TYR A CA 1
ATOM 2659 C C . TYR A 1 323 ? 9.68 -28.922 -6.887 1 98.31 323 TYR A C 1
ATOM 2661 O O . TYR A 1 323 ? 8.867 -28 -6.918 1 98.31 323 TYR A O 1
ATOM 2669 N N . ILE A 1 324 ? 10.617 -29.156 -7.785 1 98.5 324 ILE A N 1
ATOM 2670 C CA . ILE A 1 324 ? 10.641 -28.422 -9.039 1 98.5 324 ILE A CA 1
ATOM 2671 C C . ILE A 1 324 ? 10.562 -29.391 -10.219 1 98.5 324 ILE A C 1
ATOM 2673 O O . ILE A 1 324 ? 11.078 -30.516 -10.141 1 98.5 324 ILE A O 1
ATOM 2677 N N . GLY A 1 325 ? 9.859 -29.047 -11.25 1 98.44 325 GLY A N 1
ATOM 2678 C CA . GLY A 1 325 ? 9.742 -29.828 -12.469 1 98.44 325 GLY A CA 1
ATOM 2679 C C . GLY A 1 325 ? 9.445 -28.969 -13.688 1 98.44 325 GLY A C 1
ATOM 2680 O O . GLY A 1 325 ? 9.32 -27.75 -13.586 1 98.44 325 GLY A O 1
ATOM 2681 N N . ALA A 1 326 ? 9.461 -29.672 -14.852 1 98.5 326 ALA A N 1
ATOM 2682 C CA . ALA A 1 326 ? 9.109 -28.969 -16.094 1 98.5 326 ALA A CA 1
ATOM 2683 C C . ALA A 1 326 ? 8.383 -29.906 -17.047 1 98.5 326 ALA A C 1
ATOM 2685 O O . ALA A 1 326 ? 8.664 -31.109 -17.078 1 98.5 326 ALA A O 1
ATOM 2686 N N . ILE A 1 327 ? 7.508 -29.359 -17.797 1 98.5 327 ILE A N 1
ATOM 2687 C CA . ILE A 1 327 ? 6.738 -30.109 -18.781 1 98.5 327 ILE A CA 1
ATOM 2688 C C . ILE A 1 327 ? 6.637 -29.312 -20.078 1 98.5 327 ILE A C 1
ATOM 2690 O O . ILE A 1 327 ? 6.879 -28.094 -20.094 1 98.5 327 ILE A O 1
ATOM 2694 N N . SER A 1 328 ? 6.273 -29.984 -21.109 1 97.62 328 SER A N 1
ATOM 2695 C CA . SER A 1 328 ? 6.004 -29.359 -22.406 1 97.62 328 SER A CA 1
ATOM 2696 C C . SER A 1 328 ? 4.539 -29.516 -22.797 1 97.62 328 SER A C 1
ATOM 2698 O O . SER A 1 328 ? 3.992 -30.625 -22.75 1 97.62 328 SER A O 1
ATOM 2700 N N . LEU A 1 329 ? 3.99 -28.422 -23.141 1 97.69 329 LEU A N 1
ATOM 2701 C CA . LEU A 1 329 ? 2.611 -28.406 -23.625 1 97.69 329 LEU A CA 1
ATOM 2702 C C . LEU A 1 329 ? 2.564 -28.406 -25.141 1 97.69 329 LEU A C 1
ATOM 2704 O O . LEU A 1 329 ? 1.487 -28.297 -25.734 1 97.69 329 LEU A O 1
ATOM 2708 N N . ASP A 1 330 ? 3.672 -28.5 -25.75 1 94.31 330 ASP A N 1
ATOM 2709 C CA . ASP A 1 330 ? 3.742 -28.469 -27.203 1 94.31 330 ASP A CA 1
ATOM 2710 C C . ASP A 1 330 ? 3.057 -29.703 -27.812 1 94.31 330 ASP A C 1
ATOM 2712 O O . ASP A 1 330 ? 3.336 -30.828 -27.422 1 94.31 330 ASP A O 1
ATOM 2716 N N . GLY A 1 331 ? 2.166 -29.406 -28.75 1 92.31 331 GLY A N 1
ATOM 2717 C CA . GLY A 1 331 ? 1.512 -30.453 -29.5 1 92.31 331 GLY A CA 1
ATOM 2718 C C . GLY A 1 331 ? 0.482 -31.219 -28.703 1 92.31 331 GLY A C 1
ATOM 2719 O O . GLY A 1 331 ? -0.09 -32.219 -29.172 1 92.31 331 GLY A O 1
ATOM 2720 N N . VAL A 1 332 ? 0.248 -30.828 -27.5 1 93.25 332 VAL A N 1
ATOM 2721 C CA . VAL A 1 332 ? -0.684 -31.562 -26.641 1 93.25 332 VAL A CA 1
ATOM 2722 C C . VAL A 1 332 ? -2.09 -31.484 -27.234 1 93.25 332 VAL A C 1
ATOM 2724 O O . VAL A 1 332 ? -2.514 -30.438 -27.719 1 93.25 332 VAL A O 1
ATOM 2727 N N . ASN A 1 333 ? -2.758 -32.562 -27.312 1 90.44 333 ASN A N 1
ATOM 2728 C CA . ASN A 1 333 ? -4.141 -32.688 -27.75 1 90.44 333 ASN A CA 1
ATOM 2729 C C . ASN A 1 333 ? -4.785 -33.969 -27.203 1 90.44 333 ASN A C 1
ATOM 2731 O O . ASN A 1 333 ? -4.336 -34.5 -26.188 1 90.44 333 ASN A O 1
ATOM 2735 N N . GLU A 1 334 ? -5.949 -34.312 -27.719 1 85.25 334 GLU A N 1
ATOM 2736 C CA . GLU A 1 334 ? -6.703 -35.438 -27.203 1 85.25 334 GLU A CA 1
ATOM 2737 C C . GLU A 1 334 ? -5.91 -36.75 -27.344 1 85.25 334 GLU A C 1
ATOM 2739 O O . GLU A 1 334 ? -6.105 -37.688 -26.562 1 85.25 334 GLU A O 1
ATOM 2744 N N . ASN A 1 335 ? -4.949 -36.719 -28.203 1 88.12 335 ASN A N 1
ATOM 2745 C CA . ASN A 1 335 ? -4.215 -37.938 -28.516 1 88.12 335 ASN A CA 1
ATOM 2746 C C . ASN A 1 335 ? -2.771 -37.875 -28.031 1 88.12 335 ASN A C 1
ATOM 2748 O O . ASN A 1 335 ? -2.053 -38.875 -28.047 1 88.12 335 ASN A O 1
ATOM 2752 N N . GLU A 1 336 ? -2.355 -36.75 -27.766 1 88.19 336 GLU A N 1
ATOM 2753 C CA . GLU A 1 336 ? -0.975 -36.562 -27.328 1 88.19 336 GLU A CA 1
ATOM 2754 C C . GLU A 1 336 ? -0.914 -35.969 -25.922 1 88.19 336 GLU A C 1
ATOM 2756 O O . GLU A 1 336 ? -1.437 -34.875 -25.672 1 88.19 336 GLU A O 1
ATOM 2761 N N . ASP A 1 337 ? -0.155 -36.594 -25.125 1 93.56 337 ASP A N 1
ATOM 2762 C CA . ASP A 1 337 ? -0.097 -36.25 -23.703 1 93.56 337 ASP A CA 1
ATOM 2763 C C . ASP A 1 337 ? 0.945 -35.156 -23.453 1 93.56 337 ASP A C 1
ATOM 2765 O O . ASP A 1 337 ? 1.803 -34.906 -24.297 1 93.56 337 ASP A O 1
ATOM 2769 N N . VAL A 1 338 ? 0.777 -34.531 -22.266 1 97.5 338 VAL A N 1
ATOM 2770 C CA . VAL A 1 338 ? 1.795 -33.625 -21.766 1 97.5 338 VAL A CA 1
ATOM 2771 C C . VAL A 1 338 ? 3.111 -34.375 -21.562 1 97.5 338 VAL A C 1
ATOM 2773 O O . VAL A 1 338 ? 3.123 -35.469 -21.047 1 97.5 338 VAL A O 1
ATOM 2776 N N . LYS A 1 339 ? 4.203 -33.75 -22.016 1 97.06 339 LYS A N 1
ATOM 2777 C CA . LYS A 1 339 ? 5.504 -34.438 -21.953 1 97.06 339 LYS A CA 1
ATOM 2778 C C . LYS A 1 339 ? 6.324 -33.906 -20.781 1 97.06 339 LYS A C 1
ATOM 2780 O O . LYS A 1 339 ? 6.344 -32.688 -20.516 1 97.06 339 LYS A O 1
ATOM 2785 N N . ILE A 1 340 ? 7.008 -34.844 -20.141 1 97.62 340 ILE A N 1
ATOM 2786 C CA . ILE A 1 340 ? 7.887 -34.469 -19.031 1 97.62 340 ILE A CA 1
ATOM 2787 C C . ILE A 1 340 ? 9.234 -34 -19.594 1 97.62 340 ILE A C 1
ATOM 2789 O O . ILE A 1 340 ? 9.852 -34.688 -20.391 1 97.62 340 ILE A O 1
ATOM 2793 N N . ILE A 1 341 ? 9.641 -32.812 -19.219 1 96.88 341 ILE A N 1
ATOM 2794 C CA . ILE A 1 341 ? 10.945 -32.281 -19.578 1 96.88 341 ILE A CA 1
ATOM 2795 C C . ILE A 1 341 ? 11.922 -32.469 -18.422 1 96.88 341 ILE A C 1
ATOM 2797 O O . ILE A 1 341 ? 13.086 -32.812 -18.641 1 96.88 341 ILE A O 1
ATOM 2801 N N . MET A 1 342 ? 11.469 -32.219 -17.266 1 98 342 MET A N 1
ATOM 2802 C CA . MET A 1 342 ? 12.219 -32.375 -16.016 1 98 342 MET A CA 1
ATOM 2803 C C . MET A 1 342 ? 11.367 -33.094 -14.961 1 98 342 MET A C 1
ATOM 2805 O O . MET A 1 342 ? 10.266 -32.625 -14.648 1 98 342 MET A O 1
ATOM 2809 N N . LYS A 1 343 ? 11.93 -34.156 -14.414 1 97.62 343 LYS A N 1
ATOM 2810 C CA . LYS A 1 343 ? 11.211 -34.875 -13.375 1 97.62 343 LYS A CA 1
ATOM 2811 C C . LYS A 1 343 ? 11.102 -34.062 -12.094 1 97.62 343 LYS A C 1
ATOM 2813 O O . LYS A 1 343 ? 11.992 -33.281 -11.781 1 97.62 343 LYS A O 1
ATOM 2818 N N . ASP A 1 344 ? 9.945 -34.281 -11.398 1 98.12 344 ASP A N 1
ATOM 2819 C CA . ASP A 1 344 ? 9.828 -33.656 -10.086 1 98.12 344 ASP A CA 1
ATOM 2820 C C . ASP A 1 344 ? 11.047 -33.969 -9.219 1 98.12 344 ASP A C 1
ATOM 2822 O O . ASP A 1 344 ? 11.312 -35.125 -8.906 1 98.12 344 ASP A O 1
ATOM 2826 N N . THR A 1 345 ? 11.695 -32.969 -8.875 1 97.44 345 THR A N 1
ATOM 2827 C CA . THR A 1 345 ? 12.922 -33.094 -8.086 1 97.44 345 THR A CA 1
ATOM 2828 C C . THR A 1 345 ? 12.781 -32.344 -6.758 1 97.44 345 THR A C 1
ATOM 2830 O O . THR A 1 345 ? 12.422 -31.188 -6.727 1 97.44 345 THR A O 1
ATOM 2833 N N . LEU A 1 346 ? 13.062 -33.062 -5.664 1 97.19 346 LEU A N 1
ATOM 2834 C CA . LEU A 1 346 ? 13.023 -32.438 -4.34 1 97.19 346 LEU A CA 1
ATOM 2835 C C . LEU A 1 346 ? 14.086 -31.359 -4.211 1 97.19 346 LEU A C 1
ATOM 2837 O O . LEU A 1 346 ? 15.266 -31.609 -4.473 1 97.19 346 LEU A O 1
ATOM 2841 N N . ILE A 1 347 ? 13.695 -30.203 -3.811 1 95.69 347 ILE A N 1
ATOM 2842 C CA . ILE A 1 347 ? 14.672 -29.125 -3.773 1 95.69 347 ILE A CA 1
ATOM 2843 C C . ILE A 1 347 ? 14.719 -28.516 -2.373 1 95.69 347 ILE A C 1
ATOM 2845 O O . ILE A 1 347 ? 15.664 -27.797 -2.035 1 95.69 347 ILE A O 1
ATOM 2849 N N . SER A 1 348 ? 13.734 -28.719 -1.582 1 92.62 348 SER A N 1
ATOM 2850 C CA . SER A 1 348 ? 13.734 -28.078 -0.266 1 92.62 348 SER A CA 1
ATOM 2851 C C . SER A 1 348 ? 12.805 -28.828 0.698 1 92.62 348 SER A C 1
ATOM 2853 O O . SER A 1 348 ? 11.867 -29.5 0.271 1 92.62 348 SER A O 1
ATOM 2855 N N . LYS A 1 349 ? 13.102 -28.688 1.962 1 89.94 349 LYS A N 1
ATOM 2856 C CA . LYS A 1 349 ? 12.211 -29.172 3.02 1 89.94 349 LYS A CA 1
ATOM 2857 C C . LYS A 1 349 ? 11.391 -28.031 3.609 1 89.94 349 LYS A C 1
ATOM 2859 O O . LYS A 1 349 ? 10.727 -28.188 4.633 1 89.94 349 LYS A O 1
ATOM 2864 N N . TYR A 1 350 ? 11.508 -26.922 2.953 1 89.06 350 TYR A N 1
ATOM 2865 C CA . TYR A 1 350 ? 10.648 -25.781 3.238 1 89.06 350 TYR A CA 1
ATOM 2866 C C . TYR A 1 350 ? 9.594 -25.609 2.15 1 89.06 350 TYR A C 1
ATOM 2868 O O . TYR A 1 350 ? 9.719 -26.172 1.061 1 89.06 350 TYR A O 1
ATOM 2876 N N . LYS A 1 351 ? 8.617 -24.828 2.516 1 93.88 351 LYS A N 1
ATOM 2877 C CA . LYS A 1 351 ? 7.512 -24.609 1.587 1 93.88 351 LYS A CA 1
ATOM 2878 C C . LYS A 1 351 ? 7.828 -23.484 0.603 1 93.88 351 LYS A C 1
ATOM 2880 O O . LYS A 1 351 ? 7.727 -22.312 0.946 1 93.88 351 LYS A O 1
ATOM 2885 N N . ILE A 1 352 ? 8.18 -23.875 -0.624 1 96.25 352 ILE A N 1
ATOM 2886 C CA . ILE A 1 352 ? 8.414 -22.906 -1.688 1 96.25 352 ILE A CA 1
ATOM 2887 C C . ILE A 1 352 ? 7.105 -22.609 -2.416 1 96.25 352 ILE A C 1
ATOM 2889 O O . ILE A 1 352 ? 6.445 -23.516 -2.916 1 96.25 352 ILE A O 1
ATOM 2893 N N . GLU A 1 353 ? 6.789 -21.297 -2.496 1 96.5 353 GLU A N 1
ATOM 2894 C CA . GLU A 1 353 ? 5.453 -20.969 -2.982 1 96.5 353 GLU A CA 1
ATOM 2895 C C . GLU A 1 353 ? 5.52 -20.109 -4.242 1 96.5 353 GLU A C 1
ATOM 2897 O O . GLU A 1 353 ? 4.539 -20 -4.98 1 96.5 353 GLU A O 1
ATOM 2902 N N . GLY A 1 354 ? 6.582 -19.484 -4.465 1 98.19 354 GLY A N 1
ATOM 2903 C CA . GLY A 1 354 ? 6.738 -18.672 -5.66 1 98.19 354 GLY A CA 1
ATOM 2904 C C . GLY A 1 354 ? 8.008 -18.969 -6.434 1 98.19 354 GLY A C 1
ATOM 2905 O O . GLY A 1 354 ? 9.047 -19.25 -5.836 1 98.19 354 GLY A O 1
ATOM 2906 N N . ILE A 1 355 ? 7.938 -18.859 -7.746 1 98.69 355 ILE A N 1
ATOM 2907 C CA . ILE A 1 355 ? 9.094 -19.016 -8.625 1 98.69 355 ILE A CA 1
ATOM 2908 C C . ILE A 1 355 ? 9.07 -17.938 -9.703 1 98.69 355 ILE A C 1
ATOM 2910 O O . ILE A 1 355 ? 8.008 -17.422 -10.062 1 98.69 355 ILE A O 1
ATOM 2914 N N . GLU A 1 356 ? 10.25 -17.547 -10.109 1 98.81 356 GLU A N 1
ATOM 2915 C CA . GLU A 1 356 ? 10.352 -16.594 -11.203 1 98.81 356 GLU A CA 1
ATOM 2916 C C . GLU A 1 356 ? 11.648 -16.781 -11.984 1 98.81 356 GLU A C 1
ATOM 2918 O O . GLU A 1 356 ? 12.656 -17.234 -11.422 1 98.81 356 GLU A O 1
ATOM 2923 N N . ILE A 1 357 ? 11.555 -16.516 -13.266 1 98.38 357 ILE A N 1
ATOM 2924 C CA . ILE A 1 357 ? 12.75 -16.5 -14.102 1 98.38 357 ILE A CA 1
ATOM 2925 C C . ILE A 1 357 ? 13.445 -15.148 -13.984 1 98.38 357 ILE A C 1
ATOM 2927 O O . ILE A 1 357 ? 12.844 -14.102 -14.266 1 98.38 357 ILE A O 1
ATOM 2931 N N . LEU A 1 358 ? 14.656 -15.172 -13.57 1 98.31 358 LEU A N 1
ATOM 2932 C CA . LEU A 1 358 ? 15.453 -13.961 -13.445 1 98.31 358 LEU A CA 1
ATOM 2933 C C . LEU A 1 358 ? 16.203 -13.68 -14.742 1 98.31 358 LEU A C 1
ATOM 2935 O O . LEU A 1 358 ? 16.359 -14.562 -15.586 1 98.31 358 LEU A O 1
ATOM 2939 N N . PRO A 1 359 ? 16.641 -12.438 -14.898 1 97.25 359 PRO A N 1
ATOM 2940 C CA . PRO A 1 359 ? 17.406 -12.133 -16.109 1 97.25 359 PRO A CA 1
ATOM 2941 C C . PRO A 1 359 ? 18.672 -12.977 -16.234 1 97.25 359 PRO A C 1
ATOM 2943 O O . PRO A 1 359 ? 19.234 -13.414 -15.234 1 97.25 359 PRO A O 1
ATOM 2946 N N . ASN A 1 360 ? 19.156 -13.055 -17.469 1 93 360 ASN A N 1
ATOM 2947 C CA . ASN A 1 360 ? 20.312 -13.898 -17.75 1 93 360 ASN A CA 1
ATOM 2948 C C . ASN A 1 360 ? 21.594 -13.297 -17.203 1 93 360 ASN A C 1
ATOM 2950 O O . ASN A 1 360 ? 22.594 -14 -17.031 1 93 360 ASN A O 1
ATOM 2954 N N . TYR A 1 361 ? 21.578 -12.031 -16.953 1 86.44 361 TYR A N 1
ATOM 2955 C CA . TYR A 1 361 ? 22.797 -11.383 -16.469 1 86.44 361 TYR A CA 1
ATOM 2956 C C . TYR A 1 361 ? 22.875 -11.445 -14.953 1 86.44 361 TYR A C 1
ATOM 2958 O O . TYR A 1 361 ? 23.828 -10.938 -14.352 1 86.44 361 TYR A O 1
ATOM 2966 N N . TRP A 1 362 ? 21.938 -12.039 -14.367 1 81.19 362 TRP A N 1
ATOM 2967 C CA . TRP A 1 362 ? 22.031 -12.258 -12.93 1 81.19 362 TRP A CA 1
ATOM 2968 C C . TRP A 1 362 ? 22.953 -13.422 -12.609 1 81.19 362 TRP A C 1
ATOM 2970 O O . TRP A 1 362 ? 22.938 -14.445 -13.297 1 81.19 362 TRP A O 1
ATOM 2980 N N . MET B 1 1 ? 10.492 54.5 -67.375 1 24.03 1 MET B N 1
ATOM 2981 C CA . MET B 1 1 ? 9.648 53.375 -67.75 1 24.03 1 MET B CA 1
ATOM 2982 C C . MET B 1 1 ? 8.758 52.938 -66.562 1 24.03 1 MET B C 1
ATOM 2984 O O . MET B 1 1 ? 9.258 52.531 -65.562 1 24.03 1 MET B O 1
ATOM 2988 N N . GLY B 1 2 ? 7.645 53.719 -66.375 1 30.61 2 GLY B N 1
ATOM 2989 C CA . GLY B 1 2 ? 6.648 53.719 -65.312 1 30.61 2 GLY B CA 1
ATOM 2990 C C . GLY B 1 2 ? 5.895 52.406 -65.188 1 30.61 2 GLY B C 1
ATOM 2991 O O . GLY B 1 2 ? 5.496 51.812 -66.188 1 30.61 2 GLY B O 1
ATOM 2992 N N . ILE B 1 3 ? 6.297 51.656 -64.188 1 32.09 3 ILE B N 1
ATOM 2993 C CA . ILE B 1 3 ? 5.711 50.375 -63.812 1 32.09 3 ILE B CA 1
ATOM 2994 C C . ILE B 1 3 ? 4.191 50.5 -63.719 1 32.09 3 ILE B C 1
ATOM 2996 O O . ILE B 1 3 ? 3.672 51.25 -62.875 1 32.09 3 ILE B O 1
ATOM 3000 N N . PHE B 1 4 ? 3.463 50.625 -64.938 1 31.81 4 PHE B N 1
ATOM 3001 C CA . PHE B 1 4 ? 2.016 50.656 -65.125 1 31.81 4 PHE B CA 1
ATOM 3002 C C . PHE B 1 4 ? 1.351 49.469 -64.5 1 31.81 4 PHE B C 1
ATOM 3004 O O . PHE B 1 4 ? 1.563 48.312 -64.875 1 31.81 4 PHE B O 1
ATOM 3011 N N . LEU B 1 5 ? 1.263 49.531 -63.188 1 35.94 5 LEU B N 1
ATOM 3012 C CA . LEU B 1 5 ? 0.534 48.531 -62.438 1 35.94 5 LEU B CA 1
ATOM 3013 C C . LEU B 1 5 ? -0.897 48.406 -62.938 1 35.94 5 LEU B C 1
ATOM 3015 O O . LEU B 1 5 ? -1.589 49.406 -63.125 1 35.94 5 LEU B O 1
ATOM 3019 N N . THR B 1 6 ? -1.12 47.344 -63.781 1 39.59 6 THR B N 1
ATOM 3020 C CA . THR B 1 6 ? -2.404 47.062 -64.438 1 39.59 6 THR B CA 1
ATOM 3021 C C . THR B 1 6 ? -3.533 47.094 -63.406 1 39.59 6 THR B C 1
ATOM 3023 O O . THR B 1 6 ? -3.291 46.938 -62.188 1 39.59 6 THR B O 1
ATOM 3026 N N . THR B 1 7 ? -4.754 47.594 -63.781 1 46.28 7 THR B N 1
ATOM 3027 C CA . THR B 1 7 ? -6.016 47.781 -63.062 1 46.28 7 THR B CA 1
ATOM 3028 C C . THR B 1 7 ? -6.367 46.531 -62.281 1 46.28 7 THR B C 1
ATOM 3030 O O . THR B 1 7 ? -6.879 46.625 -61.156 1 46.28 7 THR B O 1
ATOM 3033 N N . GLU B 1 8 ? -5.953 45.344 -62.75 1 50.09 8 GLU B N 1
ATOM 3034 C CA . GLU B 1 8 ? -6.305 44.094 -62.094 1 50.09 8 GLU B CA 1
ATOM 3035 C C . GLU B 1 8 ? -5.496 43.875 -60.812 1 50.09 8 GLU B C 1
ATOM 3037 O O . GLU B 1 8 ? -6.02 43.406 -59.812 1 50.09 8 GLU B O 1
ATOM 3042 N N . MET B 1 9 ? -4.32 44.344 -60.812 1 44.47 9 MET B N 1
ATOM 3043 C CA . MET B 1 9 ? -3.496 44.219 -59.594 1 44.47 9 MET B CA 1
ATOM 3044 C C . MET B 1 9 ? -3.951 45.156 -58.5 1 44.47 9 MET B C 1
ATOM 3046 O O . MET B 1 9 ? -3.881 44.844 -57.312 1 44.47 9 MET B O 1
ATOM 3050 N N . LYS B 1 10 ? -4.582 46.281 -59.062 1 50.56 10 LYS B N 1
ATOM 3051 C CA . LYS B 1 10 ? -5.074 47.25 -58.062 1 50.56 10 LYS B CA 1
ATOM 3052 C C . LYS B 1 10 ? -6.289 46.688 -57.344 1 50.56 10 LYS B C 1
ATOM 3054 O O . LYS B 1 10 ? -6.414 46.875 -56.125 1 50.56 10 LYS B O 1
ATOM 3059 N N . VAL B 1 11 ? -7.09 45.969 -58.031 1 51.78 11 VAL B N 1
ATOM 3060 C CA . VAL B 1 11 ? -8.297 45.438 -57.438 1 51.78 11 VAL B CA 1
ATOM 3061 C C . VAL B 1 11 ? -7.926 44.344 -56.438 1 51.78 11 VAL B C 1
ATOM 3063 O O . VAL B 1 11 ? -8.477 44.25 -55.344 1 51.78 11 VAL B O 1
ATOM 3066 N N . ASN B 1 12 ? -6.828 43.656 -56.844 1 52.75 12 ASN B N 1
ATOM 3067 C CA . ASN B 1 12 ? -6.441 42.562 -55.938 1 52.75 12 ASN B CA 1
ATOM 3068 C C . ASN B 1 12 ? -5.781 43.062 -54.688 1 52.75 12 ASN B C 1
ATOM 3070 O O . ASN B 1 12 ? -5.992 42.531 -53.594 1 52.75 12 ASN B O 1
ATOM 3074 N N . ILE B 1 13 ? -5.176 44.219 -54.812 1 55.53 13 ILE B N 1
ATOM 3075 C CA . ILE B 1 13 ? -4.523 44.781 -53.625 1 55.53 13 ILE B CA 1
ATOM 3076 C C . ILE B 1 13 ? -5.566 45.438 -52.719 1 55.53 13 ILE B C 1
ATOM 3078 O O . ILE B 1 13 ? -5.527 45.25 -51.5 1 55.53 13 ILE B O 1
ATOM 3082 N N . VAL B 1 14 ? -6.586 46.031 -53.375 1 55.47 14 VAL B N 1
ATOM 3083 C CA . VAL B 1 14 ? -7.629 46.688 -52.594 1 55.47 14 VAL B CA 1
ATOM 3084 C C . VAL B 1 14 ? -8.469 45.625 -51.906 1 55.47 14 VAL B C 1
ATOM 3086 O O . VAL B 1 14 ? -8.797 45.75 -50.719 1 55.47 14 VAL B O 1
ATOM 3089 N N . THR B 1 15 ? -8.742 44.562 -52.656 1 56.06 15 THR B N 1
ATOM 3090 C CA . THR B 1 15 ? -9.5 43.469 -52.031 1 56.06 15 THR B CA 1
ATOM 3091 C C . THR B 1 15 ? -8.688 42.812 -50.938 1 56.06 15 THR B C 1
ATOM 3093 O O . THR B 1 15 ? -9.219 42.5 -49.844 1 56.06 15 THR B O 1
ATOM 3096 N N . MET B 1 16 ? -7.352 42.781 -51.062 1 57.03 16 MET B N 1
ATOM 3097 C CA . MET B 1 16 ? -6.508 42.188 -50.031 1 57.03 16 MET B CA 1
ATOM 3098 C C . MET B 1 16 ? -6.406 43.094 -48.812 1 57.03 16 MET B C 1
ATOM 3100 O O . MET B 1 16 ? -6.461 42.656 -47.688 1 57.03 16 MET B O 1
ATOM 3104 N N . VAL B 1 17 ? -6.445 44.406 -49.062 1 57.56 17 VAL B N 1
ATOM 3105 C CA . VAL B 1 17 ? -6.352 45.344 -47.938 1 57.56 17 VAL B CA 1
ATOM 3106 C C . VAL B 1 17 ? -7.684 45.406 -47.219 1 57.56 17 VAL B C 1
ATOM 3108 O O . VAL B 1 17 ? -7.711 45.469 -45.969 1 57.56 17 VAL B O 1
ATOM 3111 N N . VAL B 1 18 ? -8.789 45.25 -47.938 1 55.81 18 VAL B N 1
ATOM 3112 C CA . VAL B 1 18 ? -10.102 45.25 -47.312 1 55.81 18 VAL B CA 1
ATOM 3113 C C . VAL B 1 18 ? -10.273 43.969 -46.5 1 55.81 18 VAL B C 1
ATOM 3115 O O . VAL B 1 18 ? -10.742 44 -45.375 1 55.81 18 VAL B O 1
ATOM 3118 N N . VAL B 1 19 ? -9.812 42.844 -47.062 1 57.16 19 VAL B N 1
ATOM 3119 C CA . VAL B 1 19 ? -9.93 41.594 -46.344 1 57.16 19 VAL B CA 1
ATOM 3120 C C . VAL B 1 19 ? -9.008 41.594 -45.125 1 57.16 19 VAL B C 1
ATOM 3122 O O . VAL B 1 19 ? -9.406 41.188 -44.031 1 57.16 19 VAL B O 1
ATOM 3125 N N . LEU B 1 20 ? -7.812 42.219 -45.25 1 56.66 20 LEU B N 1
ATOM 3126 C CA . LEU B 1 20 ? -6.914 42.312 -44.094 1 56.66 20 LEU B CA 1
ATOM 3127 C C . LEU B 1 20 ? -7.457 43.281 -43.062 1 56.66 20 LEU B C 1
ATOM 3129 O O . LEU B 1 20 ? -7.359 43 -41.844 1 56.66 20 LEU B O 1
ATOM 3133 N N . SER B 1 21 ? -8.164 44.312 -43.5 1 53.25 21 SER B N 1
ATOM 3134 C CA . SER B 1 21 ? -8.758 45.25 -42.531 1 53.25 21 SER B CA 1
ATOM 3135 C C . SER B 1 21 ? -9.953 44.656 -41.812 1 53.25 21 SER B C 1
ATOM 3137 O O . SER B 1 21 ? -10.141 44.875 -40.625 1 53.25 21 SER B O 1
ATOM 3139 N N . ILE B 1 22 ? -10.727 43.844 -42.531 1 53.25 22 ILE B N 1
ATOM 3140 C CA . ILE B 1 22 ? -11.836 43.156 -41.875 1 53.25 22 ILE B CA 1
ATOM 3141 C C . ILE B 1 22 ? -11.297 42.125 -40.875 1 53.25 22 ILE B C 1
ATOM 3143 O O . ILE B 1 22 ? -11.805 42 -39.75 1 53.25 22 ILE B O 1
ATOM 3147 N N . ILE B 1 23 ? -10.164 41.469 -41.188 1 52.91 23 ILE B N 1
ATOM 3148 C CA . ILE B 1 23 ? -9.57 40.531 -40.25 1 52.91 23 ILE B CA 1
ATOM 3149 C C . ILE B 1 23 ? -9.023 41.25 -39.031 1 52.91 23 ILE B C 1
ATOM 3151 O O . ILE B 1 23 ? -9.203 40.812 -37.875 1 52.91 23 ILE B O 1
ATOM 3155 N N . VAL B 1 24 ? -8.469 42.438 -39.219 1 52.06 24 VAL B N 1
ATOM 3156 C CA . VAL B 1 24 ? -7.922 43.188 -38.094 1 52.06 24 VAL B CA 1
ATOM 3157 C C . VAL B 1 24 ? -9.062 43.781 -37.25 1 52.06 24 VAL B C 1
ATOM 3159 O O . VAL B 1 24 ? -9.023 43.719 -36.031 1 52.06 24 VAL B O 1
ATOM 3162 N N . ILE B 1 25 ? -10.117 44.281 -37.875 1 48.72 25 ILE B N 1
ATOM 3163 C CA . ILE B 1 25 ? -11.219 44.844 -37.125 1 48.72 25 ILE B CA 1
ATOM 3164 C C . ILE B 1 25 ? -11.984 43.75 -36.375 1 48.72 25 ILE B C 1
ATOM 3166 O O . ILE B 1 25 ? -12.344 43.906 -35.219 1 48.72 25 ILE B O 1
ATOM 3170 N N . THR B 1 26 ? -12.242 42.625 -37.062 1 47.5 26 THR B N 1
ATOM 3171 C CA . THR B 1 26 ? -12.898 41.531 -36.344 1 47.5 26 THR B CA 1
ATOM 3172 C C . THR B 1 26 ? -11.992 40.969 -35.25 1 47.5 26 THR B C 1
ATOM 3174 O O . THR B 1 26 ? -12.461 40.562 -34.219 1 47.5 26 THR B O 1
ATOM 3177 N N . THR B 1 27 ? -10.625 41.062 -35.5 1 48.41 27 THR B N 1
ATOM 3178 C CA . THR B 1 27 ? -9.719 40.656 -34.438 1 48.41 27 THR B CA 1
ATOM 3179 C C . THR B 1 27 ? -9.672 41.719 -33.312 1 48.41 27 THR B C 1
ATOM 3181 O O . THR B 1 27 ? -9.609 41.375 -32.156 1 48.41 27 THR B O 1
ATOM 3184 N N . ILE B 1 28 ? -9.75 43 -33.656 1 47.19 28 ILE B N 1
ATOM 3185 C CA . ILE B 1 28 ? -9.742 44.031 -32.625 1 47.19 28 ILE B CA 1
ATOM 3186 C C . ILE B 1 28 ? -11.094 44.062 -31.938 1 47.19 28 ILE B C 1
ATOM 3188 O O . ILE B 1 28 ? -11.164 44.188 -30.703 1 47.19 28 ILE B O 1
ATOM 3192 N N . GLY B 1 29 ? -12.25 44.031 -32.625 1 42.47 29 GLY B N 1
ATOM 3193 C CA . GLY B 1 29 ? -13.531 43.969 -31.953 1 42.47 29 GLY B CA 1
ATOM 3194 C C . GLY B 1 29 ? -13.68 42.75 -31.078 1 42.47 29 GLY B C 1
ATOM 3195 O O . GLY B 1 29 ? -14.242 42.844 -29.984 1 42.47 29 GLY B O 1
ATOM 3196 N N . PHE B 1 30 ? -13.227 41.594 -31.656 1 41.84 30 PHE B N 1
ATOM 3197 C CA . PHE B 1 30 ? -13.242 40.406 -30.797 1 41.84 30 PHE B CA 1
ATOM 3198 C C . PHE B 1 30 ? -12.25 40.562 -29.641 1 41.84 30 PHE B C 1
ATOM 3200 O O . PHE B 1 30 ? -12.5 40.125 -28.531 1 41.84 30 PHE B O 1
ATOM 3207 N N . VAL B 1 31 ? -11.164 41.344 -29.859 1 43.41 31 VAL B N 1
ATOM 3208 C CA . VAL B 1 31 ? -10.258 41.594 -28.734 1 43.41 31 VAL B CA 1
ATOM 3209 C C . VAL B 1 31 ? -10.891 42.562 -27.75 1 43.41 31 VAL B C 1
ATOM 3211 O O . VAL B 1 31 ? -10.742 42.438 -26.547 1 43.41 31 VAL B O 1
ATOM 3214 N N . GLY B 1 32 ? -11.648 43.594 -28.172 1 39.72 32 GLY B N 1
ATOM 3215 C CA . GLY B 1 32 ? -12.273 44.531 -27.266 1 39.72 32 GLY B CA 1
ATOM 3216 C C . GLY B 1 32 ? -13.375 43.906 -26.422 1 39.72 32 GLY B C 1
ATOM 3217 O O . GLY B 1 32 ? -13.562 44.281 -25.266 1 39.72 32 GLY B O 1
ATOM 3218 N N . ILE B 1 33 ? -14.359 43.188 -27 1 40.34 33 ILE B N 1
ATOM 3219 C CA . ILE B 1 33 ? -15.359 42.5 -26.203 1 40.34 33 ILE B CA 1
ATOM 3220 C C . ILE B 1 33 ? -14.672 41.531 -25.234 1 40.34 33 ILE B C 1
ATOM 3222 O O . ILE B 1 33 ? -15.094 41.406 -24.078 1 40.34 33 ILE B O 1
ATOM 3226 N N . ILE B 1 34 ? -13.5 40.969 -25.594 1 37.44 34 ILE B N 1
ATOM 3227 C CA . ILE B 1 34 ? -12.828 40.094 -24.609 1 37.44 34 ILE B CA 1
ATOM 3228 C C . ILE B 1 34 ? -12.203 40.969 -23.516 1 37.44 34 ILE B C 1
ATOM 3230 O O . ILE B 1 34 ? -12.148 40.562 -22.359 1 37.44 34 ILE B O 1
ATOM 3234 N N . THR B 1 35 ? -11.844 42.219 -23.797 1 39.16 35 THR B N 1
ATOM 3235 C CA . THR B 1 35 ? -11.141 42.938 -22.75 1 39.16 35 THR B CA 1
ATOM 3236 C C . THR B 1 35 ? -12.125 43.469 -21.703 1 39.16 35 THR B C 1
ATOM 3238 O O . THR B 1 35 ? -11.766 43.625 -20.531 1 39.16 35 THR B O 1
ATOM 3241 N N . GLY B 1 36 ? -13.258 44 -22.094 1 38.03 36 GLY B N 1
ATOM 3242 C CA . GLY B 1 36 ? -14.102 44.594 -21.078 1 38.03 36 GLY B CA 1
ATOM 3243 C C . GLY B 1 36 ? -14.789 43.562 -20.188 1 38.03 36 GLY B C 1
ATOM 3244 O O . GLY B 1 36 ? -15.555 43.938 -19.297 1 38.03 36 GLY B O 1
ATOM 3245 N N . PHE B 1 37 ? -15.266 42.406 -20.75 1 35.22 37 PHE B N 1
ATOM 3246 C CA . PHE B 1 37 ? -15.68 41.469 -19.688 1 35.22 37 PHE B CA 1
ATOM 3247 C C . PHE B 1 37 ? -14.562 41.281 -18.672 1 35.22 37 PHE B C 1
ATOM 3249 O O . PHE B 1 37 ? -13.508 40.719 -18.984 1 35.22 37 PHE B O 1
ATOM 3256 N N . SER B 1 38 ? -14.32 42.219 -17.906 1 33.25 38 SER B N 1
ATOM 3257 C CA . SER B 1 38 ? -13.633 41.812 -16.688 1 33.25 38 SER B CA 1
ATOM 3258 C C . SER B 1 38 ? -14 40.375 -16.297 1 33.25 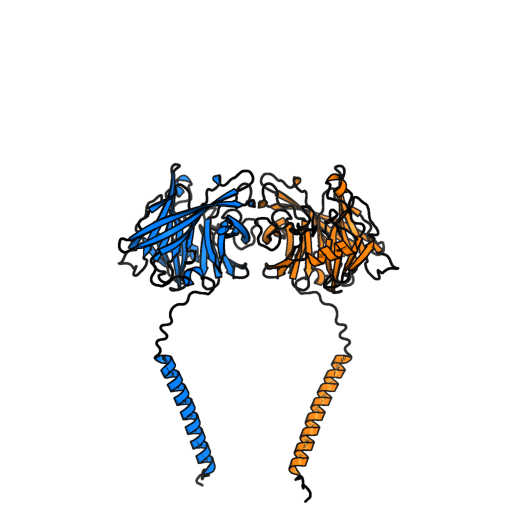38 SER B C 1
ATOM 3260 O O . SER B 1 38 ? -15.117 40.125 -15.844 1 33.25 38 SER B O 1
ATOM 3262 N N . ILE B 1 39 ? -13.805 39.406 -17.094 1 37 39 ILE B N 1
ATOM 3263 C CA . ILE B 1 39 ? -13.875 38.062 -16.531 1 37 39 ILE B CA 1
ATOM 3264 C C . ILE B 1 39 ? -13.391 38.062 -15.078 1 37 39 ILE B C 1
ATOM 3266 O O . ILE B 1 39 ? -12.195 38.25 -14.82 1 37 39 ILE B O 1
ATOM 3270 N N . GLN B 1 40 ? -14.031 38.844 -14.234 1 37.72 40 GLN B N 1
ATOM 3271 C CA . GLN B 1 40 ? -13.734 38.5 -12.844 1 37.72 40 GLN B CA 1
ATOM 3272 C C . GLN B 1 40 ? -13.367 37.031 -12.695 1 37.72 40 GLN B C 1
ATOM 3274 O O . GLN B 1 40 ? -14.203 36.156 -12.898 1 37.72 40 GLN B O 1
ATOM 3279 N N . ASN B 1 41 ? -12.352 36.625 -13.234 1 47.44 41 ASN B N 1
ATOM 3280 C CA . ASN B 1 41 ? -11.727 35.312 -13.133 1 47.44 41 ASN B CA 1
ATOM 3281 C C . ASN B 1 41 ? -11.984 34.688 -11.766 1 47.44 41 ASN B C 1
ATOM 3283 O O . ASN B 1 41 ? -11.305 35 -10.789 1 47.44 41 ASN B O 1
ATOM 3287 N N . THR B 1 42 ? -13.328 34.531 -11.453 1 68.25 42 THR B N 1
ATOM 3288 C CA . THR B 1 42 ? -13.734 33.844 -10.234 1 68.25 42 THR B CA 1
ATOM 3289 C C . THR B 1 42 ? -12.898 32.594 -10.008 1 68.25 42 THR B C 1
ATOM 3291 O O . THR B 1 42 ? -12.766 31.766 -10.906 1 68.25 42 THR B O 1
ATOM 3294 N N . PHE B 1 43 ? -12.07 32.656 -9.023 1 86 43 PHE B N 1
ATOM 3295 C CA . PHE B 1 43 ? -11.273 31.5 -8.617 1 86 43 PHE B CA 1
ATOM 3296 C C . PHE B 1 43 ? -12.133 30.25 -8.547 1 86 43 PHE B C 1
ATOM 3298 O O . PHE B 1 43 ? -13.242 30.281 -7.996 1 86 43 PHE B O 1
ATOM 3305 N N . LYS B 1 44 ? -11.648 29.312 -9.367 1 88.31 44 LYS B N 1
ATOM 3306 C CA . LYS B 1 44 ? -12.297 28 -9.289 1 88.31 44 LYS B CA 1
ATOM 3307 C C . LYS B 1 44 ? -11.352 26.953 -8.727 1 88.31 44 LYS B C 1
ATOM 3309 O O . LYS B 1 44 ? -10.203 26.844 -9.156 1 88.31 44 LYS B O 1
ATOM 3314 N N . TYR B 1 45 ? -11.828 26.297 -7.754 1 93.56 45 TYR B N 1
ATOM 3315 C CA . TYR B 1 45 ? -11.023 25.219 -7.168 1 93.56 45 TYR B CA 1
ATOM 3316 C C . TYR B 1 45 ? -10.812 24.078 -8.164 1 93.56 45 TYR B C 1
ATOM 3318 O O . TYR B 1 45 ? -11.688 23.812 -8.992 1 93.56 45 TYR B O 1
ATOM 3326 N N . PRO B 1 46 ? -9.609 23.422 -8.039 1 93.94 46 PRO B N 1
ATOM 3327 C CA . PRO B 1 46 ? -9.453 22.172 -8.805 1 93.94 46 PRO B CA 1
ATOM 3328 C C . PRO B 1 46 ? -10.602 21.188 -8.57 1 93.94 46 PRO B C 1
ATOM 3330 O O . PRO B 1 46 ? -11.172 21.156 -7.473 1 93.94 46 PRO B O 1
ATOM 3333 N N . ILE B 1 47 ? -10.852 20.328 -9.578 1 94.94 47 ILE B N 1
ATOM 3334 C CA . ILE B 1 47 ? -11.977 19.391 -9.547 1 94.94 47 ILE B CA 1
ATOM 3335 C C . ILE B 1 47 ? -11.805 18.422 -8.383 1 94.94 47 ILE B C 1
ATOM 3337 O O . ILE B 1 47 ? -12.789 17.969 -7.789 1 94.94 47 ILE B O 1
ATOM 3341 N N . VAL B 1 48 ? -10.609 18.172 -7.945 1 97.19 48 VAL B N 1
ATOM 3342 C CA . VAL B 1 48 ? -10.305 17.172 -6.918 1 97.19 48 VAL B CA 1
ATOM 3343 C C . VAL B 1 48 ? -10.641 17.75 -5.539 1 97.19 48 VAL B C 1
ATOM 3345 O O . VAL B 1 48 ? -10.695 17 -4.551 1 97.19 48 VAL B O 1
ATOM 3348 N N . LEU B 1 49 ? -10.836 19.047 -5.426 1 97.25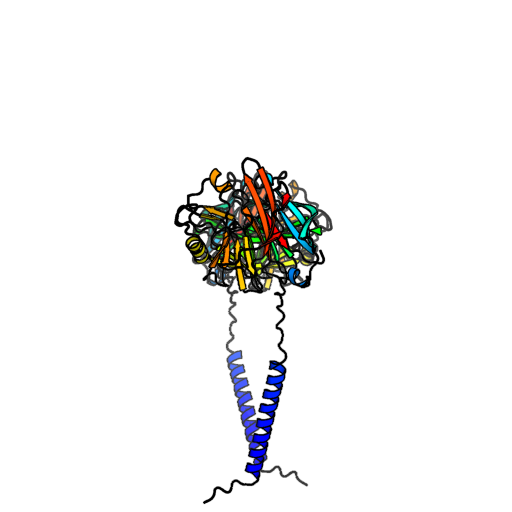 49 LEU B N 1
ATOM 3349 C CA . LEU B 1 49 ? -11.242 19.703 -4.188 1 97.25 49 LEU B CA 1
ATOM 3350 C C . LEU B 1 49 ? -12.742 19.969 -4.18 1 97.25 49 LEU B C 1
ATOM 3352 O O . LEU B 1 49 ? -13.172 21.109 -3.945 1 97.25 49 LEU B O 1
ATOM 3356 N N . ASP B 1 50 ? -13.484 18.906 -4.41 1 96.5 50 ASP B N 1
ATOM 3357 C CA . ASP B 1 50 ? -14.93 19.016 -4.516 1 96.5 50 ASP B CA 1
ATOM 3358 C C . ASP B 1 50 ? -15.562 19.375 -3.17 1 96.5 50 ASP B C 1
ATOM 3360 O O . ASP B 1 50 ? -16.656 19.938 -3.119 1 96.5 50 ASP B O 1
ATOM 3364 N N . ASN B 1 51 ? -14.859 19.078 -2.096 1 96.75 51 ASN B N 1
ATOM 3365 C CA . ASN B 1 51 ? -15.367 19.516 -0.799 1 96.75 51 ASN B CA 1
ATOM 3366 C C . ASN B 1 51 ? -15.375 21.031 -0.686 1 96.75 51 ASN B C 1
ATOM 3368 O O . ASN B 1 51 ? -16.344 21.625 -0.221 1 96.75 51 ASN B O 1
ATOM 3372 N N . TYR B 1 52 ? -14.305 21.672 -1.112 1 96.44 5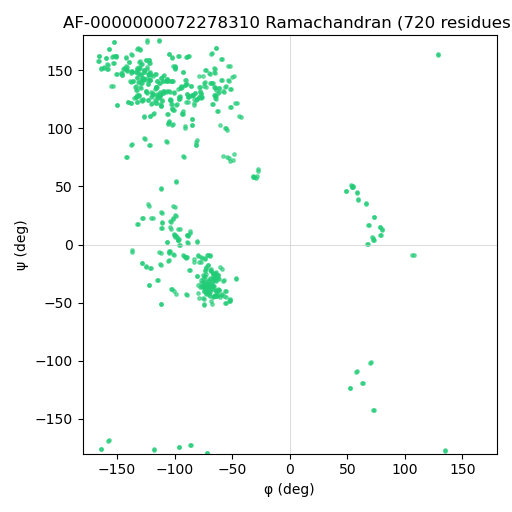2 TYR B N 1
ATOM 3373 C CA . TYR B 1 52 ? -14.25 23.141 -1.094 1 96.44 52 TYR B CA 1
ATOM 3374 C C . TYR B 1 52 ? -15.266 23.734 -2.055 1 96.44 52 TYR B C 1
ATOM 3376 O O . TYR B 1 52 ? -15.938 24.719 -1.728 1 96.44 52 TYR B O 1
ATOM 3384 N N . GLN B 1 53 ? -15.469 23.047 -3.193 1 94.81 53 GLN B N 1
ATOM 3385 C CA . GLN B 1 53 ? -16.406 23.516 -4.207 1 94.81 53 GLN B CA 1
ATOM 3386 C C . GLN B 1 53 ? -17.844 23.469 -3.699 1 94.81 53 GLN B C 1
ATOM 3388 O O . GLN B 1 53 ? -18.703 24.203 -4.176 1 94.81 53 GLN B O 1
ATOM 3393 N N . SER B 1 54 ? -18.078 22.625 -2.809 1 96 54 SER B N 1
ATOM 3394 C CA . SER B 1 54 ? -19.438 22.391 -2.33 1 96 54 SER B CA 1
ATOM 3395 C C . SER B 1 54 ? -19.906 23.547 -1.463 1 96 54 SER B C 1
ATOM 3397 O O . SER B 1 54 ? -21.109 23.656 -1.165 1 96 54 SER B O 1
ATOM 3399 N N . TYR B 1 55 ? -19.016 24.453 -1.067 1 95.94 55 TYR B N 1
ATOM 3400 C CA . TYR B 1 55 ? -19.375 25.578 -0.207 1 95.94 55 TYR B CA 1
ATOM 3401 C C . TYR B 1 55 ? -19.641 26.828 -1.029 1 95.94 55 TYR B C 1
ATOM 3403 O O . TYR B 1 55 ? -19.266 26.906 -2.199 1 95.94 55 TYR B O 1
ATOM 3411 N N . GLU B 1 56 ? -20.328 27.766 -0.353 1 91.88 56 GLU B N 1
ATOM 3412 C CA . GLU B 1 56 ? -20.5 29.125 -0.887 1 91.88 56 GLU B CA 1
ATOM 3413 C C . GLU B 1 56 ? -19.547 30.094 -0.208 1 91.88 56 GLU B C 1
ATOM 3415 O O . GLU B 1 56 ? -19 29.797 0.85 1 91.88 56 GLU B O 1
ATOM 3420 N N . LYS B 1 57 ? -19.375 31.172 -0.862 1 90.25 57 LYS B N 1
ATOM 3421 C CA . LYS B 1 57 ? -18.5 32.188 -0.308 1 90.25 57 LYS B CA 1
ATOM 3422 C C . LYS B 1 57 ? -18.953 32.625 1.083 1 90.25 57 LYS B C 1
ATOM 3424 O O . LYS B 1 57 ? -18.141 32.781 1.992 1 90.25 57 LYS B O 1
ATOM 3429 N N . LYS B 1 58 ? -20.25 32.812 1.163 1 89.31 58 LYS B N 1
ATOM 3430 C CA . LYS B 1 58 ? -20.828 33.094 2.479 1 89.31 58 LYS B CA 1
ATOM 3431 C C . LYS B 1 58 ? -21.312 31.812 3.145 1 89.31 58 LYS B C 1
ATOM 3433 O O . LYS B 1 58 ? -22.188 31.125 2.611 1 89.31 58 LYS B O 1
ATOM 3438 N N . MET B 1 59 ? -20.594 31.516 4.234 1 90.69 59 MET B N 1
ATOM 3439 C CA . MET B 1 59 ? -20.938 30.281 4.918 1 90.69 59 MET B CA 1
ATOM 3440 C C . MET B 1 59 ? -21.391 30.547 6.352 1 90.69 59 MET B C 1
ATOM 3442 O O . MET B 1 59 ? -20.891 31.469 6.996 1 90.69 59 MET B O 1
ATOM 3446 N N . THR B 1 60 ? -22.359 29.734 6.793 1 94.31 60 THR B N 1
ATOM 3447 C CA . THR B 1 60 ? -22.828 29.844 8.164 1 94.31 60 THR B CA 1
ATOM 3448 C C . THR B 1 60 ? -22.297 28.688 9.016 1 94.31 60 THR B C 1
ATOM 3450 O O . THR B 1 60 ? -22.375 28.734 10.242 1 94.31 60 THR B O 1
ATOM 3453 N N . SER B 1 61 ? -21.781 27.703 8.32 1 96.31 61 SER B N 1
ATOM 3454 C CA . SER B 1 61 ? -21.188 26.594 9.047 1 96.31 61 SER B CA 1
ATOM 3455 C C . SER B 1 61 ? -20.219 25.812 8.156 1 96.31 61 SER B C 1
ATOM 3457 O O . SER B 1 61 ? -20.25 25.953 6.934 1 96.31 61 SER B O 1
ATOM 3459 N N . ILE B 1 62 ? -19.375 25.078 8.781 1 97.06 62 ILE B N 1
ATOM 3460 C CA . ILE B 1 62 ? -18.422 24.219 8.094 1 97.06 62 ILE B CA 1
ATOM 3461 C C . ILE B 1 62 ? -18.422 22.828 8.75 1 97.06 62 ILE B C 1
ATOM 3463 O O . ILE B 1 62 ? -18.438 22.719 9.977 1 97.06 62 ILE B O 1
ATOM 3467 N N . ASN B 1 63 ? -18.484 21.828 7.918 1 98.12 63 ASN B N 1
ATOM 3468 C CA . ASN B 1 63 ? -18.406 20.453 8.398 1 98.12 63 ASN B CA 1
ATOM 3469 C C . ASN B 1 63 ? -16.969 19.984 8.547 1 98.12 63 ASN B C 1
ATOM 3471 O O . ASN B 1 63 ? -16.141 20.219 7.668 1 98.12 63 ASN B O 1
ATOM 3475 N N . LEU B 1 64 ? -16.734 19.312 9.68 1 98.19 64 LEU B N 1
ATOM 3476 C CA . LEU B 1 64 ? -15.367 18.891 9.969 1 98.19 64 LEU B CA 1
ATOM 3477 C C . LEU B 1 64 ? -15.312 17.406 10.281 1 98.19 64 LEU B C 1
ATOM 3479 O O . LEU B 1 64 ? -16.25 16.859 10.875 1 98.19 64 LEU B O 1
ATOM 3483 N N . GLY B 1 65 ? -14.266 16.781 9.852 1 98.19 65 GLY B N 1
ATOM 3484 C CA . GLY B 1 65 ? -13.812 15.492 10.352 1 98.19 65 GLY B CA 1
ATOM 3485 C C . GLY B 1 65 ? -12.461 15.562 11.031 1 98.19 65 GLY B C 1
ATOM 3486 O O . GLY B 1 65 ? -11.547 16.234 10.555 1 98.19 65 GLY B O 1
ATOM 3487 N N . MET B 1 66 ? -12.375 14.906 12.148 1 98.25 66 MET B N 1
ATOM 3488 C CA . MET B 1 66 ? -11.125 14.836 12.898 1 98.25 66 MET B CA 1
ATOM 3489 C C . MET B 1 66 ? -10.797 13.391 13.266 1 98.25 66 MET B C 1
ATOM 3491 O O . MET B 1 66 ? -11.695 12.555 13.391 1 98.25 66 MET B O 1
ATOM 3495 N N . ILE B 1 67 ? -9.492 13.133 13.406 1 97.81 67 ILE B N 1
ATOM 3496 C CA . ILE B 1 67 ? -9.086 11.766 13.688 1 97.81 67 ILE B CA 1
ATOM 3497 C C . ILE B 1 67 ? -8.109 11.75 14.867 1 97.81 67 ILE B C 1
ATOM 3499 O O . ILE B 1 67 ? -7.293 12.664 15.016 1 97.81 67 ILE B O 1
ATOM 3503 N N . SER B 1 68 ? -8.18 10.695 15.656 1 94.75 68 SER B N 1
ATOM 3504 C CA . SER B 1 68 ? -7.309 10.578 16.812 1 94.75 68 SER B CA 1
ATOM 3505 C C . SER B 1 68 ? -6.121 9.672 16.516 1 94.75 68 SER B C 1
ATOM 3507 O O . SER B 1 68 ? -6.188 8.82 15.633 1 94.75 68 SER B O 1
ATOM 3509 N N . ASP B 1 69 ? -5.078 9.867 17.172 1 92.62 69 ASP B N 1
ATOM 3510 C CA . ASP B 1 69 ? -3.92 8.984 17.281 1 92.62 69 ASP B CA 1
ATOM 3511 C C . ASP B 1 69 ? -3.586 8.711 18.75 1 92.62 69 ASP B C 1
ATOM 3513 O O . ASP B 1 69 ? -3.027 9.57 19.438 1 92.62 69 ASP B O 1
ATOM 3517 N N . ASP B 1 70 ? -3.822 7.52 19.188 1 81.56 70 ASP B N 1
ATOM 3518 C CA . ASP B 1 70 ? -3.65 7.195 20.594 1 81.56 70 ASP B CA 1
ATOM 3519 C C . ASP B 1 70 ? -2.355 6.422 20.828 1 81.56 70 ASP B C 1
ATOM 3521 O O . ASP B 1 70 ? -2.199 5.758 21.859 1 81.56 70 ASP B O 1
ATOM 3525 N N . ASP B 1 71 ? -1.517 6.406 19.891 1 77.44 71 ASP B N 1
ATOM 3526 C CA . ASP B 1 71 ? -0.219 5.742 19.953 1 77.44 71 ASP B CA 1
ATOM 3527 C C . ASP B 1 71 ? -0.368 4.285 20.391 1 77.44 71 ASP B C 1
ATOM 3529 O O . ASP B 1 71 ? -1.144 3.531 19.797 1 77.44 71 ASP B O 1
ATOM 3533 N N . GLU B 1 72 ? 0.289 3.91 21.422 1 73.12 72 GLU B N 1
ATOM 3534 C CA . GLU B 1 72 ? 0.329 2.512 21.844 1 73.12 72 GLU B CA 1
ATOM 3535 C C . GLU B 1 72 ? -1.014 2.072 22.422 1 73.12 72 GLU B C 1
ATOM 3537 O O . GLU B 1 72 ? -1.275 0.874 22.562 1 73.12 72 GLU B O 1
ATOM 3542 N N . LEU B 1 73 ? -1.884 3.035 22.609 1 72.19 73 LEU B N 1
ATOM 3543 C CA . LEU B 1 73 ? -3.178 2.711 23.203 1 72.19 73 LEU B CA 1
ATOM 3544 C C . LEU B 1 73 ? -4.184 2.312 22.125 1 72.19 73 LEU B C 1
ATOM 3546 O O . LEU B 1 73 ? -5.336 1.999 22.422 1 72.19 73 LEU B O 1
ATOM 3550 N N . THR B 1 74 ? -3.695 2.186 20.953 1 77.69 74 THR B N 1
ATOM 3551 C CA . THR B 1 74 ? -4.59 1.903 19.828 1 77.69 74 THR B CA 1
ATOM 3552 C C . THR B 1 74 ? -4.945 0.42 19.797 1 77.69 74 THR B C 1
ATOM 3554 O O . THR B 1 74 ? -5.867 0.02 19.078 1 77.69 74 THR B O 1
ATOM 3557 N N . ARG B 1 75 ? -4.379 -0.396 20.531 1 81.44 75 ARG B N 1
ATOM 3558 C CA . ARG B 1 75 ? -4.605 -1.836 20.453 1 81.44 75 ARG B CA 1
ATOM 3559 C C . ARG B 1 75 ? -6.039 -2.184 20.844 1 81.44 75 ARG B C 1
ATOM 3561 O O . ARG B 1 75 ? -6.578 -1.641 21.812 1 81.44 75 ARG B O 1
ATOM 3568 N N . TYR B 1 76 ? -6.629 -2.982 20.156 1 84.19 76 TYR B N 1
ATOM 3569 C CA . TYR B 1 76 ? -7.98 -3.506 20.328 1 84.19 76 TYR B CA 1
ATOM 3570 C C . TYR B 1 76 ? -8.023 -5.004 20.062 1 84.19 76 TYR B C 1
ATOM 3572 O O . TYR B 1 76 ? -8.328 -5.43 18.938 1 84.19 76 TYR B O 1
ATOM 3580 N N . GLY B 1 77 ? -7.73 -5.816 21.078 1 81 77 GLY B N 1
ATOM 3581 C CA . GLY B 1 77 ? -7.492 -7.227 20.812 1 81 77 GLY B CA 1
ATOM 3582 C C . GLY B 1 77 ? -6.285 -7.48 19.938 1 81 77 GLY B C 1
ATOM 3583 O O . GLY B 1 77 ? -5.176 -7.047 20.25 1 81 77 GLY B O 1
ATOM 3584 N N . ASN B 1 78 ? -6.566 -8.086 18.797 1 81.31 78 ASN B N 1
ATOM 3585 C CA . ASN B 1 78 ? -5.508 -8.32 17.828 1 81.31 78 ASN B CA 1
ATOM 3586 C C . ASN B 1 78 ? -5.508 -7.262 16.734 1 81.31 78 ASN B C 1
ATOM 3588 O O . ASN B 1 78 ? -4.699 -7.324 15.797 1 81.31 78 ASN B O 1
ATOM 3592 N N . ASP B 1 79 ? -6.395 -6.297 17.031 1 90.44 79 ASP B N 1
ATOM 3593 C CA . ASP B 1 79 ? -6.539 -5.234 16.031 1 90.44 79 ASP B CA 1
ATOM 3594 C C . ASP B 1 79 ? -6.148 -3.881 16.625 1 90.44 79 ASP B C 1
ATOM 3596 O O . ASP B 1 79 ? -5.598 -3.811 17.719 1 90.44 79 ASP B O 1
ATOM 3600 N N . TYR B 1 80 ? -6.301 -2.883 15.859 1 91.81 80 TYR B N 1
ATOM 3601 C CA . TYR B 1 80 ? -5.988 -1.511 16.25 1 91.81 80 TYR B CA 1
ATOM 3602 C C . TYR B 1 80 ? -7.133 -0.57 15.883 1 91.81 80 TYR B C 1
ATOM 3604 O O . TYR B 1 80 ? -7.77 -0.731 14.836 1 91.81 80 TYR B O 1
ATOM 3612 N N . TYR B 1 81 ? -7.352 0.405 16.75 1 92.94 81 TYR B N 1
ATOM 3613 C CA . TYR B 1 81 ? -8.453 1.313 16.453 1 92.94 81 TYR B CA 1
ATOM 3614 C C . TYR B 1 81 ? -7.996 2.766 16.516 1 92.94 81 TYR B C 1
ATOM 3616 O O . TYR B 1 81 ? -6.969 3.072 17.125 1 92.94 81 TYR B O 1
ATOM 3624 N N . CYS B 1 82 ? -8.664 3.615 15.844 1 93.94 82 CYS B N 1
ATOM 3625 C CA . CYS B 1 82 ? -8.688 5.059 16.031 1 93.94 82 CYS B CA 1
ATOM 3626 C C . CYS B 1 82 ? -10.117 5.586 16.047 1 93.94 82 CYS B C 1
ATOM 3628 O O . CYS B 1 82 ? -11.062 4.824 15.852 1 93.94 82 CYS B O 1
ATOM 3630 N N . GLN B 1 83 ? -10.195 6.82 16.453 1 94.81 83 GLN B N 1
ATOM 3631 C CA . GLN B 1 83 ? -11.531 7.406 16.516 1 94.81 83 GLN B CA 1
ATOM 3632 C C . GLN B 1 83 ? -11.664 8.578 15.547 1 94.81 83 GLN B C 1
ATOM 3634 O O . GLN B 1 83 ? -10.75 9.406 15.438 1 94.81 83 GLN B O 1
ATOM 3639 N N . ILE B 1 84 ? -12.781 8.539 14.852 1 96.69 84 ILE B N 1
ATOM 3640 C CA . ILE B 1 84 ? -13.109 9.68 14.008 1 96.69 84 ILE B CA 1
ATOM 3641 C C . ILE B 1 84 ? -14.203 10.516 14.664 1 96.69 84 ILE B C 1
ATOM 3643 O O . ILE B 1 84 ? -15.172 9.969 15.195 1 96.69 84 ILE B O 1
ATOM 3647 N N . TYR B 1 85 ? -13.977 11.812 14.719 1 96.75 85 TYR B N 1
ATOM 3648 C CA . TYR B 1 85 ? -14.922 12.781 15.258 1 96.75 85 TYR B CA 1
ATOM 3649 C C . TYR B 1 85 ? -15.484 13.664 14.148 1 96.75 85 TYR B C 1
ATOM 3651 O O . TYR B 1 85 ? -14.734 14.273 13.383 1 96.75 85 TYR B O 1
ATOM 3659 N N . LEU B 1 86 ? -16.766 13.656 14.078 1 97.44 86 LEU B N 1
ATOM 3660 C CA . LEU B 1 86 ? -17.453 14.555 13.156 1 97.44 86 LEU B CA 1
ATOM 3661 C C . LEU B 1 86 ? -18.062 15.734 13.906 1 97.44 86 LEU B C 1
ATOM 3663 O O . LEU B 1 86 ? -18.531 15.586 15.039 1 97.44 86 LEU B O 1
ATOM 3667 N N . GLY B 1 87 ? -17.969 16.859 13.281 1 97.19 87 GLY B N 1
ATOM 3668 C CA . GLY B 1 87 ? -18.516 18.062 13.898 1 97.19 87 GLY B CA 1
ATOM 3669 C C . GLY B 1 87 ? -18.688 19.219 12.93 1 97.19 87 GLY B C 1
ATOM 3670 O O . GLY B 1 87 ? -18.531 19.031 11.719 1 97.19 87 GLY B O 1
ATOM 3671 N N . LYS B 1 88 ? -19.125 20.375 13.562 1 97 8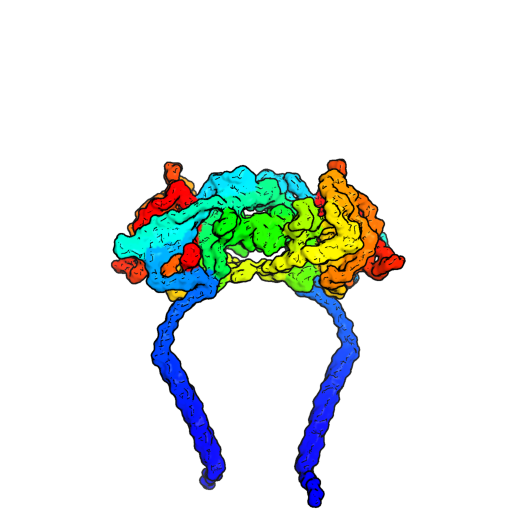8 LYS B N 1
ATOM 3672 C CA . LYS B 1 88 ? -19.359 21.594 12.781 1 97 88 LYS B CA 1
ATOM 3673 C C . LYS B 1 88 ? -18.844 22.828 13.508 1 97 88 LYS B C 1
ATOM 3675 O O . LYS B 1 88 ? -18.875 22.891 14.742 1 97 88 LYS B O 1
ATOM 3680 N N . ILE B 1 89 ? -18.281 23.688 12.727 1 97.69 89 ILE B N 1
ATOM 3681 C CA . ILE B 1 89 ? -18.078 25.047 13.227 1 97.69 89 ILE B CA 1
ATOM 3682 C C . ILE B 1 89 ? -19.188 25.953 12.719 1 97.69 89 ILE B C 1
ATOM 3684 O O . ILE B 1 89 ? -19.391 26.094 11.516 1 97.69 89 ILE B O 1
ATOM 3688 N N . PHE B 1 90 ? -19.906 26.531 13.641 1 97.12 90 PHE B N 1
ATOM 3689 C CA . PHE B 1 90 ? -20.906 27.531 13.305 1 97.12 90 PHE B CA 1
ATOM 3690 C C . PHE B 1 90 ? -20.297 28.922 13.289 1 97.12 90 PHE B C 1
ATOM 3692 O O . PHE B 1 90 ? -19.594 29.312 14.227 1 97.12 90 PHE B O 1
ATOM 3699 N N . ILE B 1 91 ? -20.547 29.594 12.25 1 95.12 91 ILE B N 1
ATOM 3700 C CA . ILE B 1 91 ? -20.031 30.938 12.039 1 95.12 91 ILE B CA 1
ATOM 3701 C C . ILE B 1 91 ? -21.156 31.969 12.25 1 95.12 91 ILE B C 1
ATOM 3703 O O . ILE B 1 91 ? -22.031 32.094 11.406 1 95.12 91 ILE B O 1
ATOM 3707 N N . THR B 1 92 ? -21.078 32.656 13.383 1 90.88 92 THR B N 1
ATOM 3708 C CA . THR B 1 92 ? -22.109 33.625 13.703 1 90.88 92 THR B CA 1
ATOM 3709 C C . THR B 1 92 ? -21.5 35 13.953 1 90.88 92 THR B C 1
ATOM 3711 O O . THR B 1 92 ? -20.266 35.156 13.961 1 90.88 92 THR B O 1
ATOM 3714 N N . GLU B 1 93 ? -22.359 36 14.141 1 89.12 93 GLU B N 1
ATOM 3715 C CA . GLU B 1 93 ? -21.891 37.344 14.469 1 89.12 93 GLU B CA 1
ATOM 3716 C C . GLU B 1 93 ? -21.203 37.375 15.828 1 89.12 93 GLU B C 1
ATOM 3718 O O . GLU B 1 93 ? -20.344 38.219 16.078 1 89.12 93 GLU B O 1
ATOM 3723 N N . LYS B 1 94 ? -21.547 36.5 16.672 1 89.88 94 LYS B N 1
ATOM 3724 C CA . LYS B 1 94 ? -21 36.469 18.016 1 89.88 94 LYS B CA 1
ATOM 3725 C C . LYS B 1 94 ? -19.656 35.75 18.047 1 89.88 94 LYS B C 1
ATOM 3727 O O . LYS B 1 94 ? -18.938 35.812 19.047 1 89.88 94 LYS B O 1
ATOM 3732 N N . GLY B 1 95 ? -19.375 35.062 16.906 1 92.88 95 GLY B N 1
ATOM 3733 C CA . GLY B 1 95 ? -18.125 34.312 16.859 1 92.88 95 GLY B CA 1
ATOM 3734 C C . GLY B 1 95 ? -18.281 32.906 16.297 1 92.88 95 GLY B C 1
ATOM 3735 O O . GLY B 1 95 ? -19.359 32.531 15.852 1 92.88 95 GLY B O 1
ATOM 3736 N N . TRP B 1 96 ? -17.125 32.188 16.297 1 96.62 96 TRP B N 1
ATOM 3737 C CA . TRP B 1 96 ? -17.109 30.797 15.797 1 96.62 96 TRP B CA 1
ATOM 3738 C C . TRP B 1 96 ? -17.266 29.812 16.953 1 96.62 96 TRP B C 1
ATOM 3740 O O . TRP B 1 96 ? -16.641 29.969 18 1 96.62 96 TRP B O 1
ATOM 3750 N N . GLU B 1 97 ? -18.125 28.828 16.734 1 96.62 97 GLU B N 1
ATOM 3751 C CA . GLU B 1 97 ? -18.359 27.812 17.75 1 96.62 97 GLU B CA 1
ATOM 3752 C C . GLU B 1 97 ? -18.312 26.406 17.156 1 96.62 97 GLU B C 1
ATOM 3754 O O . GLU B 1 97 ? -18.984 26.125 16.172 1 96.62 97 GLU B O 1
ATOM 3759 N N . TYR B 1 98 ? -17.516 25.562 17.797 1 97.38 98 TYR B N 1
ATOM 3760 C CA . TYR B 1 98 ? -17.438 24.156 17.375 1 97.38 98 TYR B CA 1
ATOM 3761 C C . TYR B 1 98 ? -18.453 23.312 18.141 1 97.38 98 TYR B C 1
ATOM 3763 O O . TYR B 1 98 ? -18.594 23.453 19.359 1 97.38 98 TYR B O 1
ATOM 3771 N N . VAL B 1 99 ? -19.156 22.391 17.438 1 97.06 99 VAL B N 1
ATOM 3772 C CA . VAL B 1 99 ? -20.078 21.422 18.016 1 97.06 99 VAL B CA 1
ATOM 3773 C C . VAL B 1 99 ? -19.797 20.031 17.438 1 97.06 99 VAL B C 1
ATOM 3775 O O . VAL B 1 99 ? -19.828 19.844 16.219 1 97.06 99 VAL B O 1
ATOM 3778 N N . GLU B 1 100 ? -19.516 19.062 18.297 1 96.69 100 GLU B N 1
ATOM 3779 C CA . GLU B 1 100 ? -19.375 17.688 17.828 1 96.69 100 GLU B CA 1
ATOM 3780 C C . GLU B 1 100 ? -20.719 17.078 17.5 1 96.69 100 GLU B C 1
ATOM 3782 O O . GLU B 1 100 ? -21.688 17.234 18.25 1 96.69 100 GLU B O 1
ATOM 3787 N N . THR B 1 101 ? -20.797 16.391 16.406 1 95.62 101 THR B N 1
ATOM 3788 C CA . THR B 1 101 ? -22.047 15.773 16 1 95.62 101 THR B CA 1
ATOM 3789 C C . THR B 1 101 ? -22.016 14.273 16.281 1 95.62 101 THR B C 1
ATOM 3791 O O . THR B 1 101 ? -23.031 13.68 16.641 1 95.62 101 THR B O 1
ATOM 3794 N N . SER B 1 102 ? -20.906 13.594 16.094 1 95.12 102 SER B N 1
ATOM 3795 C CA . SER B 1 102 ? -20.781 12.164 16.344 1 95.12 102 SER B CA 1
ATOM 3796 C C . SER B 1 102 ? -19.312 11.742 16.375 1 95.12 102 SER B C 1
ATOM 3798 O O . SER B 1 102 ? -18.438 12.492 15.922 1 95.12 102 SER B O 1
ATOM 3800 N N . HIS B 1 103 ? -19.047 10.602 16.938 1 94.81 103 HIS B N 1
ATOM 3801 C CA . HIS B 1 103 ? -17.734 9.953 16.844 1 94.81 103 HIS B CA 1
ATOM 3802 C C . HIS B 1 103 ? -17.875 8.438 16.766 1 94.81 103 HIS B C 1
ATOM 3804 O O . HIS B 1 103 ? -18.891 7.883 17.203 1 94.81 103 HIS B O 1
ATOM 3810 N N . SER B 1 104 ? -16.984 7.816 16.172 1 95.56 104 SER B N 1
ATOM 3811 C CA . SER B 1 104 ? -17 6.363 16.016 1 95.56 104 SER B CA 1
ATOM 3812 C C . SER B 1 104 ? -15.594 5.801 15.922 1 95.56 104 SER B C 1
ATOM 3814 O O . SER B 1 104 ? -14.641 6.535 15.648 1 95.56 104 SER B O 1
ATOM 3816 N N . LYS B 1 105 ? -15.516 4.5 16.172 1 94 105 LYS B N 1
ATOM 3817 C CA . LYS B 1 105 ? -14.234 3.814 16.062 1 94 105 LYS B CA 1
ATOM 3818 C C . LYS B 1 105 ? -14 3.279 14.656 1 94 105 LYS B C 1
ATOM 3820 O O . LYS B 1 105 ? -14.938 2.793 14.008 1 94 105 LYS B O 1
ATOM 3825 N N . LEU B 1 106 ? -12.844 3.439 14.219 1 96.19 106 LEU B N 1
ATOM 3826 C CA . LEU B 1 106 ? -12.352 2.799 13 1 96.19 106 LEU B CA 1
ATOM 3827 C C . LEU B 1 106 ? -11.312 1.732 13.336 1 96.19 106 LEU B C 1
ATOM 3829 O O . LEU B 1 106 ? -10.359 1.999 14.062 1 96.19 106 LEU B O 1
ATOM 3833 N N . ILE B 1 107 ? -11.5 0.546 12.766 1 94.5 107 ILE B N 1
ATOM 3834 C CA . ILE B 1 107 ? -10.664 -0.586 13.148 1 94.5 107 ILE B CA 1
ATOM 3835 C C . ILE B 1 107 ? -9.844 -1.052 11.953 1 94.5 107 ILE B C 1
ATOM 3837 O O . ILE B 1 107 ? -10.352 -1.133 10.836 1 94.5 107 ILE B O 1
ATOM 3841 N N . SER B 1 108 ? -8.57 -1.318 12.188 1 93.12 108 SER B N 1
ATOM 3842 C CA . SER B 1 108 ? -7.684 -1.899 11.188 1 93.12 108 SER B CA 1
ATOM 3843 C C . SER B 1 108 ? -6.879 -3.059 11.766 1 93.12 108 SER B C 1
ATOM 3845 O O . SER B 1 108 ? -6.551 -3.062 12.953 1 93.12 108 SER B O 1
ATOM 3847 N N . LYS B 1 109 ? -6.508 -4.004 10.898 1 89.69 109 LYS B N 1
ATOM 3848 C CA . LYS B 1 109 ? -5.695 -5.145 11.312 1 89.69 109 LYS B CA 1
ATOM 3849 C C . LYS B 1 109 ? -4.234 -4.949 10.922 1 89.69 109 LYS B C 1
ATOM 3851 O O . LYS B 1 109 ? -3.367 -5.723 11.336 1 89.69 109 LYS B O 1
ATOM 3856 N N . PHE B 1 110 ? -3.984 -3.975 10.195 1 92.38 110 PHE B N 1
ATOM 3857 C CA . PHE B 1 110 ? -2.631 -3.748 9.703 1 92.38 110 PHE B CA 1
ATOM 3858 C C . PHE B 1 110 ? -1.757 -3.125 10.781 1 92.38 110 PHE B C 1
ATOM 3860 O O . PHE B 1 110 ? -2.201 -2.232 11.508 1 92.38 110 PHE B O 1
ATOM 3867 N N . ASN B 1 111 ? -0.568 -3.662 10.867 1 88.69 111 ASN B N 1
ATOM 3868 C CA . ASN B 1 111 ? 0.37 -3.072 11.812 1 88.69 111 ASN B CA 1
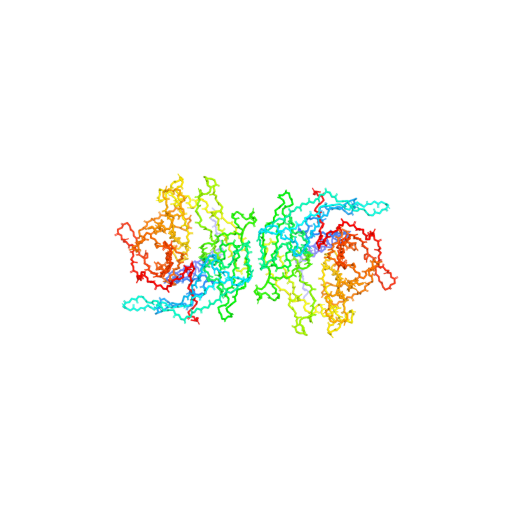ATOM 3869 C C . ASN B 1 111 ? 1.817 -3.318 11.398 1 88.69 111 ASN B C 1
ATOM 3871 O O . ASN B 1 111 ? 2.078 -4.066 10.453 1 88.69 111 ASN B O 1
ATOM 3875 N N . LYS B 1 112 ? 2.625 -2.611 11.898 1 88.12 112 LYS B N 1
ATOM 3876 C CA . LYS B 1 112 ? 4.074 -2.773 11.812 1 88.12 112 LYS B CA 1
ATOM 3877 C C . LYS B 1 112 ? 4.684 -3.002 13.195 1 88.12 112 LYS B C 1
ATOM 3879 O O . LYS B 1 112 ? 4.664 -2.109 14.047 1 88.12 112 LYS B O 1
ATOM 3884 N N . GLY B 1 113 ? 5.184 -4.23 13.312 1 83.94 113 GLY B N 1
ATOM 3885 C CA . GLY B 1 113 ? 5.594 -4.625 14.656 1 83.94 113 GLY B CA 1
ATOM 3886 C C . GLY B 1 113 ? 4.422 -4.824 15.602 1 83.94 113 GLY B C 1
ATOM 3887 O O . GLY B 1 113 ? 3.746 -5.855 15.547 1 83.94 113 GLY B O 1
ATOM 3888 N N . THR B 1 114 ? 4.211 -3.826 16.438 1 81.94 114 THR B N 1
ATOM 3889 C CA . THR B 1 114 ? 3.115 -3.936 17.391 1 81.94 114 THR B CA 1
ATOM 3890 C C . THR B 1 114 ? 2.273 -2.662 17.391 1 81.94 114 THR B C 1
ATOM 3892 O O . THR B 1 114 ? 1.52 -2.416 18.344 1 81.94 114 THR B O 1
ATOM 3895 N N . ARG B 1 115 ? 2.467 -1.965 16.375 1 87.19 115 ARG B N 1
ATOM 3896 C CA . ARG B 1 115 ? 1.754 -0.693 16.312 1 87.19 115 ARG B CA 1
ATOM 3897 C C . ARG B 1 115 ? 1.055 -0.519 14.969 1 87.19 115 ARG B C 1
ATOM 3899 O O . ARG B 1 115 ? 1.576 -0.936 13.93 1 87.19 115 ARG B O 1
ATOM 3906 N N . GLY B 1 116 ? -0.152 0.027 15.086 1 88.56 116 GLY B N 1
ATOM 3907 C CA . GLY B 1 116 ? -0.924 0.247 13.875 1 88.56 116 GLY B CA 1
ATOM 3908 C C . GLY B 1 116 ? -2.121 1.156 14.086 1 88.56 116 GLY B C 1
ATOM 3909 O O . GLY B 1 116 ? -2.512 1.422 15.227 1 88.56 116 GLY B O 1
ATOM 3910 N N . ASN B 1 117 ? -2.5 1.693 12.953 1 93.12 117 ASN B N 1
ATOM 3911 C CA . ASN B 1 117 ? -3.695 2.529 12.906 1 93.12 117 ASN B CA 1
ATOM 3912 C C . ASN B 1 117 ? -3.512 3.818 13.703 1 93.12 117 ASN B C 1
ATOM 3914 O O . ASN B 1 117 ? -4.434 4.266 14.391 1 93.12 117 ASN B O 1
ATOM 3918 N N . GLU B 1 118 ? -2.359 4.359 13.711 1 93.94 118 GLU B N 1
ATOM 3919 C CA . GLU B 1 118 ? -2.043 5.668 14.281 1 93.94 118 GLU B CA 1
ATOM 3920 C C . GLU B 1 118 ? -2.15 6.766 13.227 1 93.94 118 GLU B C 1
ATOM 3922 O O . GLU B 1 118 ? -1.138 7.312 12.789 1 93.94 118 GLU B O 1
ATOM 3927 N N . LEU B 1 119 ? -3.365 7.137 12.883 1 96.5 119 LEU B N 1
ATOM 3928 C CA . LEU B 1 119 ? -3.604 8.086 11.805 1 96.5 119 LEU B CA 1
ATOM 3929 C C . LEU B 1 119 ? -3.289 9.508 12.258 1 96.5 119 LEU B C 1
ATOM 3931 O O . LEU B 1 119 ? -3.812 9.977 13.273 1 96.5 119 LEU B O 1
ATOM 3935 N N . SER B 1 120 ? -2.443 10.172 11.477 1 96.81 120 SER B N 1
ATOM 3936 C CA . SER B 1 120 ? -1.897 11.453 11.914 1 96.81 120 SER B CA 1
ATOM 3937 C C . SER B 1 120 ? -2.402 12.594 11.031 1 96.81 120 SER B C 1
ATOM 3939 O O . SER B 1 120 ? -2.164 13.766 11.336 1 96.81 120 SER B O 1
ATOM 3941 N N . GLU B 1 121 ? -3.104 12.305 9.969 1 98.31 121 GLU B N 1
ATOM 3942 C CA . GLU B 1 121 ? -3.568 13.359 9.07 1 98.31 121 GLU B CA 1
ATOM 3943 C C . GLU B 1 121 ? -4.762 12.891 8.242 1 98.31 121 GLU B C 1
ATOM 3945 O O . GLU B 1 121 ? -4.887 11.703 7.941 1 98.31 121 GLU B O 1
ATOM 3950 N N . LEU B 1 122 ? -5.609 13.875 7.887 1 98.75 122 LEU B N 1
ATOM 3951 C CA . LEU B 1 122 ? -6.734 13.664 6.984 1 98.75 122 LEU B CA 1
ATOM 3952 C C . LEU B 1 122 ? -6.633 14.578 5.766 1 98.75 122 LEU B C 1
ATOM 3954 O O . LEU B 1 122 ? -6.238 15.742 5.891 1 98.75 122 LEU B O 1
ATOM 3958 N N . VAL B 1 123 ? -7.004 14.055 4.625 1 98.81 123 VAL B N 1
ATOM 3959 C CA . VAL B 1 123 ? -7.086 14.852 3.404 1 98.81 123 VAL B CA 1
ATOM 3960 C C . VAL B 1 123 ? -8.312 14.43 2.602 1 98.81 123 VAL B C 1
ATOM 3962 O O . VAL B 1 123 ? -8.508 13.25 2.316 1 98.81 123 VAL B O 1
ATOM 3965 N N . TRP B 1 124 ? -9.18 15.398 2.342 1 98.62 124 TRP B N 1
ATOM 3966 C CA . TRP B 1 124 ? -10.211 15.156 1.34 1 98.62 124 TRP B CA 1
ATOM 3967 C C . TRP B 1 124 ? -9.664 15.344 -0.069 1 98.62 124 TRP B C 1
ATOM 3969 O O . TRP B 1 124 ? -9.086 16.391 -0.38 1 98.62 124 TRP B O 1
ATOM 3979 N N . TYR B 1 125 ? -9.828 14.312 -0.9 1 98.56 125 TYR B N 1
ATOM 3980 C CA . TYR B 1 125 ? -9.242 14.336 -2.236 1 98.56 125 TYR B CA 1
ATOM 3981 C C . TYR B 1 125 ? -10.078 13.523 -3.213 1 98.56 125 TYR B C 1
ATOM 3983 O O . TYR B 1 125 ? -10.312 12.328 -3.002 1 98.56 125 TYR B O 1
ATOM 3991 N N . ASN B 1 126 ? -10.57 14.18 -4.27 1 97.81 126 ASN B N 1
ATOM 3992 C CA . ASN B 1 126 ? -11.281 13.516 -5.359 1 97.81 126 ASN B CA 1
ATOM 3993 C C . ASN B 1 126 ? -12.445 12.672 -4.844 1 97.81 126 ASN B C 1
ATOM 3995 O O . ASN B 1 126 ? -12.523 11.477 -5.129 1 97.81 126 ASN B O 1
ATOM 3999 N N . LYS B 1 127 ? -13.289 13.258 -3.982 1 97.06 127 LYS B N 1
ATOM 4000 C CA . LYS B 1 127 ? -14.57 12.758 -3.49 1 97.06 127 LYS B CA 1
ATOM 4001 C C . LYS B 1 127 ? -14.367 11.703 -2.406 1 97.06 127 LYS B C 1
ATOM 4003 O O . LYS B 1 127 ? -15.289 10.953 -2.084 1 97.06 127 LYS B O 1
ATOM 4008 N N . LYS B 1 128 ? -13.164 11.641 -1.891 1 97.62 128 LYS B N 1
ATOM 4009 C CA . LYS B 1 128 ? -12.859 10.648 -0.862 1 97.62 128 LYS B CA 1
ATOM 4010 C C . LYS B 1 128 ? -12.094 11.281 0.297 1 97.62 128 LYS B C 1
ATOM 4012 O O . LYS B 1 128 ? -11.344 12.242 0.102 1 97.62 128 LYS B O 1
ATOM 4017 N N . LEU B 1 129 ? -12.336 10.734 1.476 1 98.62 129 LEU B N 1
ATOM 4018 C CA . LEU B 1 129 ? -11.547 11.109 2.643 1 98.62 129 LEU B CA 1
ATOM 4019 C C . LEU B 1 129 ? -10.406 10.117 2.865 1 98.62 129 LEU B C 1
ATOM 4021 O O . LEU B 1 129 ? -10.641 8.906 2.965 1 98.62 129 LEU B O 1
ATOM 4025 N N . TYR B 1 130 ? -9.211 10.656 2.93 1 98.75 130 TYR B N 1
ATOM 4026 C CA . TYR B 1 130 ? -8.039 9.812 3.182 1 98.75 130 TYR B CA 1
ATOM 4027 C C . TYR B 1 130 ? -7.473 10.07 4.57 1 98.75 130 TYR B C 1
ATOM 4029 O O . TYR B 1 130 ? -7.461 11.211 5.043 1 98.75 130 TYR B O 1
ATOM 4037 N N . GLY B 1 131 ? -7.047 9.031 5.234 1 98.5 131 GLY B N 1
ATOM 4038 C CA . GLY B 1 131 ? -6.266 9.078 6.461 1 98.5 131 GLY B CA 1
ATOM 4039 C C . GLY B 1 131 ? -4.934 8.359 6.344 1 98.5 131 GLY B C 1
ATOM 4040 O O . GLY B 1 131 ? -4.836 7.324 5.676 1 98.5 131 GLY B O 1
ATOM 4041 N N . PHE B 1 132 ? -3.943 8.867 7.043 1 98.25 132 PHE B N 1
ATOM 4042 C CA . PHE B 1 132 ? -2.604 8.32 6.859 1 98.25 132 PHE B CA 1
ATOM 4043 C C . PHE B 1 132 ? -2.018 7.871 8.195 1 98.25 132 PHE B C 1
ATOM 4045 O O . PHE B 1 132 ? -2.027 8.625 9.164 1 98.25 132 PHE B O 1
ATOM 4052 N N . ASP B 1 133 ? -1.495 6.645 8.203 1 96.38 133 ASP B N 1
ATOM 4053 C CA . ASP B 1 133 ? -0.868 6.039 9.375 1 96.38 133 ASP B CA 1
ATOM 4054 C C . ASP B 1 133 ? 0.614 6.402 9.453 1 96.38 133 ASP B C 1
ATOM 4056 O O . ASP B 1 133 ? 1.37 6.148 8.516 1 96.38 133 ASP B O 1
ATOM 4060 N N . ASP B 1 134 ? 1.043 6.895 10.57 1 94.31 134 ASP B N 1
ATOM 4061 C CA . ASP B 1 134 ? 2.414 7.387 10.672 1 94.31 134 ASP B CA 1
ATOM 4062 C C . ASP B 1 134 ? 3.365 6.27 11.094 1 94.31 134 ASP B C 1
ATOM 4064 O O . ASP B 1 134 ? 4.539 6.52 11.375 1 94.31 134 ASP B O 1
ATOM 4068 N N . LYS B 1 135 ? 2.916 5.066 11.141 1 93.31 135 LYS B N 1
ATOM 4069 C CA . LYS B 1 135 ? 3.762 3.926 11.477 1 93.31 135 LYS B CA 1
ATOM 4070 C C . LYS B 1 135 ? 3.957 3.008 10.273 1 93.31 135 LYS B C 1
ATOM 4072 O O . LYS B 1 135 ? 5.09 2.723 9.883 1 93.31 135 LYS B O 1
ATOM 4077 N N . THR B 1 136 ? 2.877 2.664 9.695 1 94.31 136 THR B N 1
ATOM 4078 C CA . THR B 1 136 ? 2.938 1.699 8.602 1 94.31 136 THR B CA 1
ATOM 4079 C C . THR B 1 136 ? 3.184 2.404 7.27 1 94.31 136 THR B C 1
ATOM 4081 O O . THR B 1 136 ? 3.639 1.783 6.309 1 94.31 136 THR B O 1
ATOM 4084 N N . GLY B 1 137 ? 2.865 3.682 7.215 1 96.62 137 GLY B N 1
ATOM 4085 C CA . GLY B 1 137 ? 2.936 4.375 5.938 1 96.62 137 GLY B CA 1
ATOM 4086 C C . GLY B 1 137 ? 1.742 4.094 5.043 1 96.62 137 GLY B C 1
ATOM 4087 O O . GLY B 1 137 ? 1.699 4.547 3.896 1 96.62 137 GLY B O 1
ATOM 4088 N N . ILE B 1 138 ? 0.741 3.428 5.547 1 97.75 138 ILE B N 1
ATOM 4089 C CA . ILE B 1 138 ? -0.454 3.113 4.77 1 97.75 138 ILE B CA 1
ATOM 4090 C C . ILE B 1 138 ? -1.396 4.316 4.762 1 97.75 138 ILE B C 1
ATOM 4092 O O . ILE B 1 138 ? -1.612 4.949 5.797 1 97.75 138 ILE B O 1
ATOM 4096 N N . GLY B 1 139 ? -1.843 4.684 3.59 1 98.12 139 GLY B N 1
ATOM 4097 C CA . GLY B 1 139 ? -2.965 5.59 3.416 1 98.12 139 GLY B CA 1
ATOM 4098 C C . GLY B 1 139 ? -4.285 4.875 3.197 1 98.12 139 GLY B C 1
ATOM 4099 O O . GLY B 1 139 ? -4.402 4.039 2.299 1 98.12 139 GLY B O 1
ATOM 4100 N N . TYR B 1 140 ? -5.262 5.254 4.016 1 98.31 140 TYR B N 1
ATOM 4101 C CA . TYR B 1 140 ? -6.578 4.633 3.951 1 98.31 140 TYR B CA 1
ATOM 4102 C C . TYR B 1 140 ? -7.602 5.578 3.328 1 98.31 140 TYR B C 1
ATOM 4104 O O . TYR B 1 140 ? -7.562 6.785 3.564 1 98.31 140 TYR B O 1
ATOM 4112 N N . GLU B 1 141 ? -8.461 5.004 2.535 1 98.25 141 GLU B N 1
ATOM 4113 C CA . GLU B 1 141 ? -9.758 5.641 2.309 1 98.25 141 GLU B CA 1
ATOM 4114 C C . GLU B 1 141 ? -10.703 5.387 3.477 1 98.25 141 GLU B C 1
ATOM 4116 O O . GLU B 1 141 ? -10.898 4.242 3.893 1 98.25 141 GLU B O 1
ATOM 4121 N N . ILE B 1 142 ? -11.234 6.387 3.99 1 98.19 142 ILE B N 1
ATOM 4122 C CA . ILE B 1 142 ? -12.133 6.281 5.133 1 98.19 142 ILE B CA 1
ATOM 4123 C C . ILE B 1 142 ? -13.586 6.379 4.656 1 98.19 142 ILE B C 1
ATOM 4125 O O . ILE B 1 142 ? -13.992 7.398 4.098 1 98.19 142 ILE B O 1
ATOM 4129 N N . ASN B 1 143 ? -14.312 5.348 4.836 1 97.31 143 ASN B N 1
ATOM 4130 C CA . ASN B 1 143 ? -15.758 5.387 4.633 1 97.31 143 ASN B CA 1
ATOM 4131 C C . ASN B 1 143 ? -16.5 5.738 5.922 1 97.31 143 ASN B C 1
ATOM 4133 O O . ASN B 1 143 ? -16.703 4.879 6.781 1 97.31 143 ASN B O 1
ATOM 4137 N N . ILE B 1 144 ? -16.875 6.914 6.02 1 95.94 144 ILE B N 1
ATOM 4138 C CA . ILE B 1 144 ? -17.469 7.438 7.25 1 95.94 144 ILE B CA 1
ATOM 4139 C C . ILE B 1 144 ? -18.766 6.707 7.551 1 95.94 144 ILE B C 1
ATOM 4141 O O . ILE B 1 144 ? -19 6.289 8.688 1 95.94 144 ILE B O 1
ATOM 4145 N N . ASP B 1 145 ? -19.625 6.488 6.574 1 94.88 145 ASP B N 1
ATOM 4146 C CA . ASP B 1 145 ? -20.938 5.871 6.762 1 94.88 145 ASP B CA 1
ATOM 4147 C C . ASP B 1 145 ? -20.797 4.434 7.254 1 94.88 145 ASP B C 1
ATOM 4149 O O . ASP B 1 145 ? -21.516 4.008 8.156 1 94.88 145 ASP B O 1
ATOM 4153 N N . ARG B 1 146 ? -19.859 3.758 6.715 1 95.81 146 ARG B N 1
ATOM 4154 C CA . ARG B 1 146 ? -19.688 2.35 7.062 1 95.81 146 ARG B CA 1
ATOM 4155 C C . ARG B 1 146 ? -18.719 2.184 8.227 1 95.81 146 ARG B C 1
ATOM 4157 O O . ARG B 1 146 ? -18.562 1.084 8.758 1 95.81 146 ARG B O 1
ATOM 4164 N N . GLN B 1 147 ? -18.078 3.266 8.57 1 96.31 147 GLN B N 1
ATOM 4165 C CA . GLN B 1 147 ? -17.047 3.238 9.609 1 96.31 147 GLN B CA 1
ATOM 4166 C C . GLN B 1 147 ? -15.977 2.205 9.289 1 96.31 147 GLN B C 1
ATOM 4168 O O . GLN B 1 147 ? -15.641 1.369 10.133 1 96.31 147 GLN B O 1
ATOM 4173 N N . GLU B 1 148 ? -15.492 2.291 8.047 1 96.94 148 GLU B N 1
ATOM 4174 C CA . GLU B 1 148 ? -14.508 1.325 7.562 1 96.94 148 GLU B CA 1
ATOM 4175 C C . GLU B 1 148 ? -13.273 2.025 7.008 1 96.94 148 GLU B C 1
ATOM 4177 O O . GLU B 1 148 ? -13.359 3.158 6.527 1 96.94 148 GLU B O 1
ATOM 4182 N N . LEU B 1 149 ? -12.156 1.328 7.125 1 97.19 149 LEU B N 1
ATOM 4183 C CA . LEU B 1 149 ? -10.883 1.766 6.559 1 97.19 149 LEU B CA 1
ATOM 4184 C C . LEU B 1 149 ? -10.453 0.854 5.414 1 97.19 149 LEU B C 1
ATOM 4186 O O . LEU B 1 149 ? -10.289 -0.353 5.602 1 97.19 149 LEU B O 1
ATOM 4190 N N . TYR B 1 150 ? -10.297 1.428 4.238 1 97.12 150 TYR B N 1
ATOM 4191 C CA . TYR B 1 150 ? -9.797 0.674 3.098 1 97.12 150 TYR B CA 1
ATOM 4192 C C . TYR B 1 150 ? -8.352 1.063 2.781 1 97.12 150 TYR B C 1
ATOM 4194 O O . TYR B 1 150 ? -8.086 2.189 2.354 1 97.12 150 TYR B O 1
ATOM 4202 N N . PRO B 1 151 ? -7.383 0.137 2.994 1 96.94 151 PRO B N 1
ATOM 4203 C CA . PRO B 1 151 ? -6.023 0.494 2.58 1 96.94 151 PRO B CA 1
ATOM 4204 C C . PRO B 1 151 ? -5.91 0.75 1.079 1 96.94 151 PRO B C 1
ATOM 4206 O O . PRO B 1 151 ? -6.414 -0.04 0.275 1 96.94 151 PRO B O 1
ATOM 4209 N N . ARG B 1 152 ? -5.281 1.897 0.672 1 97.5 152 ARG B N 1
ATOM 4210 C CA . ARG B 1 152 ? -5.234 2.275 -0.737 1 97.5 152 ARG B CA 1
ATOM 4211 C C . ARG B 1 152 ? -3.795 2.441 -1.213 1 97.5 152 ARG B C 1
ATOM 4213 O O . ARG B 1 152 ? -3.48 2.152 -2.369 1 97.5 152 ARG B O 1
ATOM 4220 N N . ILE B 1 153 ? -2.967 2.934 -0.323 1 97.25 153 ILE B N 1
ATOM 4221 C CA . ILE B 1 153 ? -1.609 3.291 -0.722 1 97.25 153 ILE B CA 1
ATOM 4222 C C . ILE B 1 153 ? -0.632 2.932 0.396 1 97.25 153 ILE B C 1
ATOM 4224 O O . ILE B 1 153 ? -1.014 2.873 1.567 1 97.25 153 ILE B O 1
ATOM 4228 N N . ILE B 1 154 ? 0.572 2.625 0.06 1 97.62 154 ILE B N 1
ATOM 4229 C CA . ILE B 1 154 ? 1.645 2.432 1.03 1 97.62 154 ILE B CA 1
ATOM 4230 C C . ILE B 1 154 ? 2.873 3.236 0.609 1 97.62 154 ILE B C 1
ATOM 4232 O O . ILE B 1 154 ? 3.297 3.172 -0.548 1 97.62 154 ILE B O 1
ATOM 4236 N N . LEU B 1 155 ? 3.377 4.02 1.523 1 97.94 155 LEU B N 1
ATOM 4237 C CA . LEU B 1 155 ? 4.469 4.945 1.249 1 97.94 155 LEU B CA 1
ATOM 4238 C C . LEU B 1 155 ? 5.715 4.562 2.041 1 97.94 155 LEU B C 1
ATOM 4240 O O . LEU B 1 155 ? 5.625 4.207 3.219 1 97.94 155 LEU B O 1
ATOM 4244 N N . ASN B 1 156 ? 6.859 4.711 1.373 1 96.5 156 ASN B N 1
ATOM 4245 C CA . ASN B 1 156 ? 8.133 4.402 2.012 1 96.5 156 ASN B CA 1
ATOM 4246 C C . ASN B 1 156 ? 8.75 5.641 2.658 1 96.5 156 ASN B C 1
ATOM 4248 O O . ASN B 1 156 ? 8.57 6.754 2.166 1 96.5 156 ASN B O 1
ATOM 4252 N N . GLU B 1 157 ? 9.43 5.32 3.686 1 95.62 157 GLU B N 1
ATOM 4253 C CA . GLU B 1 157 ? 10.242 6.391 4.258 1 95.62 157 GLU B CA 1
ATOM 4254 C C . GLU B 1 157 ? 11.344 6.816 3.301 1 95.62 157 GLU B C 1
ATOM 4256 O O . GLU B 1 157 ? 11.812 6.016 2.486 1 95.62 157 GLU B O 1
ATOM 4261 N N . GLY B 1 158 ? 11.711 8.031 3.424 1 94.38 158 GLY B N 1
ATOM 4262 C CA . GLY B 1 158 ? 12.852 8.516 2.658 1 94.38 158 GLY B CA 1
ATOM 4263 C C . GLY B 1 158 ? 12.547 8.68 1.181 1 94.38 158 GLY B C 1
ATOM 4264 O O . GLY B 1 158 ? 11.469 9.156 0.811 1 94.38 158 GLY B O 1
ATOM 4265 N N . ASN B 1 159 ? 13.539 8.352 0.346 1 93.5 159 ASN B N 1
ATOM 4266 C CA . ASN B 1 159 ? 13.461 8.617 -1.086 1 93.5 159 ASN B CA 1
ATOM 4267 C C . ASN B 1 159 ? 12.758 7.488 -1.832 1 93.5 159 ASN B C 1
ATOM 4269 O O . ASN B 1 159 ? 12.859 7.395 -3.057 1 93.5 159 ASN B O 1
ATOM 4273 N N . GLY B 1 160 ? 12.172 6.605 -1.114 1 91.25 160 GLY B N 1
ATOM 4274 C CA . GLY B 1 160 ? 11.414 5.543 -1.757 1 91.25 160 GLY B CA 1
ATOM 4275 C C . GLY B 1 160 ? 12.094 4.188 -1.673 1 91.25 160 GLY B C 1
ATOM 4276 O O . GLY B 1 160 ? 11.508 3.172 -2.059 1 91.25 160 GLY B O 1
ATOM 4277 N N . THR B 1 161 ? 13.297 4.094 -1.236 1 91.12 161 THR B N 1
ATOM 4278 C CA . THR B 1 161 ? 14.016 2.83 -1.17 1 91.12 161 THR B CA 1
ATOM 4279 C C . THR B 1 161 ? 14.242 2.41 0.281 1 91.12 161 THR B C 1
ATOM 4281 O O . THR B 1 161 ? 15.375 2.154 0.69 1 91.12 161 THR B O 1
ATOM 4284 N N . SER B 1 162 ? 13.211 2.451 1.037 1 93.56 162 SER B N 1
ATOM 4285 C CA . SER B 1 162 ? 13.242 2.039 2.436 1 93.56 162 SER B CA 1
ATOM 4286 C C . SER B 1 162 ? 12.336 0.842 2.682 1 93.56 162 SER B C 1
ATOM 4288 O O . SER B 1 162 ? 11.289 0.709 2.039 1 93.56 162 SER B O 1
ATOM 4290 N N . GLU B 1 163 ? 12.758 0.001 3.607 1 94.94 163 GLU B N 1
ATOM 4291 C CA . GLU B 1 163 ? 11.922 -1.108 4.047 1 94.94 163 GLU B CA 1
ATOM 4292 C C . GLU B 1 163 ? 10.82 -0.626 4.988 1 94.94 163 GLU B C 1
ATOM 4294 O O . GLU B 1 163 ? 9.867 -1.361 5.273 1 94.94 163 GLU B O 1
ATOM 4299 N N . ASP B 1 164 ? 10.977 0.619 5.41 1 94 164 ASP B N 1
ATOM 4300 C CA . ASP B 1 164 ? 10.047 1.158 6.398 1 94 164 ASP B CA 1
ATOM 4301 C C . ASP B 1 164 ? 8.977 2.02 5.734 1 94 164 ASP B C 1
ATOM 4303 O O . ASP B 1 164 ? 9.203 2.586 4.664 1 94 164 ASP B O 1
ATOM 4307 N N . GLY B 1 165 ? 7.797 2.057 6.41 1 95.12 165 GLY B N 1
ATOM 4308 C CA . GLY B 1 165 ? 6.754 2.971 5.98 1 95.12 165 GLY B CA 1
ATOM 4309 C C . GLY B 1 165 ? 7.051 4.422 6.32 1 95.12 165 GLY B C 1
ATOM 4310 O O . GLY B 1 165 ? 7.703 4.707 7.324 1 95.12 165 GLY B O 1
ATOM 4311 N N . MET B 1 166 ? 6.555 5.273 5.523 1 97.06 166 MET B N 1
ATOM 4312 C CA . MET B 1 166 ? 6.73 6.703 5.77 1 97.06 166 MET B CA 1
ATOM 4313 C C . MET B 1 166 ? 5.953 7.141 7.008 1 97.06 166 MET B C 1
ATOM 4315 O O . MET B 1 166 ? 4.809 6.723 7.207 1 97.06 166 MET B O 1
ATOM 4319 N N . LYS B 1 167 ? 6.582 7.973 7.762 1 96.5 167 LYS B N 1
ATOM 4320 C CA . LYS B 1 167 ? 5.883 8.656 8.852 1 96.5 167 LYS B CA 1
ATOM 4321 C C . LYS B 1 167 ? 5.102 9.859 8.328 1 96.5 167 LYS B C 1
ATOM 4323 O O . LYS B 1 167 ? 5.578 10.992 8.414 1 96.5 167 LYS B O 1
ATOM 4328 N N . VAL B 1 168 ? 3.932 9.672 7.875 1 97.94 168 VAL B N 1
ATOM 4329 C CA . VAL B 1 168 ? 3.127 10.75 7.312 1 97.94 168 VAL B CA 1
ATOM 4330 C C . VAL B 1 168 ? 2.543 11.602 8.438 1 97.94 168 VAL B C 1
ATOM 4332 O O . VAL B 1 168 ? 1.828 11.086 9.305 1 97.94 168 VAL B O 1
ATOM 4335 N N . GLU B 1 169 ? 2.775 12.898 8.336 1 98.25 169 GLU B N 1
ATOM 4336 C CA . GLU B 1 169 ? 2.369 13.742 9.453 1 98.25 169 GLU B CA 1
ATOM 4337 C C . GLU B 1 169 ? 1.519 14.914 8.977 1 98.25 169 GLU B C 1
ATOM 4339 O O . GLU B 1 169 ? 0.86 15.586 9.773 1 98.25 169 GLU B O 1
ATOM 4344 N N . TRP B 1 170 ? 1.547 15.18 7.711 1 98.69 170 TRP B N 1
ATOM 4345 C CA . TRP B 1 170 ? 0.728 16.25 7.16 1 98.69 170 TRP B CA 1
ATOM 4346 C C . TRP B 1 170 ? 0.351 15.969 5.711 1 98.69 170 TRP B C 1
ATOM 4348 O O . TRP B 1 170 ? 0.944 15.102 5.07 1 98.69 170 TRP B O 1
ATOM 4358 N N . GLY B 1 171 ? -0.669 16.656 5.227 1 98.75 171 GLY B N 1
ATOM 4359 C CA . GLY B 1 171 ? -1.14 16.5 3.861 1 98.75 171 GLY B CA 1
ATOM 4360 C C . GLY B 1 171 ? -1.978 17.656 3.377 1 98.75 171 GLY B C 1
ATOM 4361 O O . GLY B 1 171 ? -2.611 18.344 4.18 1 98.75 171 GLY B O 1
ATOM 4362 N N . THR B 1 172 ? -1.946 17.859 2.072 1 98.62 172 THR B N 1
ATOM 4363 C CA . THR B 1 172 ? -2.676 18.953 1.433 1 98.62 172 THR B CA 1
ATOM 4364 C C . THR B 1 172 ? -2.938 18.641 -0.037 1 98.62 172 THR B C 1
ATOM 4366 O O . THR B 1 172 ? -2.48 17.609 -0.549 1 98.62 172 THR B O 1
ATOM 4369 N N . VAL B 1 173 ? -3.787 19.438 -0.613 1 98.56 173 VAL B N 1
ATOM 4370 C CA . VAL B 1 173 ? -3.998 19.344 -2.055 1 98.56 173 VAL B CA 1
ATOM 4371 C C . VAL B 1 173 ? -3.266 20.469 -2.762 1 98.56 173 VAL B C 1
ATOM 4373 O O . VAL B 1 173 ? -3.475 21.656 -2.445 1 98.56 173 VAL B O 1
ATOM 4376 N N . TYR B 1 174 ? -2.33 20.125 -3.559 1 97.81 174 TYR B N 1
ATOM 4377 C CA . TYR B 1 174 ? -1.539 21.031 -4.398 1 97.81 174 TYR B CA 1
ATOM 4378 C C . TYR B 1 174 ? -1.964 20.922 -5.855 1 97.81 174 TYR B C 1
ATOM 4380 O O . TYR B 1 174 ? -1.609 19.953 -6.547 1 97.81 174 TYR B O 1
ATOM 4388 N N . ASN B 1 175 ? -2.73 21.953 -6.336 1 95.81 175 ASN B N 1
ATOM 4389 C CA . ASN B 1 175 ? -3.34 21.891 -7.66 1 95.81 175 ASN B CA 1
ATOM 4390 C C . ASN B 1 175 ? -4.25 20.672 -7.801 1 95.81 175 ASN B C 1
ATOM 4392 O O . ASN B 1 175 ? -5.281 20.578 -7.133 1 95.81 175 ASN B O 1
ATOM 4396 N N . ASP B 1 176 ? -3.834 19.703 -8.594 1 97.06 176 ASP B N 1
ATOM 4397 C CA . ASP B 1 176 ? -4.719 18.562 -8.805 1 97.06 176 ASP B CA 1
ATOM 4398 C C . ASP B 1 176 ? -4.156 17.312 -8.148 1 97.06 176 ASP B C 1
ATOM 4400 O O . ASP B 1 176 ? -4.633 16.203 -8.406 1 97.06 176 ASP B O 1
ATOM 4404 N N . GLU B 1 177 ? -3.158 17.516 -7.27 1 98.38 177 GLU B N 1
ATOM 4405 C CA . GLU B 1 177 ? -2.539 16.359 -6.625 1 98.38 177 GLU B CA 1
ATOM 4406 C C . GLU B 1 177 ? -2.654 16.453 -5.105 1 98.38 177 GLU B C 1
ATOM 4408 O O . GLU B 1 177 ? -2.689 17.547 -4.547 1 98.38 177 GLU B O 1
ATOM 4413 N N . MET B 1 178 ? -2.76 15.297 -4.531 1 98.62 178 MET B N 1
ATOM 4414 C CA . MET B 1 178 ? -2.596 15.203 -3.082 1 98.62 178 MET B CA 1
ATOM 4415 C C . MET B 1 178 ? -1.121 15.102 -2.707 1 98.62 178 MET B C 1
ATOM 4417 O O . MET B 1 178 ? -0.381 14.312 -3.295 1 98.62 178 MET B O 1
ATOM 4421 N N . ILE B 1 179 ? -0.698 15.953 -1.801 1 98.69 179 ILE B N 1
ATOM 4422 C CA . ILE B 1 179 ? 0.661 15.891 -1.275 1 98.69 179 ILE B CA 1
ATOM 4423 C C . ILE B 1 179 ? 0.626 15.484 0.198 1 98.69 179 ILE B C 1
ATOM 4425 O O . ILE B 1 179 ? -0.182 16 0.971 1 98.69 179 ILE B O 1
ATOM 4429 N N . VAL B 1 180 ? 1.446 14.508 0.521 1 98.75 180 VAL B N 1
ATOM 4430 C CA . VAL B 1 180 ? 1.627 14.148 1.926 1 98.75 180 VAL B CA 1
ATOM 4431 C C . VAL B 1 180 ? 3.113 14.172 2.275 1 98.75 180 VAL B C 1
ATOM 4433 O O . VAL B 1 180 ? 3.961 13.898 1.423 1 98.75 180 VAL B O 1
ATOM 4436 N N . GLY B 1 181 ? 3.381 14.516 3.506 1 98.62 181 GLY B N 1
ATOM 4437 C CA . GLY B 1 181 ? 4.773 14.633 3.9 1 98.62 181 GLY B CA 1
ATOM 4438 C C . GLY B 1 181 ? 5.039 14.148 5.312 1 98.62 181 GLY B C 1
ATOM 4439 O O . GLY B 1 181 ? 4.105 13.961 6.094 1 98.62 181 GLY B O 1
ATOM 4440 N N . SER B 1 182 ? 6.293 13.875 5.531 1 97.81 182 SER B N 1
ATOM 4441 C CA . SER B 1 182 ? 6.77 13.516 6.863 1 97.81 182 SER B CA 1
ATOM 4442 C C . SER B 1 182 ? 7.102 14.758 7.688 1 97.81 182 SER B C 1
ATOM 4444 O O . SER B 1 182 ? 6.816 15.883 7.27 1 97.81 182 SER B O 1
ATOM 4446 N N . GLN B 1 183 ? 7.684 14.594 8.844 1 97.25 183 GLN B N 1
ATOM 4447 C CA . GLN B 1 183 ? 7.801 15.633 9.859 1 97.25 183 GLN B CA 1
ATOM 4448 C C . GLN B 1 183 ? 8.844 16.672 9.461 1 97.25 183 GLN B C 1
ATOM 4450 O O . GLN B 1 183 ? 8.852 17.781 10 1 97.25 183 GLN B O 1
ATOM 4455 N N . GLY B 1 184 ? 9.75 16.328 8.617 1 97.19 184 GLY B N 1
ATOM 4456 C CA . GLY B 1 184 ? 10.766 17.281 8.188 1 97.19 184 GLY B CA 1
ATOM 4457 C C . GLY B 1 184 ? 11.742 17.641 9.289 1 97.19 184 GLY B C 1
ATOM 4458 O O . GLY B 1 184 ? 12.398 18.672 9.227 1 97.19 184 GLY B O 1
ATOM 4459 N N . ASN B 1 185 ? 11.805 16.828 10.367 1 95.44 185 ASN B N 1
ATOM 4460 C CA . ASN B 1 185 ? 12.766 17.109 11.422 1 95.44 185 ASN B CA 1
ATOM 4461 C C . ASN B 1 185 ? 14.156 16.594 11.07 1 95.44 185 ASN B C 1
ATOM 4463 O O . ASN B 1 185 ? 14.578 15.539 11.555 1 95.44 185 ASN B O 1
ATOM 4467 N N . ILE B 1 186 ? 14.898 17.406 10.422 1 92 186 ILE B N 1
ATOM 4468 C CA . ILE B 1 186 ? 16.219 17.016 9.93 1 92 186 ILE B CA 1
ATOM 4469 C C . ILE B 1 186 ? 17.219 16.984 11.086 1 92 186 ILE B C 1
ATOM 4471 O O . ILE B 1 186 ? 17.062 17.719 12.07 1 92 186 ILE B O 1
ATOM 4475 N N . HIS B 1 187 ? 18.234 16.062 11.133 1 88.94 187 HIS B N 1
ATOM 4476 C CA . HIS B 1 187 ? 19.438 16 11.969 1 88.94 187 HIS B CA 1
ATOM 4477 C C . HIS B 1 187 ? 19.109 15.453 13.352 1 88.94 187 HIS B C 1
ATOM 4479 O O . HIS B 1 187 ? 19.922 15.562 14.273 1 88.94 187 HIS B O 1
ATOM 4485 N N . VAL B 1 188 ? 17.953 14.898 13.5 1 88.12 188 VAL B N 1
ATOM 4486 C CA . VAL B 1 188 ? 17.562 14.414 14.828 1 88.12 188 VAL B CA 1
ATOM 4487 C C . VAL B 1 188 ? 18.406 13.188 15.188 1 88.12 188 VAL B C 1
ATOM 4489 O O . VAL B 1 188 ? 18.844 13.047 16.328 1 88.12 188 VAL B O 1
ATOM 4492 N N . GLN B 1 189 ? 18.641 12.281 14.273 1 85.88 189 GLN B N 1
ATOM 4493 C CA . GLN B 1 189 ? 19.453 11.086 14.516 1 85.88 189 GLN B CA 1
ATOM 4494 C C . GLN B 1 189 ? 20.875 11.273 13.992 1 85.88 189 GLN B C 1
ATOM 4496 O O . GLN B 1 189 ? 21.531 10.297 13.609 1 85.88 189 GLN B O 1
ATOM 4501 N N . GLY B 1 190 ? 21.344 12.492 13.883 1 89.56 190 GLY B N 1
ATOM 4502 C CA . GLY B 1 190 ? 22.656 12.836 13.359 1 89.56 190 GLY B CA 1
ATOM 4503 C C . GLY B 1 190 ? 22.609 13.891 12.273 1 89.56 190 GLY B C 1
ATOM 4504 O O . GLY B 1 190 ? 21.562 14.125 11.672 1 89.56 190 GLY B O 1
ATOM 4505 N N . ILE B 1 191 ? 23.719 14.469 12.008 1 86.81 191 ILE B N 1
ATOM 4506 C CA . ILE B 1 191 ? 23.797 15.633 11.133 1 86.81 191 ILE B CA 1
ATOM 4507 C C . ILE B 1 191 ? 23.375 15.258 9.719 1 86.81 191 ILE B C 1
ATOM 4509 O O . ILE B 1 191 ? 22.859 16.094 8.977 1 86.81 191 ILE B O 1
ATOM 4513 N N . ASN B 1 192 ? 23.453 13.992 9.289 1 90.12 192 ASN B N 1
ATOM 4514 C CA . ASN B 1 192 ? 23.094 13.547 7.945 1 90.12 192 ASN B CA 1
ATOM 4515 C C . ASN B 1 192 ? 21.734 12.836 7.93 1 90.12 192 ASN B C 1
ATOM 4517 O O . ASN B 1 192 ? 21.422 12.125 6.977 1 90.12 192 ASN B O 1
ATOM 4521 N N . ASP B 1 193 ? 20.953 13.086 8.945 1 91.12 193 ASP B N 1
ATOM 4522 C CA . ASP B 1 193 ? 19.641 12.469 9.039 1 91.12 193 ASP B CA 1
ATOM 4523 C C . ASP B 1 193 ? 18.594 13.258 8.258 1 91.12 193 ASP B C 1
ATOM 4525 O O . ASP B 1 193 ? 18.203 14.352 8.672 1 91.12 193 ASP B O 1
ATOM 4529 N N . TYR B 1 194 ? 18.141 12.695 7.109 1 94 194 TYR B N 1
ATOM 4530 C CA . TYR B 1 194 ? 17.141 13.352 6.273 1 94 194 TYR B CA 1
ATOM 4531 C C . TYR B 1 194 ? 15.977 12.414 5.973 1 94 194 TYR B C 1
ATOM 4533 O O . TYR B 1 194 ? 15.219 12.633 5.023 1 94 194 TYR B O 1
ATOM 4541 N N . ALA B 1 195 ? 15.75 11.398 6.801 1 93.31 195 ALA B N 1
ATOM 4542 C CA . ALA B 1 195 ? 14.781 10.344 6.527 1 93.31 195 ALA B CA 1
ATOM 4543 C C . ALA B 1 195 ? 13.359 10.898 6.465 1 93.31 195 ALA B C 1
ATOM 4545 O O . ALA B 1 195 ? 12.547 10.453 5.66 1 93.31 195 ALA B O 1
ATOM 4546 N N . ASN B 1 196 ? 13.086 11.922 7.203 1 96.62 196 ASN B N 1
ATOM 4547 C CA . ASN B 1 196 ? 11.742 12.484 7.309 1 96.62 196 ASN B CA 1
ATOM 4548 C C . ASN B 1 196 ? 11.594 13.742 6.449 1 96.62 196 ASN B C 1
ATOM 4550 O O . ASN B 1 196 ? 10.719 14.578 6.711 1 96.62 196 ASN B O 1
ATOM 4554 N N . SER B 1 197 ? 12.438 13.914 5.418 1 97.81 197 SER B N 1
ATOM 4555 C CA . SER B 1 197 ? 12.477 15.172 4.691 1 97.81 197 SER B CA 1
ATOM 4556 C C . SER B 1 197 ? 11.938 15.016 3.273 1 97.81 197 SER B C 1
ATOM 4558 O O . SER B 1 197 ? 12.305 15.766 2.371 1 97.81 197 SER B O 1
ATOM 4560 N N . TYR B 1 198 ? 11.078 14.055 3.117 1 98.06 198 TYR B N 1
ATOM 4561 C CA . TYR B 1 198 ? 10.531 13.781 1.793 1 98.06 198 TYR B CA 1
ATOM 4562 C C . TYR B 1 198 ? 9.008 13.906 1.796 1 98.06 198 TYR B C 1
ATOM 4564 O O . TYR B 1 198 ? 8.375 13.828 2.852 1 98.06 198 TYR B O 1
ATOM 4572 N N . ILE B 1 199 ? 8.484 14.18 0.558 1 98.62 199 ILE B N 1
ATOM 4573 C CA . ILE B 1 199 ? 7.035 14.227 0.377 1 98.62 199 ILE B CA 1
ATOM 4574 C C . ILE B 1 199 ? 6.629 13.359 -0.813 1 98.62 199 ILE B C 1
ATOM 4576 O O . ILE B 1 199 ? 7.469 13.008 -1.642 1 98.62 199 ILE B O 1
ATOM 4580 N N . TYR B 1 200 ? 5.406 12.945 -0.824 1 98.56 200 TYR B N 1
ATOM 4581 C CA . TYR B 1 200 ? 4.848 12.219 -1.958 1 98.56 200 TYR B CA 1
ATOM 4582 C C . TYR B 1 200 ? 3.77 13.039 -2.656 1 98.56 200 TYR B C 1
ATOM 4584 O O . TYR B 1 200 ? 2.9 13.617 -2 1 98.56 200 TYR B O 1
ATOM 4592 N N . HIS B 1 201 ? 3.914 13.164 -3.994 1 98.5 201 HIS B N 1
ATOM 4593 C CA . HIS B 1 201 ? 2.814 13.562 -4.867 1 98.5 201 HIS B CA 1
ATOM 4594 C C . HIS B 1 201 ? 1.964 12.359 -5.266 1 98.5 201 HIS B C 1
ATOM 4596 O O . HIS B 1 201 ? 2.494 11.336 -5.699 1 98.5 201 HIS B O 1
ATOM 4602 N N . ILE B 1 202 ? 0.694 12.453 -5.086 1 98.31 202 ILE B N 1
ATOM 4603 C CA . ILE B 1 202 ? -0.232 11.367 -5.402 1 98.31 202 ILE B CA 1
ATOM 4604 C C . ILE B 1 202 ? -1.348 11.891 -6.305 1 98.31 202 ILE B C 1
ATOM 4606 O O . ILE B 1 202 ? -2.062 12.828 -5.941 1 98.31 202 ILE B O 1
ATOM 4610 N N . ASN B 1 203 ? -1.574 11.312 -7.453 1 97.88 203 ASN B N 1
ATOM 4611 C CA . ASN B 1 203 ? -2.617 11.773 -8.359 1 97.88 203 ASN B CA 1
ATOM 4612 C C . ASN B 1 203 ? -3.908 10.977 -8.188 1 97.88 203 ASN B C 1
ATOM 4614 O O . ASN B 1 203 ? -4.031 10.188 -7.25 1 97.88 203 ASN B O 1
ATOM 4618 N N . THR B 1 204 ? -4.93 11.227 -9.062 1 97.12 204 THR B N 1
ATOM 4619 C CA . THR B 1 204 ? -6.27 10.68 -8.883 1 97.12 204 THR B CA 1
ATOM 4620 C C . THR B 1 204 ? -6.273 9.172 -9.141 1 97.12 204 THR B C 1
ATOM 4622 O O . THR B 1 204 ? -7.223 8.477 -8.758 1 97.12 204 THR B O 1
ATOM 4625 N N . LYS B 1 205 ? -5.242 8.672 -9.797 1 95.69 205 LYS B N 1
ATOM 4626 C CA . LYS B 1 205 ? -5.113 7.238 -10.023 1 95.69 205 LYS B CA 1
ATOM 4627 C C . LYS B 1 205 ? -4.23 6.586 -8.969 1 95.69 205 LYS B C 1
ATOM 4629 O O . LYS B 1 205 ? -3.914 5.398 -9.062 1 95.69 205 LYS B O 1
ATOM 4634 N N . LEU B 1 206 ? -3.707 7.383 -8.016 1 96.25 206 LEU B N 1
ATOM 4635 C CA . LEU B 1 206 ? -2.895 7.004 -6.863 1 96.25 206 LEU B CA 1
ATOM 4636 C C . LEU B 1 206 ? -1.481 6.625 -7.297 1 96.25 206 LEU B C 1
ATOM 4638 O O . LEU B 1 206 ? -0.834 5.789 -6.656 1 96.25 206 LEU B O 1
ATOM 4642 N N . GLU B 1 207 ? -1.122 7.172 -8.469 1 96.25 207 GLU B N 1
ATOM 4643 C CA . GLU B 1 207 ? 0.297 7.133 -8.812 1 96.25 207 GLU B CA 1
ATOM 4644 C C . GLU B 1 207 ? 1.113 8.023 -7.879 1 96.25 207 GLU B C 1
ATOM 4646 O O . GLU B 1 207 ? 0.686 9.125 -7.531 1 96.25 207 GLU B O 1
ATOM 4651 N N . LYS B 1 208 ? 2.307 7.508 -7.48 1 96.88 208 LYS B N 1
ATOM 4652 C CA . LYS B 1 208 ? 3.119 8.203 -6.488 1 96.88 208 LYS B CA 1
ATOM 4653 C C . LYS B 1 208 ? 4.422 8.711 -7.098 1 96.88 208 LYS B C 1
ATOM 4655 O O . LYS B 1 208 ? 5.055 8.008 -7.895 1 96.88 208 LYS B O 1
ATOM 4660 N N . ARG B 1 209 ? 4.734 9.898 -6.676 1 96.62 209 ARG B N 1
ATOM 4661 C CA . ARG B 1 209 ? 6.051 10.461 -6.984 1 96.62 209 ARG B CA 1
ATOM 4662 C C . ARG B 1 209 ? 6.68 11.086 -5.746 1 96.62 209 ARG B C 1
ATOM 4664 O O . ARG B 1 209 ? 6.055 11.906 -5.074 1 96.62 209 ARG B O 1
ATOM 4671 N N . VAL B 1 210 ? 7.918 10.68 -5.438 1 97.25 210 VAL B N 1
ATOM 4672 C CA . VAL B 1 210 ? 8.602 11.18 -4.25 1 97.25 210 VAL B CA 1
ATOM 4673 C C . VAL B 1 210 ? 9.414 12.422 -4.602 1 97.25 210 VAL B C 1
ATOM 4675 O O . VAL B 1 210 ? 9.938 12.539 -5.711 1 97.25 210 VAL B O 1
ATOM 4678 N N . GLU B 1 211 ? 9.438 13.367 -3.719 1 98.12 211 GLU B N 1
ATOM 4679 C CA . GLU B 1 211 ? 10.203 14.594 -3.857 1 98.12 211 GLU B CA 1
ATOM 4680 C C . GLU B 1 211 ? 10.961 14.922 -2.574 1 98.12 211 GLU B C 1
ATOM 4682 O O . GLU B 1 211 ? 10.414 14.805 -1.477 1 98.12 211 GLU B O 1
ATOM 4687 N N . SER B 1 212 ? 12.219 15.312 -2.723 1 98 212 SER B N 1
ATOM 4688 C CA . SER B 1 212 ? 13.008 15.766 -1.579 1 98 212 SER B CA 1
ATOM 4689 C C . SER B 1 212 ? 12.633 17.188 -1.178 1 98 212 SER B C 1
ATOM 4691 O O . SER B 1 212 ? 12.578 18.078 -2.023 1 98 212 SER B O 1
ATOM 4693 N N . TRP B 1 213 ? 12.367 17.391 0.087 1 98.38 213 TRP B N 1
ATOM 4694 C CA . TRP B 1 213 ? 12.125 18.734 0.636 1 98.38 213 TRP B CA 1
ATOM 4695 C C . TRP B 1 213 ? 13.266 19.156 1.547 1 98.38 213 TRP B C 1
ATOM 4697 O O . TRP B 1 213 ? 13.117 20.094 2.334 1 98.38 213 TRP B O 1
ATOM 4707 N N . ILE B 1 214 ? 14.398 18.531 1.425 1 97.56 214 ILE B N 1
ATOM 4708 C CA . ILE B 1 214 ? 15.547 18.797 2.281 1 97.56 214 ILE B CA 1
ATOM 4709 C C . ILE B 1 214 ? 15.906 20.281 2.219 1 97.56 214 ILE B C 1
ATOM 4711 O O . ILE B 1 214 ? 16.031 20.938 3.254 1 97.56 214 ILE B O 1
ATOM 4715 N N . ASP B 1 215 ? 16.047 20.828 1.021 1 97.69 215 ASP B N 1
ATOM 4716 C CA . ASP B 1 215 ? 16.406 22.234 0.854 1 97.69 215 ASP B CA 1
ATOM 4717 C C . ASP B 1 215 ? 15.359 23.156 1.466 1 97.69 215 ASP B C 1
ATOM 4719 O O . ASP B 1 215 ? 15.688 24.188 2.047 1 97.69 215 ASP B O 1
ATOM 4723 N N . LYS B 1 216 ? 14.125 22.812 1.312 1 98.25 216 LYS B N 1
ATOM 4724 C CA . LYS B 1 216 ? 13.031 23.625 1.852 1 98.25 216 LYS B CA 1
ATOM 4725 C C . LYS B 1 216 ? 13.055 23.625 3.377 1 98.25 216 LYS B C 1
ATOM 4727 O O . LYS B 1 216 ? 12.914 24.672 4.004 1 98.25 216 LYS B O 1
ATOM 4732 N N . TYR B 1 217 ? 13.25 22.438 3.998 1 98 217 TYR B N 1
ATOM 4733 C CA . TYR B 1 217 ? 13.312 22.359 5.453 1 98 217 TYR B CA 1
ATOM 4734 C C . TYR B 1 217 ? 14.547 23.078 5.984 1 98 217 TYR B C 1
ATOM 4736 O O . TYR B 1 217 ? 14.508 23.688 7.055 1 98 217 TYR B O 1
ATOM 4744 N N . GLU B 1 218 ? 15.641 23.031 5.281 1 96.81 218 GLU B N 1
ATOM 4745 C CA . GLU B 1 218 ? 16.828 23.781 5.676 1 96.81 218 GLU B CA 1
ATOM 4746 C C . GLU B 1 218 ? 16.562 25.281 5.664 1 96.81 218 GLU B C 1
ATOM 4748 O O . GLU B 1 218 ? 17.062 26.016 6.527 1 96.81 218 GLU B O 1
ATOM 4753 N N . ARG B 1 219 ? 15.82 25.734 4.711 1 97.69 219 ARG B N 1
ATOM 4754 C CA . ARG B 1 219 ? 15.469 27.141 4.645 1 97.69 219 ARG B CA 1
ATOM 4755 C C . ARG B 1 219 ? 14.641 27.562 5.852 1 97.69 219 ARG B C 1
ATOM 4757 O O . ARG B 1 219 ? 14.805 28.672 6.375 1 97.69 219 ARG B O 1
ATOM 4764 N N . ILE B 1 220 ? 13.758 26.719 6.207 1 98 220 ILE B N 1
ATOM 4765 C CA . ILE B 1 220 ? 12.93 27 7.379 1 98 220 ILE B CA 1
ATOM 4766 C C . ILE B 1 220 ? 13.805 27.047 8.625 1 98 220 ILE B C 1
ATOM 4768 O O . ILE B 1 220 ? 13.609 27.891 9.508 1 98 220 ILE B O 1
ATOM 4772 N N . HIS B 1 221 ? 14.742 26.078 8.758 1 97.44 221 HIS B N 1
ATOM 4773 C CA . HIS B 1 221 ? 15.711 26.109 9.852 1 97.44 221 HIS B CA 1
ATOM 4774 C C . HIS B 1 221 ? 16.438 27.453 9.906 1 97.44 221 HIS B C 1
ATOM 4776 O O . HIS B 1 221 ? 16.547 28.047 10.984 1 97.44 221 HIS B O 1
ATOM 4782 N N . LYS B 1 222 ? 16.922 27.891 8.766 1 97.44 222 LYS B N 1
ATOM 4783 C CA . LYS B 1 222 ? 17.625 29.172 8.688 1 97.44 222 LYS B CA 1
ATOM 4784 C C . LYS B 1 222 ? 16.734 30.328 9.102 1 97.44 222 LYS B C 1
ATOM 4786 O O . LYS B 1 222 ? 17.156 31.219 9.836 1 97.44 222 LYS B O 1
ATOM 4791 N N . LEU B 1 223 ? 15.508 30.312 8.602 1 98.06 223 LEU B N 1
ATOM 4792 C CA . LEU B 1 223 ? 14.539 31.359 8.922 1 98.06 223 LEU B CA 1
ATOM 4793 C C . LEU B 1 223 ? 14.367 31.484 10.43 1 98.06 223 LEU B C 1
ATOM 4795 O O . LEU B 1 223 ? 14.266 32.594 10.953 1 98.06 223 LEU B O 1
ATOM 4799 N N . LEU B 1 224 ? 14.336 30.344 11.141 1 97.88 224 LEU B N 1
ATOM 4800 C CA . LEU B 1 224 ? 14.047 30.344 12.57 1 97.88 224 LEU B CA 1
ATOM 4801 C C . LEU B 1 224 ? 15.344 30.312 13.383 1 97.88 224 LEU B C 1
ATOM 4803 O O . LEU B 1 224 ? 15.305 30.203 14.609 1 97.88 224 LEU B O 1
ATOM 4807 N N . ASN B 1 225 ? 16.516 30.375 12.742 1 97.5 225 ASN B N 1
ATOM 4808 C CA . ASN B 1 225 ? 17.828 30.359 13.375 1 97.5 225 ASN B CA 1
ATOM 4809 C C . ASN B 1 225 ? 18.031 29.109 14.211 1 97.5 225 ASN B C 1
ATOM 4811 O O . ASN B 1 225 ? 18.422 29.188 15.383 1 97.5 225 ASN B O 1
ATOM 4815 N N . ILE B 1 226 ? 17.656 27.969 13.672 1 97.31 226 ILE B N 1
ATOM 4816 C CA . ILE B 1 226 ? 17.875 26.672 14.297 1 97.31 226 ILE B CA 1
ATOM 4817 C C . ILE B 1 226 ? 19.047 25.969 13.617 1 97.31 226 ILE B C 1
ATOM 4819 O O . ILE B 1 226 ? 19.078 25.828 12.391 1 97.31 226 ILE B O 1
ATOM 4823 N N . SER B 1 227 ? 20.031 25.594 14.367 1 94.5 227 SER B N 1
ATOM 4824 C CA . SER B 1 227 ? 21.172 24.812 13.883 1 94.5 227 SER B CA 1
ATOM 4825 C C . SER B 1 227 ? 21.328 23.5 14.648 1 94.5 227 SER B C 1
ATOM 4827 O O . SER B 1 227 ? 20.781 23.359 15.742 1 94.5 227 SER B O 1
ATOM 4829 N N . TYR B 1 228 ? 22.016 22.609 14 1 93.56 228 TYR B N 1
ATOM 4830 C CA . TYR B 1 228 ? 22.297 21.359 14.695 1 93.56 228 TYR B CA 1
ATOM 4831 C C . TYR B 1 228 ? 22.906 21.625 16.062 1 93.56 228 TYR B C 1
ATOM 4833 O O . TYR B 1 228 ? 23.797 22.453 16.203 1 93.56 228 TYR B O 1
ATOM 4841 N N . PRO B 1 229 ? 22.438 20.938 17.172 1 95.44 229 PRO B N 1
ATOM 4842 C CA . PRO B 1 229 ? 21.562 19.766 17.219 1 95.44 229 PRO B CA 1
ATOM 4843 C C . PRO B 1 229 ? 20.094 20.125 17.422 1 95.44 229 PRO B C 1
ATOM 4845 O O . PRO B 1 229 ? 19.281 19.25 17.75 1 95.44 229 PRO B O 1
ATOM 4848 N N . GLY B 1 230 ? 19.766 21.422 17.25 1 96.88 230 GLY B N 1
ATOM 4849 C CA . GLY B 1 230 ? 18.359 21.812 17.328 1 96.88 230 GLY B CA 1
ATOM 4850 C C . GLY B 1 230 ? 17.5 21.203 16.25 1 96.88 230 GLY B C 1
ATOM 4851 O O . GLY B 1 230 ? 18.016 20.609 15.297 1 96.88 230 GLY B O 1
ATOM 4852 N N . TYR B 1 231 ? 16.125 21.328 16.391 1 97.06 231 TYR B N 1
ATOM 4853 C CA . TYR B 1 231 ? 15.266 20.672 15.422 1 97.06 231 TYR B CA 1
ATOM 4854 C C . TYR B 1 231 ? 13.93 21.391 15.305 1 97.06 231 TYR B C 1
ATOM 4856 O O . TYR B 1 231 ? 13.562 22.188 16.172 1 97.06 231 TYR B O 1
ATOM 4864 N N . ILE B 1 232 ? 13.32 21.219 14.203 1 98.19 232 ILE B N 1
ATOM 4865 C CA . ILE B 1 232 ? 11.945 21.641 13.93 1 98.19 232 ILE B CA 1
ATOM 4866 C C . ILE B 1 232 ? 11.117 20.438 13.492 1 98.19 232 ILE B C 1
ATOM 4868 O O . ILE B 1 232 ? 11.5 19.703 12.578 1 98.19 232 ILE B O 1
ATOM 4872 N N . THR B 1 233 ? 10 20.156 14.188 1 98 233 THR B N 1
ATOM 4873 C CA . THR B 1 233 ? 9.039 19.125 13.789 1 98 233 THR B CA 1
ATOM 4874 C C . THR B 1 233 ? 7.789 19.75 13.18 1 98 233 THR B C 1
ATOM 4876 O O . THR B 1 233 ? 7.164 20.625 13.789 1 98 233 THR B O 1
ATOM 4879 N N . ASN B 1 234 ? 7.469 19.312 11.992 1 98.44 234 ASN B N 1
ATOM 4880 C CA . ASN B 1 234 ? 6.332 19.906 11.289 1 98.44 234 ASN B CA 1
ATOM 4881 C C . ASN B 1 234 ? 5.16 18.938 11.203 1 98.44 234 ASN B C 1
ATOM 4883 O O . ASN B 1 234 ? 5.328 17.781 10.781 1 98.44 234 ASN B O 1
ATOM 4887 N N . GLU B 1 235 ? 3.957 19.406 11.539 1 98.12 235 GLU B N 1
ATOM 4888 C CA . GLU B 1 235 ? 2.75 18.594 11.398 1 98.12 235 GLU B CA 1
ATOM 4889 C C . GLU B 1 235 ? 1.605 19.406 10.805 1 98.12 235 GLU B C 1
ATOM 4891 O O . GLU B 1 235 ? 0.539 18.859 10.508 1 98.12 235 GLU B O 1
ATOM 4896 N N . GLY B 1 236 ? 1.796 20.703 10.625 1 98.5 236 GLY B N 1
ATOM 4897 C CA . GLY B 1 236 ? 0.832 21.578 10 1 98.5 236 GLY B CA 1
ATOM 4898 C C . GLY B 1 236 ? 1.38 22.281 8.766 1 98.5 236 GLY B C 1
ATOM 4899 O O . GLY B 1 236 ? 1.89 23.406 8.859 1 98.5 236 GLY B O 1
ATOM 4900 N N . ILE B 1 237 ? 1.293 21.625 7.672 1 98.75 237 ILE B N 1
ATOM 4901 C CA . ILE B 1 237 ? 1.718 22.219 6.402 1 98.75 237 ILE B CA 1
ATOM 4902 C C . ILE B 1 237 ? 0.571 22.156 5.395 1 98.75 237 ILE B C 1
ATOM 4904 O O . ILE B 1 237 ? -0.064 21.109 5.234 1 98.75 237 ILE B O 1
ATOM 4908 N N . LEU B 1 238 ? 0.354 23.297 4.762 1 98.31 238 LEU B N 1
ATOM 4909 C CA . LEU B 1 238 ? -0.771 23.406 3.838 1 98.31 238 LEU B CA 1
ATOM 4910 C C . LEU B 1 238 ? -0.428 24.312 2.668 1 98.31 238 LEU B C 1
ATOM 4912 O O . LEU B 1 238 ? 0.315 25.297 2.832 1 98.31 238 LEU B O 1
ATOM 4916 N N . TYR B 1 239 ? -0.984 23.969 1.507 1 98.31 239 TYR B N 1
ATOM 4917 C CA . TYR B 1 239 ? -0.841 24.797 0.322 1 98.31 239 TYR B CA 1
ATOM 4918 C C . TYR B 1 239 ? -2.148 25.516 -0.002 1 98.31 239 TYR B C 1
ATOM 4920 O O . TYR B 1 239 ? -3.211 24.891 -0.039 1 98.31 239 TYR B O 1
ATOM 4928 N N . SER B 1 240 ? -2.09 26.797 -0.236 1 97.69 240 SER B N 1
ATOM 4929 C CA . SER B 1 240 ? -3.232 27.578 -0.696 1 97.69 240 SER B CA 1
ATOM 4930 C C . SER B 1 240 ? -3.26 27.672 -2.217 1 97.69 240 SER B C 1
ATOM 4932 O O . SER B 1 240 ? -2.447 28.375 -2.814 1 97.69 240 SER B O 1
ATOM 4934 N N . ASN B 1 241 ? -4.238 27.047 -2.791 1 96.38 241 ASN B N 1
ATOM 4935 C CA . ASN B 1 241 ? -4.379 27.094 -4.242 1 96.38 241 ASN B CA 1
ATOM 4936 C C . ASN B 1 241 ? -4.789 28.484 -4.715 1 96.38 241 ASN B C 1
ATOM 4938 O O . ASN B 1 241 ? -4.418 28.906 -5.809 1 96.38 241 ASN B O 1
ATOM 4942 N N . MET B 1 242 ? -5.477 29.219 -3.941 1 95.19 242 MET B N 1
ATOM 4943 C CA . MET B 1 242 ? -5.957 30.562 -4.281 1 95.19 242 MET B CA 1
ATOM 4944 C C . MET B 1 242 ? -4.812 31.562 -4.273 1 95.19 242 MET B C 1
ATOM 4946 O O . MET B 1 242 ? -4.715 32.406 -5.168 1 95.19 242 MET B O 1
ATOM 4950 N N . TYR B 1 243 ? -3.951 31.453 -3.285 1 96.12 243 TYR B N 1
ATOM 4951 C CA . TYR B 1 243 ? -2.924 32.469 -3.111 1 96.12 243 TYR B CA 1
ATOM 4952 C C . TYR B 1 243 ? -1.563 31.969 -3.568 1 96.12 243 TYR B C 1
ATOM 4954 O O . TYR B 1 243 ? -0.589 32.719 -3.6 1 96.12 243 TYR B O 1
ATOM 4962 N N . HIS B 1 244 ? -1.482 30.688 -3.908 1 97.06 244 HIS B N 1
ATOM 4963 C CA . HIS B 1 244 ? -0.227 30.062 -4.305 1 97.06 244 HIS B CA 1
ATOM 4964 C C . HIS B 1 244 ? 0.852 30.281 -3.246 1 97.06 244 HIS B C 1
ATOM 4966 O O . HIS B 1 244 ? 1.956 30.719 -3.559 1 97.06 244 HIS B O 1
ATOM 4972 N N . GLU B 1 245 ? 0.452 29.953 -1.998 1 97.69 245 GLU B N 1
ATOM 4973 C CA . GLU B 1 245 ? 1.325 30.078 -0.835 1 97.69 245 GLU B CA 1
ATOM 4974 C C . GLU B 1 245 ? 1.319 28.812 0.006 1 97.69 245 GLU B C 1
ATOM 4976 O O . GLU B 1 245 ? 0.342 28.047 -0.003 1 97.69 245 GLU B O 1
ATOM 4981 N N . TRP B 1 246 ? 2.447 28.641 0.636 1 98.62 246 TRP B N 1
ATOM 4982 C CA . TRP B 1 246 ? 2.531 27.578 1.633 1 98.62 246 TRP B CA 1
ATOM 4983 C C . TRP B 1 246 ? 2.389 28.141 3.043 1 98.62 246 TRP B C 1
ATOM 4985 O O . TRP B 1 246 ? 2.965 29.188 3.363 1 98.62 246 TRP B O 1
ATOM 4995 N N . TYR B 1 247 ? 1.545 27.562 3.838 1 98.75 247 TYR B N 1
ATOM 4996 C CA . TYR B 1 247 ? 1.439 27.812 5.27 1 98.75 247 TYR B CA 1
ATOM 4997 C C . TYR B 1 247 ? 2.088 26.688 6.074 1 98.75 247 TYR B C 1
ATOM 4999 O O . TYR B 1 247 ? 1.73 25.531 5.922 1 98.75 247 TYR B O 1
ATOM 5007 N N . ILE B 1 248 ? 3.062 27.031 6.879 1 98.81 248 ILE B N 1
ATOM 5008 C CA . ILE B 1 248 ? 3.791 26.062 7.691 1 98.81 248 ILE B CA 1
ATOM 5009 C C . ILE B 1 248 ? 3.668 26.438 9.164 1 98.81 248 ILE B C 1
ATOM 5011 O O . ILE B 1 248 ? 4.148 27.484 9.594 1 98.81 248 ILE B O 1
ATOM 5015 N N . PHE B 1 249 ? 2.922 25.594 9.883 1 98.75 249 PHE B N 1
ATOM 5016 C CA . PHE B 1 249 ? 2.764 25.719 11.32 1 98.75 249 PHE B CA 1
ATOM 5017 C C . PHE B 1 249 ? 3.539 24.609 12.047 1 98.75 249 PHE B C 1
ATOM 5019 O O . PHE B 1 249 ? 2.979 23.562 12.375 1 98.75 249 PHE B O 1
ATOM 5026 N N . PRO B 1 250 ? 4.859 24.922 12.359 1 98.75 250 PRO B N 1
ATOM 5027 C CA . PRO B 1 250 ? 5.637 23.875 13.023 1 98.75 250 PRO B CA 1
ATOM 5028 C C . PRO B 1 250 ? 5.031 23.438 14.352 1 98.75 250 PRO B C 1
ATOM 5030 O O . PRO B 1 250 ? 4.512 24.266 15.102 1 98.75 250 PRO B O 1
ATOM 5033 N N . ARG B 1 251 ? 5.109 22.156 14.609 1 98.5 251 ARG B N 1
ATOM 5034 C CA . ARG B 1 251 ? 4.633 21.594 15.867 1 98.5 251 ARG B CA 1
ATOM 5035 C C . ARG B 1 251 ? 5.598 21.906 17.016 1 98.5 251 ARG B C 1
ATOM 5037 O O . ARG B 1 251 ? 5.18 22.359 18.078 1 98.5 251 ARG B O 1
ATOM 5044 N N . LYS B 1 252 ? 6.867 21.594 16.75 1 98.12 252 LYS B N 1
ATOM 5045 C CA . LYS B 1 252 ? 7.934 21.766 17.734 1 98.12 252 LYS B CA 1
ATOM 5046 C C . LYS B 1 252 ? 9.102 22.562 17.156 1 98.12 252 LYS B C 1
ATOM 5048 O O . LYS B 1 252 ? 9.453 22.375 15.984 1 98.12 252 LYS B O 1
ATOM 5053 N N . VAL B 1 253 ? 9.648 23.375 17.953 1 98.06 253 VAL B N 1
ATOM 5054 C CA . VAL B 1 253 ? 10.875 24.094 17.625 1 98.06 253 VAL B CA 1
ATOM 5055 C C . VAL B 1 253 ? 11.805 24.109 18.828 1 98.06 253 VAL B C 1
ATOM 5057 O O . VAL B 1 253 ? 11.438 24.609 19.891 1 98.06 253 VAL B O 1
ATOM 5060 N N . SER B 1 254 ? 12.984 23.578 18.625 1 97.25 254 SER B N 1
ATOM 5061 C CA . SER B 1 254 ? 13.961 23.531 19.719 1 97.25 254 SER B CA 1
ATOM 5062 C C . SER B 1 254 ? 15.352 23.922 19.234 1 97.25 254 SER B C 1
ATOM 5064 O O . SER B 1 254 ? 15.766 23.531 18.141 1 97.25 254 SER B O 1
ATOM 5066 N N . LYS B 1 255 ? 16.109 24.672 20.016 1 96.19 255 LYS B N 1
ATOM 5067 C CA . LYS B 1 255 ? 17.484 25.062 19.688 1 96.19 255 LYS B CA 1
ATOM 5068 C C . LYS B 1 255 ? 18.484 24.031 20.203 1 96.19 255 LYS B C 1
ATOM 5070 O O . LYS B 1 255 ? 19.656 24.047 19.812 1 96.19 255 LYS B O 1
ATOM 5075 N N . ILE B 1 256 ? 17.969 23.141 21.016 1 95.38 256 ILE B N 1
ATOM 5076 C CA . ILE B 1 256 ? 18.828 22.094 21.562 1 95.38 256 ILE B CA 1
ATOM 5077 C C . ILE B 1 256 ? 18.391 20.734 21.016 1 95.38 256 ILE B C 1
ATOM 5079 O O . ILE B 1 256 ? 17.375 20.625 20.328 1 95.38 256 ILE B O 1
ATOM 5083 N N . GLU B 1 257 ? 19.172 19.719 21.375 1 94.5 257 GLU B N 1
ATOM 5084 C CA . GLU B 1 257 ? 18.906 18.375 20.875 1 94.5 257 GLU B CA 1
ATOM 5085 C C . GLU B 1 257 ? 17.594 17.828 21.453 1 94.5 257 GLU B C 1
ATOM 5087 O O . GLU B 1 257 ? 17.109 18.312 22.484 1 94.5 257 GLU B O 1
ATOM 5092 N N . TRP B 1 258 ? 17.172 16.844 20.844 1 94.44 258 TRP B N 1
ATOM 5093 C CA . TRP B 1 258 ? 15.938 16.203 21.25 1 94.44 258 TRP B CA 1
ATOM 5094 C C . TRP B 1 258 ? 16.109 15.531 22.625 1 94.44 258 TRP B C 1
ATOM 5096 O O . TRP B 1 258 ? 16.969 14.68 22.797 1 94.44 258 TRP B O 1
ATOM 5106 N N . ILE B 1 259 ? 15.352 15.945 23.469 1 93.25 259 ILE B N 1
ATOM 5107 C CA . ILE B 1 259 ? 15.156 15.328 24.781 1 93.25 259 ILE B CA 1
ATOM 5108 C C . ILE B 1 259 ? 13.664 15.109 25.031 1 93.25 259 ILE B C 1
ATOM 5110 O O . ILE B 1 259 ? 12.883 16.062 25.031 1 93.25 259 ILE B O 1
ATOM 5114 N N . ASP B 1 260 ? 13.266 13.883 25.312 1 90.69 260 ASP B N 1
ATOM 5115 C CA . ASP B 1 260 ? 11.859 13.492 25.375 1 90.69 260 ASP B CA 1
ATOM 5116 C C . ASP B 1 260 ? 11.062 14.414 26.297 1 90.69 260 ASP B C 1
ATOM 5118 O O . ASP B 1 260 ? 10.008 14.922 25.922 1 90.69 260 ASP B O 1
ATOM 5122 N N . GLU B 1 261 ? 11.602 14.648 27.422 1 91.19 261 GLU B N 1
ATOM 5123 C CA . GLU B 1 261 ? 10.898 15.469 28.406 1 91.19 261 GLU B CA 1
ATOM 5124 C C . GLU B 1 261 ? 10.773 16.906 27.938 1 91.19 261 GLU B C 1
ATOM 5126 O O . GLU B 1 261 ? 9.734 17.547 28.141 1 91.19 261 GLU B O 1
ATOM 5131 N N . LEU B 1 262 ? 11.758 17.375 27.328 1 93.88 262 LEU B N 1
ATOM 5132 C CA . LEU B 1 262 ? 11.773 18.781 26.906 1 93.88 262 LEU B CA 1
ATOM 5133 C C . LEU B 1 262 ? 10.977 18.969 25.625 1 93.88 262 LEU B C 1
ATOM 5135 O O . LEU B 1 262 ? 10.438 20.047 25.391 1 93.88 262 LEU B O 1
ATOM 5139 N N . ASP B 1 263 ? 10.883 17.922 24.828 1 94.62 263 ASP B N 1
ATOM 5140 C CA . ASP B 1 263 ? 10.125 17.984 23.578 1 94.62 263 ASP B CA 1
ATOM 5141 C C . ASP B 1 263 ? 8.641 18.25 23.844 1 94.62 263 ASP B C 1
ATOM 5143 O O . ASP B 1 263 ? 7.965 18.891 23.031 1 94.62 263 ASP B O 1
ATOM 5147 N N . GLU B 1 264 ? 8.164 17.859 24.953 1 93.31 264 GLU B N 1
ATOM 5148 C CA . GLU B 1 264 ? 6.75 17.984 25.297 1 93.31 264 GLU B CA 1
ATOM 5149 C C . GLU B 1 264 ? 6.371 19.453 25.5 1 93.31 264 GLU B C 1
ATOM 5151 O O . GLU B 1 264 ? 5.191 19.812 25.422 1 93.31 264 GLU B O 1
ATOM 5156 N N . ILE B 1 265 ? 7.379 20.266 25.781 1 95.12 265 ILE B N 1
ATOM 5157 C CA . ILE B 1 265 ? 7.086 21.688 26.016 1 95.12 265 ILE B CA 1
ATOM 5158 C C . ILE B 1 265 ? 7.816 22.547 24.984 1 95.12 265 ILE B C 1
ATOM 5160 O O . ILE B 1 265 ? 8.125 23.703 25.25 1 95.12 265 ILE B O 1
ATOM 5164 N N . ALA B 1 266 ? 8.141 22 23.922 1 96.75 266 ALA B N 1
ATOM 5165 C CA . ALA B 1 266 ? 8.867 22.719 22.875 1 96.75 266 ALA B CA 1
ATOM 5166 C C . ALA B 1 266 ? 7.918 23.188 21.766 1 96.75 266 ALA B C 1
ATOM 5168 O O . ALA B 1 266 ? 8.305 23.266 20.609 1 96.75 266 ALA B O 1
ATOM 5169 N N . SER B 1 267 ? 6.695 23.5 22.109 1 97.5 267 SER B N 1
ATOM 5170 C CA . SER B 1 267 ? 5.707 23.969 21.125 1 97.5 267 SER B CA 1
ATOM 5171 C C . SER B 1 267 ? 6.238 25.156 20.328 1 97.5 267 SER B C 1
ATOM 5173 O O . SER B 1 267 ? 6.918 26.016 20.875 1 97.5 267 SER B O 1
ATOM 5175 N N . SER B 1 268 ? 5.906 25.109 19.109 1 97.81 268 SER B N 1
ATOM 5176 C CA . SER B 1 268 ? 6.305 26.219 18.25 1 97.81 268 SER B CA 1
ATOM 5177 C C . SER B 1 268 ? 5.48 27.469 18.516 1 97.81 268 SER B C 1
ATOM 5179 O O . SER B 1 268 ? 4.258 27.391 18.688 1 97.81 268 SER B O 1
ATOM 5181 N N . GLN B 1 269 ? 6.109 28.609 18.516 1 97.5 269 GLN B N 1
ATOM 5182 C CA . GLN B 1 269 ? 5.418 29.891 18.609 1 97.5 269 GLN B CA 1
ATOM 5183 C C . GLN B 1 269 ? 5.266 30.531 17.25 1 97.5 269 GLN B C 1
ATOM 5185 O O . GLN B 1 269 ? 4.789 31.672 17.141 1 97.5 269 GLN B O 1
ATOM 5190 N N . TYR B 1 270 ? 5.633 29.812 16.203 1 97.62 270 TYR B N 1
ATOM 5191 C CA . TYR B 1 270 ? 5.777 30.469 14.906 1 97.62 270 TYR B CA 1
ATOM 5192 C C . TYR B 1 270 ? 4.703 30 13.93 1 97.62 270 TYR B C 1
ATOM 5194 O O . TYR B 1 270 ? 4.324 28.828 13.93 1 97.62 270 TYR B O 1
ATOM 5202 N N . ILE B 1 271 ? 4.25 30.922 13.141 1 98.19 271 ILE B N 1
ATOM 5203 C CA . ILE B 1 271 ? 3.488 30.734 11.914 1 98.19 271 ILE B CA 1
ATOM 5204 C C . ILE B 1 271 ? 4.297 31.234 10.719 1 98.19 271 ILE B C 1
ATOM 5206 O O . ILE B 1 271 ? 4.809 32.344 10.727 1 98.19 271 ILE B O 1
ATOM 5210 N N . ILE B 1 272 ? 4.418 30.359 9.727 1 98.38 272 ILE B N 1
ATOM 5211 C CA . ILE B 1 272 ? 5.285 30.719 8.609 1 98.38 272 ILE B CA 1
ATOM 5212 C C . ILE B 1 272 ? 4.477 30.734 7.316 1 98.38 272 ILE B C 1
ATOM 5214 O O . ILE B 1 272 ? 3.691 29.828 7.051 1 98.38 272 ILE B O 1
ATOM 5218 N N . ILE B 1 273 ? 4.605 31.797 6.543 1 98.31 273 ILE B N 1
ATOM 5219 C CA . ILE B 1 273 ? 4.016 31.922 5.215 1 98.31 273 ILE B CA 1
ATOM 5220 C C . ILE B 1 273 ? 5.125 31.984 4.164 1 98.31 273 ILE B C 1
ATOM 5222 O O . ILE B 1 273 ? 6.055 32.781 4.277 1 98.31 273 ILE B O 1
ATOM 5226 N N . CYS B 1 274 ? 5.035 31.109 3.176 1 98.25 274 CYS B N 1
ATOM 5227 C CA . CYS B 1 274 ? 6.055 31.047 2.133 1 98.25 274 CYS B CA 1
ATOM 5228 C C . CYS B 1 274 ? 5.43 31.203 0.752 1 98.25 274 CYS B C 1
ATOM 5230 O O . CYS B 1 274 ? 4.238 30.953 0.571 1 98.25 274 CYS B O 1
ATOM 5232 N N . ASP B 1 275 ? 6.258 31.594 -0.18 1 97.88 275 ASP B N 1
ATOM 5233 C CA . ASP B 1 275 ? 5.824 31.641 -1.573 1 97.88 275 ASP B CA 1
ATOM 5234 C C . ASP B 1 275 ? 5.676 30.219 -2.141 1 97.88 275 ASP B C 1
ATOM 5236 O O . ASP B 1 275 ? 5.883 29.234 -1.429 1 97.88 275 ASP B O 1
ATOM 5240 N N . GLU B 1 276 ? 5.309 30.094 -3.377 1 96.94 276 GLU B N 1
ATOM 5241 C CA . GLU B 1 276 ? 4.934 28.844 -4.008 1 96.94 276 GLU B CA 1
ATOM 5242 C C . GLU B 1 276 ? 6.102 27.859 -4.023 1 96.94 276 GLU B C 1
ATOM 5244 O O . GLU B 1 276 ? 5.902 26.641 -3.943 1 96.94 276 GLU B O 1
ATOM 5249 N N . ASN B 1 277 ? 7.285 28.359 -4.055 1 96.25 277 ASN B N 1
ATOM 5250 C CA . ASN B 1 277 ? 8.461 27.484 -4.145 1 96.25 277 ASN B CA 1
ATOM 5251 C C . ASN B 1 277 ? 9.203 27.422 -2.816 1 96.25 277 ASN B C 1
ATOM 5253 O O . ASN B 1 277 ? 10.281 26.812 -2.734 1 96.25 277 ASN B O 1
ATOM 5257 N N . ILE B 1 278 ? 8.672 28.109 -1.777 1 97.62 278 ILE B N 1
ATOM 5258 C CA . ILE B 1 278 ? 9.258 28.172 -0.442 1 97.62 278 ILE B CA 1
ATOM 5259 C C . ILE B 1 278 ? 10.664 28.766 -0.523 1 97.62 278 ILE B C 1
ATOM 5261 O O . ILE B 1 278 ? 11.586 28.281 0.137 1 97.62 278 ILE B O 1
ATOM 5265 N N . ASN B 1 279 ? 10.789 29.703 -1.344 1 97.12 279 ASN B N 1
ATOM 5266 C CA . ASN B 1 279 ? 12.039 30.453 -1.455 1 97.12 279 ASN B CA 1
ATOM 5267 C C . ASN B 1 279 ? 12.062 31.641 -0.508 1 97.12 279 ASN B C 1
ATOM 5269 O O . ASN B 1 279 ? 13.102 31.953 0.078 1 97.12 279 ASN B O 1
ATOM 5273 N N . VAL B 1 280 ? 10.945 32.344 -0.465 1 97.12 280 VAL B N 1
ATOM 5274 C CA . VAL B 1 280 ? 10.781 33.469 0.441 1 97.12 280 VAL B CA 1
ATOM 5275 C C . VAL B 1 280 ? 9.75 33.125 1.518 1 97.12 280 VAL B C 1
ATOM 5277 O O . VAL B 1 280 ? 8.594 32.812 1.208 1 97.12 280 VAL B O 1
ATOM 5280 N N . CYS B 1 281 ? 10.203 33.156 2.736 1 97.56 281 CYS B N 1
ATOM 5281 C CA . CYS B 1 281 ? 9.352 32.812 3.869 1 97.56 281 CYS B CA 1
ATOM 5282 C C . CYS B 1 281 ? 9.367 33.938 4.918 1 97.56 281 CYS B C 1
ATOM 5284 O O . CYS B 1 281 ? 10.398 34.594 5.117 1 97.56 281 CYS B O 1
ATOM 5286 N N . ARG B 1 282 ? 8.242 34.156 5.496 1 97.06 282 ARG B N 1
ATOM 5287 C CA . ARG B 1 282 ? 8.078 35.094 6.594 1 97.06 282 ARG B CA 1
ATOM 5288 C C . ARG B 1 282 ? 7.496 34.406 7.824 1 97.06 282 ARG B C 1
ATOM 5290 O O . ARG B 1 282 ? 6.609 33.562 7.703 1 97.06 282 ARG B O 1
ATOM 5297 N N . LYS B 1 283 ? 8.031 34.75 8.945 1 97.44 283 LYS B N 1
ATOM 5298 C CA . LYS B 1 283 ? 7.543 34.156 10.18 1 97.44 283 LYS B CA 1
ATOM 5299 C C . LYS B 1 283 ? 6.719 35.156 10.984 1 97.44 283 LYS B C 1
ATOM 5301 O O . LYS B 1 283 ? 7.031 36.344 11.008 1 97.44 283 LYS B O 1
ATOM 5306 N N . TYR B 1 284 ? 5.715 34.719 11.586 1 97.62 284 TYR B N 1
ATOM 5307 C CA . TYR B 1 284 ? 4.844 35.469 12.484 1 97.62 284 TYR B CA 1
ATOM 5308 C C . TYR B 1 284 ? 4.633 34.719 13.789 1 97.62 284 TYR B C 1
ATOM 5310 O O . TYR B 1 284 ? 4.961 33.531 13.883 1 97.62 284 TYR B O 1
ATOM 5318 N N . LYS B 1 285 ? 4.078 35.375 14.734 1 96.94 285 LYS B N 1
ATOM 5319 C CA . LYS B 1 285 ? 3.854 34.781 16.047 1 96.94 285 LYS B CA 1
ATOM 5320 C C . LYS B 1 285 ? 2.453 34.188 16.125 1 96.94 285 LYS B C 1
ATOM 5322 O O . LYS B 1 285 ? 1.483 34.781 15.664 1 96.94 285 LYS B O 1
ATOM 5327 N N . ASP B 1 286 ? 2.383 32.969 16.656 1 97.88 286 ASP B N 1
ATOM 5328 C CA . ASP B 1 286 ? 1.094 32.406 17.062 1 97.88 286 ASP B CA 1
ATOM 5329 C C . ASP B 1 286 ? 0.464 33.25 18.172 1 97.88 286 ASP B C 1
ATOM 5331 O O . ASP B 1 286 ? 0.985 33.312 19.297 1 97.88 286 ASP B O 1
ATOM 5335 N N . PRO B 1 287 ? -0.647 33.875 17.906 1 97.75 287 PRO B N 1
ATOM 5336 C CA . PRO B 1 287 ? -1.263 34.75 18.906 1 97.75 287 PRO B CA 1
ATOM 5337 C C . PRO B 1 287 ? -1.827 33.969 20.094 1 97.75 287 PRO B C 1
ATOM 5339 O O . PRO B 1 287 ? -2.184 34.562 21.125 1 97.75 287 PRO B O 1
ATOM 5342 N N . GLN B 1 288 ? -1.865 32.688 19.953 1 98.12 288 GLN B N 1
ATOM 5343 C CA . GLN B 1 288 ? -2.422 31.859 21.031 1 98.12 288 GLN B CA 1
ATOM 5344 C C . GLN B 1 288 ? -1.404 30.844 21.531 1 98.12 288 GLN B C 1
ATOM 5346 O O . GLN B 1 288 ? -1.771 29.734 21.922 1 98.12 288 GLN B O 1
ATOM 5351 N N . TYR B 1 289 ? -0.217 31.172 21.516 1 97.94 289 TYR B N 1
ATOM 5352 C CA . TYR B 1 289 ? 0.905 30.312 21.844 1 97.94 289 TYR B CA 1
ATOM 5353 C C . TYR B 1 289 ? 0.854 29.906 23.312 1 97.94 289 TYR B C 1
ATOM 5355 O O . TYR B 1 289 ? 0.653 30.75 24.188 1 97.94 289 TYR B O 1
ATOM 5363 N N . VAL B 1 290 ? 0.893 28.688 23.562 1 96.75 290 VAL B N 1
ATOM 5364 C CA . VAL B 1 290 ? 1.122 28.047 24.859 1 96.75 290 VAL B CA 1
ATOM 5365 C C . VAL B 1 290 ? 2.209 26.984 24.703 1 96.75 290 VAL B C 1
ATOM 5367 O O . VAL B 1 290 ? 2.17 26.156 23.781 1 96.75 290 VAL B O 1
ATOM 5370 N N . ASN B 1 291 ? 3.172 26.875 25.594 1 95.31 291 ASN B N 1
ATOM 5371 C CA . ASN B 1 291 ? 4.406 26.125 25.406 1 95.31 291 ASN B CA 1
ATOM 5372 C C . ASN B 1 291 ? 4.133 24.625 25.297 1 95.31 291 ASN B C 1
ATOM 5374 O O . ASN B 1 291 ? 4.941 23.875 24.734 1 95.31 291 ASN B O 1
ATOM 5378 N N . GLU B 1 292 ? 3.068 24.141 25.828 1 96.06 292 GLU B N 1
ATOM 5379 C CA . GLU B 1 292 ? 2.795 22.703 25.781 1 96.06 292 GLU B CA 1
ATOM 5380 C C . GLU B 1 292 ? 1.723 22.375 24.75 1 96.06 292 GLU B C 1
ATOM 5382 O O . GLU B 1 292 ? 1.42 21.203 24.516 1 96.06 292 GLU B O 1
ATOM 5387 N N . ARG B 1 293 ? 1.129 23.344 24.156 1 97.19 293 ARG B N 1
ATOM 5388 C CA . ARG B 1 293 ? 0.034 23.156 23.203 1 97.19 293 ARG B CA 1
ATOM 5389 C C . ARG B 1 293 ? 0.524 23.297 21.766 1 97.19 293 ARG B C 1
ATOM 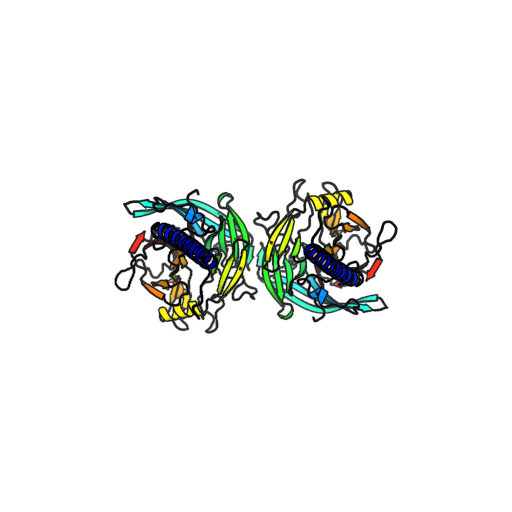5391 O O . ARG B 1 293 ? 0.704 24.406 21.266 1 97.19 293 ARG B O 1
ATOM 5398 N N . CYS B 1 294 ? 0.663 22.141 21.094 1 97.62 294 CYS B N 1
ATOM 5399 C CA . CYS B 1 294 ? 1.392 22.078 19.828 1 97.62 294 CYS B CA 1
ATOM 5400 C C . CYS B 1 294 ? 0.437 21.906 18.656 1 97.62 294 CYS B C 1
ATOM 5402 O O . CYS B 1 294 ? -0.539 21.156 18.734 1 97.62 294 CYS B O 1
ATOM 5404 N N . PHE B 1 295 ? 0.722 22.578 17.547 1 98.5 295 PHE B N 1
ATOM 5405 C CA . PHE B 1 295 ? -0.051 22.375 16.328 1 98.5 295 PHE B CA 1
ATOM 5406 C C . PHE B 1 295 ? 0 20.906 15.914 1 98.5 295 PHE B C 1
ATOM 5408 O O . PHE B 1 295 ? 1.074 20.297 15.875 1 98.5 295 PHE B O 1
ATOM 5415 N N . SER B 1 296 ? -1.133 20.312 15.602 1 97.75 296 SER B N 1
ATOM 5416 C CA . SER B 1 296 ? -1.188 18.922 15.164 1 97.75 296 SER B CA 1
ATOM 5417 C C . SER B 1 296 ? -1.678 18.812 13.719 1 97.75 296 SER B C 1
ATOM 5419 O O . SER B 1 296 ? -1.346 17.859 13.016 1 97.75 296 SER B O 1
ATOM 5421 N N . SER B 1 297 ? -2.539 19.734 13.266 1 98.69 297 SER B N 1
ATOM 5422 C CA . SER B 1 297 ? -3.043 19.766 11.898 1 98.69 297 SER B CA 1
ATOM 5423 C C . SER B 1 297 ? -3.668 21.109 11.562 1 98.69 297 SER B C 1
ATOM 5425 O O . SER B 1 297 ? -4.18 21.797 12.453 1 98.69 297 SER B O 1
ATOM 5427 N N . ILE B 1 298 ? -3.641 21.516 10.25 1 98.81 298 ILE B N 1
ATOM 5428 C CA . ILE B 1 298 ? -4.234 22.781 9.836 1 98.81 298 ILE B CA 1
ATOM 5429 C C . ILE B 1 298 ? -4.996 22.594 8.531 1 98.81 298 ILE B C 1
ATOM 5431 O O . ILE B 1 298 ? -4.633 21.766 7.707 1 98.81 298 ILE B O 1
ATOM 5435 N N . LYS B 1 299 ? -6.043 23.375 8.367 1 98.62 299 LYS B N 1
ATOM 5436 C CA . LYS B 1 299 ? -6.797 23.469 7.121 1 98.62 299 LYS B CA 1
ATOM 5437 C C . LYS B 1 299 ? -7.238 24.906 6.848 1 98.62 299 LYS B C 1
ATOM 5439 O O . LYS B 1 299 ? -7.352 25.703 7.77 1 98.62 299 LYS B O 1
ATOM 5444 N N . ILE B 1 300 ? -7.406 25.203 5.609 1 97.81 300 ILE B N 1
ATOM 5445 C CA . ILE B 1 300 ? -7.832 26.531 5.23 1 97.81 300 ILE B CA 1
ATOM 5446 C C . ILE B 1 300 ? -9.328 26.547 4.934 1 97.81 300 ILE B C 1
ATOM 5448 O O . ILE B 1 300 ? -9.891 25.516 4.535 1 97.81 300 ILE B O 1
ATOM 5452 N N . LEU B 1 301 ? -9.922 27.688 5.117 1 96.5 301 LEU B N 1
ATOM 5453 C CA . LEU B 1 301 ? -11.352 27.859 4.852 1 96.5 301 LEU B CA 1
ATOM 5454 C C . LEU B 1 301 ? -11.609 28 3.354 1 96.5 301 LEU B C 1
ATOM 5456 O O . LEU B 1 301 ? -10.953 28.797 2.682 1 96.5 301 LEU B O 1
ATOM 5460 N N . PRO B 1 302 ? -12.633 27.219 2.836 1 95.69 302 PRO B N 1
ATOM 5461 C CA . PRO B 1 302 ? -12.992 27.406 1.43 1 95.69 302 PRO B CA 1
ATOM 5462 C C . PRO B 1 302 ? -13.367 28.859 1.11 1 95.69 302 PRO B C 1
ATOM 5464 O O . PRO B 1 302 ? -14.062 29.5 1.896 1 95.69 302 PRO B O 1
ATOM 5467 N N . PHE B 1 303 ? -12.867 29.422 -0.013 1 93.62 303 PHE B N 1
ATOM 5468 C CA . PHE B 1 303 ? -13.148 30.719 -0.583 1 93.62 303 PHE B CA 1
ATOM 5469 C C . PHE B 1 303 ? -12.602 31.828 0.308 1 93.62 303 PHE B C 1
ATOM 5471 O O . PHE B 1 303 ? -12.82 33.031 0.047 1 93.62 303 PHE B O 1
ATOM 5478 N N . ASN B 1 304 ? -11.992 31.547 1.393 1 93.56 304 ASN B N 1
ATOM 5479 C CA . ASN B 1 304 ? -11.211 32.438 2.244 1 93.56 304 ASN B CA 1
ATOM 5480 C C . ASN B 1 304 ? -9.977 31.734 2.807 1 93.56 304 ASN B C 1
ATOM 5482 O O . ASN B 1 304 ? -9.867 31.547 4.02 1 93.56 304 ASN B O 1
ATOM 5486 N N . GLU B 1 305 ? -9.031 31.562 1.997 1 95.75 305 GLU B N 1
ATOM 5487 C CA . GLU B 1 305 ? -7.93 30.656 2.324 1 95.75 305 GLU B CA 1
ATOM 5488 C C . GLU B 1 305 ? -6.914 31.328 3.244 1 95.75 305 GLU B C 1
ATOM 5490 O O . GLU B 1 305 ? -5.941 30.703 3.67 1 95.75 305 GLU B O 1
ATOM 5495 N N . ARG B 1 306 ? -7.148 32.531 3.66 1 95.5 306 ARG B N 1
ATOM 5496 C CA . ARG B 1 306 ? -6.312 33.188 4.668 1 95.5 306 ARG B CA 1
ATOM 5497 C C . ARG B 1 306 ? -6.836 32.906 6.074 1 95.5 306 ARG B C 1
ATOM 5499 O O . ARG B 1 306 ? -6.168 33.188 7.062 1 95.5 306 ARG B O 1
ATOM 5506 N N . THR B 1 307 ? -7.965 32.375 6.129 1 97.19 307 THR B N 1
ATOM 5507 C CA . THR B 1 307 ? -8.477 31.875 7.398 1 97.19 307 THR B CA 1
ATOM 5508 C C . THR B 1 307 ? -8.086 30.422 7.598 1 97.19 307 THR B C 1
ATOM 5510 O O . THR B 1 307 ? -8.406 29.562 6.77 1 97.19 307 THR B O 1
ATOM 5513 N N . VAL B 1 308 ? -7.387 30.125 8.688 1 98.56 308 VAL B N 1
ATOM 5514 C CA . VAL B 1 308 ? -6.859 28.797 8.945 1 98.56 308 VAL B CA 1
ATOM 5515 C C . VAL B 1 308 ? -7.496 28.219 10.211 1 98.56 308 VAL B C 1
ATOM 5517 O O . VAL B 1 308 ? -7.504 28.875 11.258 1 98.56 308 VAL B O 1
ATOM 5520 N N . ILE B 1 309 ? -8.086 27.078 10.07 1 98.56 309 ILE B N 1
ATOM 5521 C CA . ILE B 1 309 ? -8.547 26.281 11.195 1 98.56 309 ILE B CA 1
ATOM 5522 C C . ILE B 1 309 ? -7.469 25.266 11.586 1 98.56 309 ILE B C 1
ATOM 5524 O O . ILE B 1 309 ? -6.844 24.656 10.719 1 98.56 309 ILE B O 1
ATOM 5528 N N . TYR B 1 310 ? -7.215 25.125 12.883 1 98.75 310 TYR B N 1
ATOM 5529 C CA . TYR B 1 310 ? -6.156 24.219 13.312 1 98.75 310 TYR B CA 1
ATOM 5530 C C . TYR B 1 310 ? -6.574 23.422 14.555 1 98.75 310 TYR B C 1
ATOM 5532 O O . TYR B 1 310 ? -7.52 23.812 15.25 1 98.75 310 TYR B O 1
ATOM 5540 N N . THR B 1 311 ? -5.938 22.312 14.742 1 98.56 311 THR B N 1
ATOM 5541 C CA . THR B 1 311 ? -5.961 21.609 16.016 1 98.56 311 THR B CA 1
ATOM 5542 C C . THR B 1 311 ? -4.602 21.688 16.703 1 98.56 311 THR B C 1
ATOM 5544 O O . THR B 1 311 ? -3.564 21.734 16.047 1 98.56 311 THR B O 1
ATOM 5547 N N . LYS B 1 312 ? -4.664 21.766 18 1 98.19 312 LYS B N 1
ATOM 5548 C CA . LYS B 1 312 ? -3.488 21.672 18.859 1 98.19 312 LYS B CA 1
ATOM 5549 C C . LYS B 1 312 ? -3.65 20.562 19.891 1 98.19 312 LYS B C 1
ATOM 5551 O O . LYS B 1 312 ? -4.746 20.359 20.422 1 98.19 312 LYS B O 1
ATOM 5556 N N . SER B 1 313 ? -2.568 19.906 20.156 1 96.25 313 SER B N 1
ATOM 5557 C CA . SER B 1 313 ? -2.605 18.844 21.156 1 96.25 313 SER B CA 1
ATOM 5558 C C . SER B 1 313 ? -1.597 19.094 22.281 1 96.25 313 SER B C 1
ATOM 5560 O O . SER B 1 313 ? -0.553 19.703 22.047 1 96.25 313 SER B O 1
ATOM 5562 N N . VAL B 1 314 ? -1.96 18.672 23.469 1 96.19 314 VAL B N 1
ATOM 5563 C CA . VAL B 1 314 ? -1.098 18.719 24.641 1 96.19 314 VAL B CA 1
ATOM 5564 C C . VAL B 1 314 ? -0.817 17.297 25.125 1 96.19 314 VAL B C 1
ATOM 5566 O O . VAL B 1 314 ? -1.741 16.5 25.297 1 96.19 314 VAL B O 1
ATOM 5569 N N . GLU B 1 315 ? 0.385 16.953 25.172 1 92.25 315 GLU B N 1
ATOM 5570 C CA . GLU B 1 315 ? 0.853 15.742 25.828 1 92.25 315 GLU B CA 1
ATOM 5571 C C . GLU B 1 315 ? 1.934 16.047 26.859 1 92.25 315 GLU B C 1
ATOM 5573 O O . GLU B 1 315 ? 3.125 16.031 26.531 1 92.25 315 GLU B O 1
ATOM 5578 N N . HIS B 1 316 ? 1.515 16.266 28.047 1 91.25 316 HIS B N 1
ATOM 5579 C CA . HIS B 1 316 ? 2.445 16.672 29.094 1 91.25 316 HIS B CA 1
ATOM 5580 C C . HIS B 1 316 ? 1.941 16.266 30.484 1 91.25 316 HIS B C 1
ATOM 5582 O O . HIS B 1 316 ? 0.773 16.484 30.812 1 91.25 316 HIS B O 1
ATOM 5588 N N . ASN B 1 317 ? 2.938 15.711 31.312 1 87.69 317 ASN B N 1
ATOM 5589 C CA . ASN B 1 317 ? 2.631 15.32 32.688 1 87.69 317 ASN B CA 1
ATOM 5590 C C . ASN B 1 317 ? 1.362 14.477 32.75 1 87.69 317 ASN B C 1
ATOM 5592 O O . ASN B 1 317 ? 0.444 14.789 33.531 1 87.69 317 ASN B O 1
ATOM 5596 N N . ASP B 1 318 ? 1.162 13.484 31.922 1 82.81 318 ASP B N 1
ATOM 5597 C CA . ASP B 1 318 ? 0.075 12.508 31.875 1 82.81 318 ASP B CA 1
ATOM 5598 C C . ASP B 1 318 ? -1.226 13.164 31.406 1 82.81 318 ASP B C 1
ATOM 5600 O O . ASP B 1 318 ? -2.301 12.57 31.531 1 82.81 318 ASP B O 1
ATOM 5604 N N . LYS B 1 319 ? -1.062 14.398 31.031 1 89.88 319 LYS B N 1
ATOM 5605 C CA . LYS B 1 319 ? -2.219 15.109 30.484 1 89.88 319 LYS B CA 1
ATOM 5606 C C . LYS B 1 319 ? -2.248 15.039 28.969 1 89.88 319 LYS B C 1
ATOM 5608 O O . LYS B 1 319 ? -1.237 15.289 28.312 1 89.88 319 LYS B O 1
ATOM 5613 N N . ILE B 1 320 ? -3.398 14.578 28.438 1 92.81 320 ILE B N 1
ATOM 5614 C CA . ILE B 1 320 ? -3.66 14.594 27 1 92.81 320 ILE B CA 1
ATOM 5615 C C . ILE B 1 320 ? -4.902 15.438 26.719 1 92.81 320 ILE B C 1
ATOM 5617 O O . ILE B 1 320 ? -5.973 15.188 27.266 1 92.81 320 ILE B O 1
ATOM 5621 N N . GLU B 1 321 ? -4.715 16.484 25.891 1 95.62 321 GLU B N 1
ATOM 5622 C CA . GLU B 1 321 ? -5.797 17.391 25.5 1 95.62 321 GLU B CA 1
ATOM 5623 C C . GLU B 1 321 ? -5.688 17.797 24.031 1 95.62 321 GLU B C 1
ATOM 5625 O O . GLU B 1 321 ? -4.59 17.844 23.484 1 95.62 321 GLU B O 1
ATOM 5630 N N . SER B 1 322 ? -6.801 18.031 23.484 1 97.25 322 SER B N 1
ATOM 5631 C CA . SER B 1 322 ? -6.836 18.562 22.125 1 97.25 322 SER B CA 1
ATOM 5632 C C . SER B 1 322 ? -7.711 19.797 22.031 1 97.25 322 SER B C 1
ATOM 5634 O O . SER B 1 322 ? -8.773 19.875 22.656 1 97.25 322 SER B O 1
ATOM 5636 N N . TYR B 1 323 ? -7.223 20.734 21.281 1 98.25 323 TYR B N 1
ATOM 5637 C CA . TYR B 1 323 ? -7.879 22.031 21.094 1 98.25 323 TYR B CA 1
ATOM 5638 C C . TYR B 1 323 ? -8.125 22.312 19.625 1 98.25 323 TYR B C 1
ATOM 5640 O O . TYR B 1 323 ? -7.398 21.812 18.766 1 98.25 323 TYR B O 1
ATOM 5648 N N . ILE B 1 324 ? -9.164 23.078 19.391 1 98.5 324 ILE B N 1
ATOM 5649 C CA . ILE B 1 324 ? -9.422 23.609 18.047 1 98.5 324 ILE B CA 1
ATOM 5650 C C . ILE B 1 324 ? -9.445 25.125 18.094 1 98.5 324 ILE B C 1
ATOM 5652 O O . ILE B 1 324 ? -9.859 25.734 19.078 1 98.5 324 ILE B O 1
ATOM 5656 N N . GLY B 1 325 ? -8.914 25.781 17.094 1 98.38 325 GLY B N 1
ATOM 5657 C CA . GLY B 1 325 ? -8.922 27.219 16.938 1 98.38 325 GLY B CA 1
ATOM 5658 C C . GLY B 1 325 ? -8.859 27.672 15.484 1 98.38 325 GLY B C 1
ATOM 5659 O O . GLY B 1 325 ? -8.805 26.828 14.578 1 98.38 325 GLY B O 1
ATOM 5660 N N . ALA B 1 326 ? -8.992 29 15.328 1 98.5 326 ALA B N 1
ATOM 5661 C CA . ALA B 1 326 ? -8.875 29.562 13.984 1 98.5 326 ALA B CA 1
ATOM 5662 C C . ALA B 1 326 ? -8.234 30.953 14.031 1 98.5 326 ALA B C 1
ATOM 5664 O O . ALA B 1 326 ? -8.43 31.703 14.984 1 98.5 326 ALA B O 1
ATOM 5665 N N . ILE B 1 327 ? -7.512 31.25 13.016 1 98.5 327 ILE B N 1
ATOM 5666 C CA . ILE B 1 327 ? -6.844 32.531 12.891 1 98.5 327 ILE B CA 1
ATOM 5667 C C . ILE B 1 327 ? -6.984 33.062 11.469 1 98.5 327 ILE B C 1
ATOM 5669 O O . ILE B 1 327 ? -7.312 32.312 10.547 1 98.5 327 ILE B O 1
ATOM 5673 N N . SER B 1 328 ? -6.738 34.312 11.312 1 97.62 328 SER B N 1
ATOM 5674 C CA . SER B 1 328 ? -6.699 34.969 10.008 1 97.62 328 SER B CA 1
ATOM 5675 C C . SER B 1 328 ? -5.297 35.469 9.68 1 97.62 328 SER B C 1
ATOM 5677 O O . SER B 1 328 ? -4.672 36.156 10.5 1 97.62 328 SER B O 1
ATOM 5679 N N . LEU B 1 329 ? -4.879 35.094 8.539 1 97.62 329 LEU B N 1
ATOM 5680 C CA . LEU B 1 329 ? -3.588 35.562 8.031 1 97.62 329 LEU B CA 1
ATOM 5681 C C . LEU B 1 329 ? -3.762 36.75 7.098 1 97.62 329 LEU B C 1
ATOM 5683 O O . LEU B 1 329 ? -2.789 37.219 6.508 1 97.62 329 LEU B O 1
ATOM 5687 N N . ASP B 1 330 ? -4.934 37.188 6.973 1 94.25 330 ASP B N 1
ATOM 5688 C CA . ASP B 1 330 ? -5.219 38.312 6.074 1 94.25 330 ASP B CA 1
ATOM 5689 C C . ASP B 1 330 ? -4.543 39.594 6.559 1 94.25 330 ASP B C 1
ATOM 5691 O O . ASP B 1 330 ? -4.684 39.969 7.723 1 94.25 330 ASP B O 1
ATOM 5695 N N . GLY B 1 331 ? -3.812 40.219 5.633 1 92.06 331 GLY B N 1
ATOM 5696 C CA . GLY B 1 331 ? -3.199 41.5 5.906 1 92.06 331 GLY B CA 1
ATOM 5697 C C . GLY B 1 331 ? -2.016 41.406 6.848 1 92.06 331 GLY B C 1
ATOM 5698 O O . GLY B 1 331 ? -1.452 42.438 7.246 1 92.06 331 GLY B O 1
ATOM 5699 N N . VAL B 1 332 ? -1.645 40.219 7.227 1 93 332 VAL B N 1
ATOM 5700 C CA . VAL B 1 332 ? -0.551 40.094 8.18 1 93 332 VAL B CA 1
ATOM 5701 C C . VAL B 1 332 ? 0.748 40.594 7.566 1 93 332 VAL B C 1
ATOM 5703 O O . VAL B 1 332 ? 1.021 40.344 6.391 1 93 332 VAL B O 1
ATOM 5706 N N . ASN B 1 333 ? 1.466 41.344 8.25 1 89.81 333 ASN B N 1
ATOM 5707 C CA . ASN B 1 333 ? 2.777 41.875 7.891 1 89.81 333 ASN B CA 1
ATOM 5708 C C . ASN B 1 333 ? 3.584 42.281 9.125 1 89.81 333 ASN B C 1
ATOM 5710 O O . ASN B 1 333 ? 3.324 41.781 10.227 1 89.81 333 ASN B O 1
ATOM 5714 N N . GLU B 1 334 ? 4.691 42.969 8.922 1 84.81 334 GLU B N 1
ATOM 5715 C CA . GLU B 1 334 ? 5.59 43.344 10.016 1 84.81 334 GLU B CA 1
ATOM 5716 C C . GLU B 1 334 ? 4.879 44.188 11.055 1 84.81 334 GLU B C 1
ATOM 5718 O O . GLU B 1 334 ? 5.246 44.188 12.234 1 84.81 334 GLU B O 1
ATOM 5723 N N . ASN B 1 335 ? 3.809 44.781 10.648 1 87.44 335 ASN B N 1
ATOM 5724 C CA . ASN B 1 335 ? 3.125 45.75 11.516 1 87.44 335 ASN B CA 1
ATOM 5725 C C . ASN B 1 335 ? 1.768 45.219 11.969 1 87.44 335 ASN B C 1
ATOM 5727 O O . ASN B 1 335 ? 1.136 45.781 12.852 1 87.44 335 ASN B O 1
ATOM 5731 N N . GLU B 1 336 ? 1.314 44.281 11.312 1 87.75 336 GLU B N 1
ATOM 5732 C CA . GLU B 1 336 ? -0.001 43.75 11.625 1 87.75 336 GLU B CA 1
ATOM 5733 C C . GLU B 1 336 ? 0.099 42.281 12.031 1 87.75 336 GLU B C 1
ATOM 5735 O O . GLU B 1 336 ? 0.57 41.438 11.258 1 87.75 336 GLU B O 1
ATOM 5740 N N . ASP B 1 337 ? -0.486 42 13.125 1 93.25 337 ASP B N 1
ATOM 5741 C CA . ASP B 1 337 ? -0.366 40.656 13.711 1 93.25 337 ASP B CA 1
ATOM 5742 C C . ASP B 1 337 ? -1.437 39.719 13.164 1 93.25 337 ASP B C 1
ATOM 5744 O O . ASP B 1 337 ? -2.42 40.156 12.57 1 93.25 337 ASP B O 1
ATOM 5748 N N . VAL B 1 338 ? -1.143 38.406 13.375 1 97.38 338 VAL B N 1
ATOM 5749 C CA . VAL B 1 338 ? -2.141 37.375 13.109 1 97.38 338 VAL B CA 1
ATOM 5750 C C . VAL B 1 338 ? -3.357 37.594 14.008 1 97.38 338 VAL B C 1
ATOM 5752 O O . VAL B 1 338 ? -3.217 37.906 15.195 1 97.38 338 VAL B O 1
ATOM 5755 N N . LYS B 1 339 ? -4.555 37.5 13.422 1 97 339 LYS B N 1
ATOM 5756 C CA . LYS B 1 339 ? -5.777 37.781 14.172 1 97 339 LYS B CA 1
ATOM 5757 C C . LYS B 1 339 ? -6.457 36.469 14.594 1 97 339 LYS B C 1
ATOM 5759 O O . LYS B 1 339 ? -6.516 35.531 13.82 1 97 339 LYS B O 1
ATOM 5764 N N . ILE B 1 340 ? -6.969 36.5 15.812 1 97.56 340 ILE B N 1
ATOM 5765 C CA . ILE B 1 340 ? -7.707 35.375 16.312 1 97.56 340 ILE B CA 1
ATOM 5766 C C . ILE B 1 340 ? -9.148 35.406 15.805 1 97.56 340 ILE B C 1
ATOM 5768 O O . ILE B 1 340 ? -9.828 36.438 15.953 1 97.56 340 ILE B O 1
ATOM 5772 N N . ILE B 1 341 ? -9.57 34.344 15.172 1 96.88 341 ILE B N 1
ATOM 5773 C CA . ILE B 1 341 ? -10.953 34.219 14.711 1 96.88 341 ILE B CA 1
ATOM 5774 C C . ILE B 1 341 ? -11.742 33.344 15.703 1 96.88 341 ILE B C 1
ATOM 5776 O O . ILE B 1 341 ? -12.891 33.656 16.016 1 96.88 341 ILE B O 1
ATOM 5780 N N . MET B 1 342 ? -11.141 32.344 16.156 1 98 342 MET B N 1
ATOM 5781 C CA . MET B 1 342 ? -11.68 31.406 17.141 1 98 342 MET B CA 1
ATOM 5782 C C . MET B 1 342 ? -10.641 31.078 18.219 1 98 342 MET B C 1
ATOM 5784 O O . MET B 1 342 ? -9.547 30.625 17.891 1 98 342 MET B O 1
ATOM 5788 N N . LYS B 1 343 ? -11.047 31.266 19.453 1 97.62 343 LYS B N 1
ATOM 5789 C CA . LYS B 1 343 ? -10.133 30.969 20.547 1 97.62 343 LYS B CA 1
ATOM 5790 C C . LYS B 1 343 ? -9.906 29.453 20.672 1 97.62 343 LYS B C 1
ATOM 5792 O O . LYS B 1 343 ? -10.797 28.656 20.375 1 97.62 343 LYS B O 1
ATOM 5797 N N . ASP B 1 344 ? -8.656 29.125 21.109 1 98.06 344 ASP B N 1
ATOM 5798 C CA . ASP B 1 344 ? -8.398 27.719 21.406 1 98.06 344 ASP B CA 1
ATOM 5799 C C . ASP B 1 344 ? -9.453 27.156 22.344 1 98.06 344 ASP B C 1
ATOM 5801 O O . ASP B 1 344 ? -9.578 27.609 23.484 1 98.06 344 ASP B O 1
ATOM 5805 N N . THR B 1 345 ? -10.102 26.234 21.859 1 97.38 345 THR B N 1
ATOM 5806 C CA . THR B 1 345 ? -11.195 25.609 22.609 1 97.38 345 THR B CA 1
ATOM 5807 C C . THR B 1 345 ? -10.922 24.125 22.828 1 97.38 345 THR B C 1
ATOM 5809 O O . THR B 1 345 ? -10.648 23.391 21.859 1 97.38 345 THR B O 1
ATOM 5812 N N . LEU B 1 346 ? -11 23.688 24.078 1 97.19 346 LEU B N 1
ATOM 5813 C CA . LEU B 1 346 ? -10.812 22.281 24.391 1 97.19 346 LEU B CA 1
ATOM 5814 C C . LEU B 1 346 ? -11.922 21.422 23.781 1 97.19 346 LEU B C 1
ATOM 5816 O O . LEU B 1 346 ? -13.109 21.703 23.984 1 97.19 346 LEU B O 1
ATOM 5820 N N . ILE B 1 347 ? -11.562 20.422 23.062 1 95.62 347 ILE B N 1
ATOM 5821 C CA . ILE B 1 347 ? -12.602 19.656 22.391 1 95.62 347 ILE B CA 1
ATOM 5822 C C . ILE B 1 347 ? -12.492 18.188 22.766 1 95.62 347 ILE B C 1
ATOM 5824 O O . ILE B 1 347 ? -13.422 17.406 22.547 1 95.62 347 ILE B O 1
ATOM 5828 N N . SER B 1 348 ? -11.391 17.75 23.25 1 92.25 348 SER B N 1
ATOM 5829 C CA . SER B 1 348 ? -11.25 16.328 23.562 1 92.25 348 SER B CA 1
ATOM 5830 C C . SER B 1 348 ? -10.148 16.094 24.594 1 92.25 348 SER B C 1
ATOM 5832 O O . SER B 1 348 ? -9.227 16.906 24.719 1 92.25 348 SER B O 1
ATOM 5834 N N . LYS B 1 349 ? -10.281 15.008 25.297 1 89.62 349 LYS B N 1
ATOM 5835 C CA . LYS B 1 349 ? -9.219 14.539 26.188 1 89.62 349 LYS B CA 1
ATOM 5836 C C . LYS B 1 349 ? -8.406 13.43 25.531 1 89.62 349 LYS B C 1
ATOM 5838 O O . LYS B 1 349 ? -7.582 12.781 26.188 1 89.62 349 LYS B O 1
ATOM 5843 N N . TYR B 1 350 ? -8.672 13.234 24.297 1 88.81 350 TYR B N 1
ATOM 5844 C CA . TYR B 1 350 ? -7.867 12.367 23.438 1 88.81 350 TYR B CA 1
ATOM 5845 C C . TYR B 1 350 ? -6.996 13.18 22.5 1 88.81 350 TYR B C 1
ATOM 5847 O O . TYR B 1 350 ? -7.234 14.367 22.297 1 88.81 350 TYR B O 1
ATOM 5855 N N . LYS B 1 351 ? -6.035 12.484 21.969 1 93.81 351 LYS B N 1
ATOM 5856 C CA . LYS B 1 351 ? -5.09 13.156 21.078 1 93.81 351 LYS B CA 1
ATOM 5857 C C . LYS B 1 351 ? -5.617 13.211 19.656 1 93.81 351 LYS B C 1
ATOM 5859 O O . LYS B 1 351 ? -5.555 12.211 18.922 1 93.81 351 LYS B O 1
ATOM 5864 N N . ILE B 1 352 ? -6.113 14.375 19.25 1 96.25 352 ILE B N 1
ATOM 5865 C CA . ILE B 1 352 ? -6.566 14.586 17.891 1 96.25 352 ILE B CA 1
ATOM 5866 C C . ILE B 1 352 ? -5.398 15.062 17.031 1 96.25 352 ILE B C 1
ATOM 5868 O O . ILE B 1 352 ? -4.758 16.062 17.344 1 96.25 352 ILE B O 1
ATOM 5872 N N . GLU B 1 353 ? -5.188 14.344 15.906 1 96.44 353 GLU B N 1
ATOM 5873 C CA . GLU B 1 353 ? -3.959 14.617 15.164 1 96.44 353 GLU B CA 1
ATOM 5874 C C . GLU B 1 353 ? -4.266 15.055 13.734 1 96.44 353 GLU B C 1
ATOM 5876 O O . GLU B 1 353 ? -3.414 15.641 13.07 1 96.44 353 GLU B O 1
ATOM 5881 N N . GLY B 1 354 ? -5.398 14.766 13.266 1 98.19 354 GLY B N 1
ATOM 5882 C CA . GLY B 1 354 ? -5.781 15.18 11.922 1 98.19 354 GLY B CA 1
ATOM 5883 C C . GLY B 1 354 ? -7.121 15.891 11.883 1 98.19 354 GLY B C 1
ATOM 5884 O O . GLY B 1 354 ? -8.047 15.523 12.609 1 98.19 354 GLY B O 1
ATOM 5885 N N . ILE B 1 355 ? -7.246 16.844 10.984 1 98.69 355 ILE B N 1
ATOM 5886 C CA . ILE B 1 355 ? -8.5 17.562 10.742 1 98.69 355 ILE B CA 1
ATOM 5887 C C . ILE B 1 355 ? -8.703 17.734 9.234 1 98.69 355 ILE B C 1
ATOM 5889 O O . ILE B 1 355 ? -7.742 17.781 8.469 1 98.69 355 ILE B O 1
ATOM 5893 N N . GLU B 1 356 ? -9.969 17.719 8.852 1 98.81 356 GLU B N 1
ATOM 5894 C CA . GLU B 1 356 ? -10.297 17.969 7.449 1 98.81 356 GLU B CA 1
ATOM 5895 C C . GLU B 1 356 ? -11.672 18.625 7.312 1 98.81 356 GLU B C 1
ATOM 5897 O O . GLU B 1 356 ? -12.555 18.391 8.141 1 98.81 356 GLU B O 1
ATOM 5902 N N . ILE B 1 357 ? -11.766 19.469 6.309 1 98.44 357 ILE B N 1
ATOM 5903 C CA . ILE B 1 357 ? -13.062 20.031 5.953 1 98.44 357 ILE B CA 1
ATOM 5904 C C . ILE B 1 357 ? -13.828 19.062 5.07 1 98.44 357 ILE B C 1
ATOM 5906 O O . ILE B 1 357 ? -13.352 18.672 3.998 1 98.44 357 ILE B O 1
ATOM 5910 N N . LEU B 1 358 ? -14.961 18.656 5.523 1 98.31 358 LEU B N 1
ATOM 5911 C CA . LEU B 1 358 ? -15.82 17.75 4.766 1 98.31 358 LEU B CA 1
ATOM 5912 C C . LEU B 1 358 ? -16.766 18.531 3.863 1 98.31 358 LEU B C 1
ATOM 5914 O O . LEU B 1 358 ? -16.984 19.734 4.074 1 98.31 358 LEU B O 1
ATOM 5918 N N . PRO B 1 359 ? -17.312 17.844 2.865 1 97.25 359 PRO B N 1
ATOM 5919 C CA . PRO B 1 359 ? -18.266 18.547 2.002 1 97.25 359 PRO B CA 1
ATOM 5920 C C . PRO B 1 359 ? -19.469 19.094 2.768 1 97.25 359 PRO B C 1
ATOM 5922 O O . PRO B 1 359 ? -19.859 18.531 3.801 1 97.25 359 PRO B O 1
ATOM 5925 N N . ASN B 1 360 ? -20.109 20.078 2.137 1 93 360 ASN B N 1
ATOM 5926 C CA . ASN B 1 360 ? -21.219 20.75 2.799 1 93 360 ASN B CA 1
ATOM 5927 C C . ASN B 1 360 ? -22.469 19.859 2.859 1 93 360 ASN B C 1
ATOM 5929 O O . ASN B 1 360 ? -23.375 20.094 3.654 1 93 360 ASN B O 1
ATOM 5933 N N . TYR B 1 361 ? -22.5 18.859 2.02 1 86.25 361 TYR B N 1
ATOM 5934 C CA . TYR B 1 361 ? -23.688 18.016 1.99 1 86.25 361 TYR B CA 1
ATOM 5935 C C . TYR B 1 361 ? -23.547 16.859 2.98 1 86.25 361 TYR B C 1
ATOM 5937 O O . TYR B 1 361 ? -24.438 16.016 3.088 1 86.25 361 TYR B O 1
ATOM 5945 N N . TRP B 1 362 ? -22.5 16.844 3.66 1 81.12 362 TRP B N 1
ATOM 5946 C CA . TRP B 1 362 ? -22.359 15.852 4.723 1 81.12 362 TRP B CA 1
ATOM 5947 C C . TRP B 1 362 ? -23.141 16.266 5.961 1 81.12 362 TRP B C 1
ATOM 5949 O O . TRP B 1 362 ? -23.156 17.453 6.328 1 81.12 362 TRP B O 1
#

InterPro domains:
  IPR009283 Apyrase [PF06079] (76-357)
  IPR009283 Apyrase [PTHR13023] (5-357)
  IPR036258 Apyrase superfamily [G3DSA:2.120.10.100] (38-358)
  IPR036258 Apyrase superfamily [SSF101887] (44-358)

Solvent-accessible surface area (backbone atoms only — not comparable to full-atom values): 36183 Å² total; per-residue (Å²): 134,79,84,74,74,52,71,64,59,49,50,50,50,50,50,48,50,49,51,50,47,49,51,47,46,55,48,45,52,53,46,48,60,57,59,66,51,67,66,71,75,67,85,70,73,46,80,37,40,47,38,49,63,55,52,54,78,80,61,56,58,46,35,33,39,32,29,23,33,58,58,87,67,11,62,50,89,69,28,15,32,29,39,40,38,34,30,34,38,38,49,50,96,91,40,57,45,78,45,80,73,48,68,48,66,33,61,40,43,51,27,36,58,90,40,27,46,32,28,23,25,35,38,64,49,64,90,38,40,32,36,25,16,36,57,50,13,36,30,24,41,49,40,74,91,75,45,40,41,27,63,61,40,46,39,34,25,39,90,58,87,26,70,44,32,17,42,32,22,26,39,34,55,56,73,74,26,41,34,38,26,29,32,37,41,45,27,73,87,37,88,86,33,55,55,38,24,26,33,36,42,29,41,94,69,61,34,74,43,74,43,82,38,52,70,50,45,50,49,50,30,57,75,70,71,40,49,88,52,11,39,43,35,36,20,15,43,38,50,35,75,90,74,48,27,32,40,40,32,38,17,29,46,38,70,50,58,92,39,78,78,57,56,37,50,21,25,33,49,46,35,33,46,22,37,74,81,53,79,54,71,48,79,43,61,43,82,79,61,42,50,42,48,16,41,22,20,50,44,61,37,60,90,40,65,45,32,36,40,35,31,26,26,30,60,50,95,94,38,45,30,14,28,39,31,26,34,33,54,67,83,47,51,101,86,34,70,54,40,81,60,25,70,79,34,83,74,41,70,48,42,42,21,13,44,31,68,42,35,62,87,106,136,76,85,75,73,53,74,67,59,51,50,52,50,49,52,48,49,50,53,50,47,51,51,48,46,54,49,46,51,55,46,48,60,57,59,67,53,66,66,73,73,69,86,71,73,44,80,36,40,45,36,50,62,56,52,55,79,80,61,56,58,45,35,34,39,32,28,24,35,58,59,88,66,13,62,49,89,71,31,12,33,29,40,40,37,33,30,33,39,38,49,51,96,90,40,57,44,80,46,80,74,50,70,48,67,34,60,39,44,52,26,36,58,90,42,28,46,31,27,22,24,34,38,65,49,63,91,38,40,32,37,24,18,37,59,51,13,37,28,22,41,49,39,75,92,76,44,41,42,28,64,60,41,45,38,34,25,37,89,59,86,26,71,45,32,16,43,32,21,25,39,32,54,56,73,75,25,40,35,38,24,30,34,38,42,45,27,74,88,37,88,86,32,54,56,38,23,27,32,36,42,30,42,93,68,60,34,72,43,72,44,82,38,52,70,50,45,49,49,52,30,57,75,70,72,40,48,89,51,11,39,42,35,34,18,16,43,38,52,36,74,89,74,45,28,32,40,40,29,37,16,29,47,38,69,49,58,92,39,77,78,57,57,38,50,21,25,34,48,46,35,32,46,22,37,73,82,53,78,53,71,48,78,43,60,43,83,80,60,41,50,43,47,16,41,23,20,50,44,59,37,60,91,41,66,44,31,36,39,34,30,26,26,28,60,50,96,93,38,46,30,14,28,36,32,27,34,33,52,66,81,48,52,99,86,34,70,55,39,80,60,25,71,81,35,83,74,41,70,48,40,44,21,15,42,30,68,43,36,61,87,105